Protein AF-A0A414NU29-F1 (afdb_monomer_lite)

Foldseek 3Di:
DADKDKDDDDDPDDPPDDDDDDIDIDGQAAWAWEKEKEEFEDEFLDATDPVPTDIDGPDTDDPPDDPVNVCVQLVDKDKDWPQADDCVLSAGGDFFDKDWIWIDRPDDDPRHDYDYDTYIYGHQAQADDLVCVCVFKAPLAAEEAFQDDDDWDWIKGQDGNNPGIWTWTFDDKPQAPPDPDAQGGDFFDQLQIKIKTFPPRPDCRRCRNHVNNVPGIDIGHSRYGHHAAAKEKDAEEDEEAFLDFDDDPPPRIDIDDDHNNDDPQWDWACDCQQQQADDVRNGGDFAAKRWAATDIDHPVVSCSRYDYNYPDIYIYGYHADADDPVQFADPVLAAQAEDEFQDDDDWDWTWGQDHRPPGIDTWTFDDKQQADDPPPLFGGDAFDALQIKIKTFADPVSQRRHAHPPRHRIDIGHSRYGYAAWAKEKDKEAAEEAFQDQDDIDIDMDGDHGNDDPPQKDKDFDQVQVQADDRRNGGDWADKGKTAIDIDGDPRCSRHDYDYRIYIYGYAAAEFEKEKEWEDADQVGTDIDIPPDRQVRDHPSDDWDKDWHFADDPDPQKTWIFIATNNHTDAQQDDDIRHGYHYGYMYHHDDDDDDDDDDDDDDDDDDDDDDDDDDDDDDDDDDDDDDDPAWDWDWAWEWEAEPNDIDTLATWTWTGGLVWIDTHGPPDDDDDDDDDQDDWDKDWDWFADPQGIFIWIWIRRQAEIEIAGADPRSLVSVVVCVVVVCRRVVGRSVSCCVNPVVDDPVRYRYYYYYNDHDD

Structure (mmCIF, N/CA/C/O backbone):
data_AF-A0A414NU29-F1
#
_entry.id   AF-A0A414NU29-F1
#
loop_
_atom_site.group_PDB
_atom_site.id
_atom_site.type_symbol
_atom_site.label_atom_id
_atom_site.label_alt_id
_atom_site.label_comp_id
_atom_site.label_asym_id
_atom_site.label_entity_id
_atom_site.label_seq_id
_atom_site.pdbx_PDB_ins_code
_atom_site.Cartn_x
_atom_site.Cartn_y
_atom_site.Cartn_z
_atom_site.occupancy
_atom_site.B_iso_or_equiv
_atom_site.auth_seq_id
_atom_site.auth_comp_id
_atom_site.auth_asym_id
_atom_site.auth_atom_id
_atom_site.pdbx_PDB_model_num
ATOM 1 N N . ASP A 1 1 ? -70.791 7.966 108.403 1.00 73.38 1 ASP A N 1
ATOM 2 C CA . ASP A 1 1 ? -69.397 7.728 107.976 1.00 73.38 1 ASP A CA 1
ATOM 3 C C . ASP A 1 1 ? -68.725 6.773 108.940 1.00 73.38 1 ASP A C 1
ATOM 5 O O . ASP A 1 1 ? -69.387 6.248 109.828 1.00 73.38 1 ASP A O 1
ATOM 9 N N . VAL A 1 2 ? -67.436 6.524 108.755 1.00 82.06 2 VAL A N 1
ATOM 10 C CA . VAL A 1 2 ? -66.588 5.831 109.728 1.00 82.06 2 VAL A CA 1
ATOM 11 C C . VAL A 1 2 ? -66.309 6.734 110.923 1.00 82.06 2 VAL A C 1
ATOM 13 O O . VAL A 1 2 ? -66.016 7.919 110.762 1.00 82.06 2 VAL A O 1
ATOM 16 N N . GLY A 1 3 ? -66.392 6.159 112.120 1.00 81.50 3 GLY A N 1
ATOM 17 C CA . GLY A 1 3 ? -66.230 6.876 113.380 1.00 81.50 3 GLY A CA 1
ATOM 18 C C . GLY A 1 3 ? -67.052 6.272 114.513 1.00 81.50 3 GLY A C 1
ATOM 19 O O . GLY A 1 3 ? -67.805 5.314 114.323 1.00 81.50 3 GLY A O 1
ATOM 20 N N . ASP A 1 4 ? -66.894 6.863 115.692 1.00 83.06 4 ASP A N 1
ATOM 21 C CA . ASP A 1 4 ? -67.699 6.578 116.874 1.00 83.06 4 ASP A CA 1
ATOM 22 C C . ASP A 1 4 ? -68.875 7.556 116.956 1.00 83.06 4 ASP A C 1
ATOM 24 O O . ASP A 1 4 ? -68.702 8.768 116.810 1.00 83.06 4 ASP A O 1
ATOM 28 N N . TYR A 1 5 ? -70.073 7.018 117.184 1.00 82.69 5 TYR A N 1
ATOM 29 C CA . TYR A 1 5 ? -71.310 7.786 117.291 1.00 82.69 5 TYR A CA 1
ATOM 30 C C . TYR A 1 5 ? -72.053 7.438 118.582 1.00 82.69 5 TYR A C 1
ATOM 32 O O . TYR A 1 5 ? -72.386 6.273 118.820 1.00 82.69 5 TYR A O 1
ATOM 40 N N . ASP A 1 6 ? -72.389 8.455 119.377 1.00 81.25 6 ASP A N 1
ATOM 41 C CA . ASP A 1 6 ? -73.218 8.286 120.568 1.00 81.25 6 ASP A CA 1
ATOM 42 C C . ASP A 1 6 ? -74.649 7.869 120.188 1.00 81.25 6 ASP A C 1
ATOM 44 O O . ASP A 1 6 ? -75.417 8.627 119.588 1.00 81.25 6 ASP A O 1
ATOM 48 N N . ILE A 1 7 ? -75.047 6.669 120.610 1.00 78.00 7 ILE A N 1
ATOM 49 C CA . ILE A 1 7 ? -76.444 6.243 120.632 1.00 78.00 7 ILE A CA 1
ATOM 50 C C . ILE A 1 7 ? -77.090 6.875 121.866 1.00 78.00 7 ILE A C 1
ATOM 52 O O . ILE A 1 7 ? -76.943 6.399 122.997 1.00 78.00 7 ILE A O 1
ATOM 56 N N . THR A 1 8 ? -77.836 7.952 121.635 1.00 72.88 8 THR A N 1
ATOM 57 C CA . THR A 1 8 ? -78.674 8.582 122.656 1.00 72.88 8 THR A CA 1
ATOM 58 C C . THR A 1 8 ? -80.049 7.918 122.680 1.00 72.88 8 THR A C 1
ATOM 60 O O . THR A 1 8 ? -80.760 7.874 121.678 1.00 72.88 8 THR A O 1
ATOM 63 N N . THR A 1 9 ? -80.434 7.381 123.838 1.00 68.69 9 THR A N 1
ATOM 64 C CA . THR A 1 9 ? -81.801 6.905 124.076 1.00 68.69 9 THR A CA 1
ATOM 65 C C . THR A 1 9 ? -82.565 7.983 124.830 1.00 68.69 9 THR A C 1
ATOM 67 O O . THR A 1 9 ? -82.161 8.391 125.915 1.00 68.69 9 THR A O 1
ATOM 70 N N . SER A 1 10 ? -83.662 8.471 124.254 1.00 71.44 10 SER A N 1
ATOM 71 C CA . SER A 1 10 ? -84.610 9.343 124.945 1.00 71.44 10 SER A CA 1
ATOM 72 C C . SER A 1 10 ? -85.874 8.563 125.293 1.00 71.44 10 SER A C 1
ATOM 74 O O . SER A 1 10 ? -86.319 7.685 124.551 1.00 71.44 10 SER A O 1
ATOM 76 N N . VAL A 1 11 ? -86.458 8.881 126.446 1.00 71.81 11 VAL A N 1
ATOM 77 C CA . VAL A 1 11 ? -87.747 8.346 126.888 1.00 71.81 11 VAL A CA 1
ATOM 78 C C . VAL A 1 11 ? -88.664 9.543 127.111 1.00 71.81 11 VAL A C 1
ATOM 80 O O . VAL A 1 11 ? -88.267 10.504 127.763 1.00 71.81 11 VAL A O 1
ATOM 83 N N . ASN A 1 12 ? -89.869 9.512 126.540 1.00 67.50 12 ASN A N 1
ATOM 84 C CA . ASN A 1 12 ? -90.865 10.566 126.755 1.00 67.50 12 ASN A CA 1
ATOM 85 C C . ASN A 1 12 ? -91.218 10.663 128.250 1.00 67.50 12 ASN A C 1
ATOM 87 O O . ASN A 1 12 ? -91.342 9.625 128.893 1.00 67.50 12 ASN A O 1
ATOM 91 N N . ASP A 1 13 ? -91.431 11.875 128.775 1.00 68.56 13 ASP A N 1
ATOM 92 C CA . ASP A 1 13 ? -91.647 12.156 130.208 1.00 68.56 13 ASP A CA 1
ATOM 93 C C . ASP A 1 13 ? -92.593 11.161 130.920 1.00 68.56 13 ASP A C 1
ATOM 95 O O . ASP A 1 13 ? -93.821 11.209 130.777 1.00 68.56 13 ASP A O 1
ATOM 99 N N . LEU A 1 14 ? -92.021 10.286 131.757 1.00 70.12 14 LEU A N 1
ATOM 100 C CA . LEU A 1 14 ? -92.755 9.321 132.579 1.00 70.12 14 LEU A CA 1
ATOM 101 C C . LEU A 1 14 ? -92.861 9.822 134.024 1.00 70.12 14 LEU A C 1
ATOM 103 O O . LEU A 1 14 ? -92.044 9.486 134.873 1.00 70.12 14 LEU A O 1
ATOM 107 N N . LYS A 1 15 ? -93.927 10.570 134.330 1.00 72.81 15 LYS A N 1
ATOM 108 C CA . LYS A 1 15 ? -94.148 11.258 135.627 1.00 72.81 15 LYS A CA 1
ATOM 109 C C . LYS A 1 15 ? -94.087 10.397 136.904 1.00 72.81 15 LYS A C 1
ATOM 111 O O . LYS A 1 15 ? -94.118 10.957 137.995 1.00 72.81 15 LYS A O 1
ATOM 116 N N . ASN A 1 16 ? -94.045 9.071 136.781 1.00 75.00 16 ASN A N 1
ATOM 117 C CA . ASN A 1 16 ? -94.122 8.119 137.892 1.00 75.00 16 ASN A CA 1
ATOM 118 C C . ASN A 1 16 ? -92.836 7.286 138.085 1.00 75.00 16 ASN A C 1
ATOM 120 O O . ASN A 1 16 ? -92.838 6.393 138.931 1.00 75.00 16 ASN A O 1
ATOM 124 N N . TYR A 1 17 ? -91.771 7.529 137.310 1.00 62.69 17 TYR A N 1
ATOM 125 C CA . TYR A 1 17 ? -90.530 6.748 137.357 1.00 62.69 17 TYR A CA 1
ATOM 126 C C . TYR A 1 17 ? -89.295 7.645 137.225 1.00 62.69 17 TYR A C 1
ATOM 128 O O . TYR A 1 17 ? -89.220 8.443 136.294 1.00 62.69 17 TYR A O 1
ATOM 136 N N . ASP A 1 18 ? -88.295 7.442 138.086 1.00 65.25 18 ASP A N 1
ATOM 137 C CA . ASP A 1 18 ? -86.919 7.843 137.773 1.00 65.25 18 ASP A CA 1
ATOM 138 C C . ASP A 1 18 ? -86.371 6.875 136.719 1.00 65.25 18 ASP A C 1
ATOM 140 O O . ASP A 1 18 ? -86.310 5.662 136.943 1.00 65.25 18 ASP A O 1
ATOM 144 N N . VAL A 1 19 ? -85.999 7.405 135.554 1.00 70.62 19 VAL A N 1
ATOM 145 C CA . VAL A 1 19 ? -85.472 6.623 134.431 1.00 70.62 19 VAL A CA 1
ATOM 146 C C . VAL A 1 19 ? -84.038 7.048 134.154 1.00 70.62 19 VAL A C 1
ATOM 148 O O . VAL A 1 19 ? -83.788 8.165 133.709 1.00 70.62 19 VAL A O 1
ATOM 151 N N . THR A 1 20 ? -83.096 6.129 134.358 1.00 66.88 20 THR A N 1
ATOM 152 C CA . THR A 1 20 ? -81.700 6.314 133.949 1.00 66.88 20 THR A CA 1
ATOM 153 C C . THR A 1 20 ? -81.481 5.660 132.590 1.00 66.88 20 THR A C 1
ATOM 155 O O . THR A 1 20 ? -81.581 4.441 132.453 1.00 66.88 20 THR A O 1
ATOM 158 N N . THR A 1 21 ? -81.167 6.464 131.580 1.00 68.81 21 THR A N 1
ATOM 159 C CA . THR A 1 21 ? -80.787 5.994 130.243 1.00 68.81 21 THR A CA 1
ATOM 160 C C . THR A 1 21 ? -79.282 5.760 130.171 1.00 68.81 21 THR A C 1
ATOM 162 O O . THR A 1 21 ? -78.503 6.654 130.500 1.00 68.81 21 THR A O 1
ATOM 165 N N . ASN A 1 22 ? -78.862 4.589 129.693 1.00 71.12 22 ASN A N 1
ATOM 166 C CA . ASN A 1 22 ? -77.460 4.350 129.351 1.00 71.12 22 ASN A CA 1
ATOM 167 C C . ASN A 1 22 ? -77.164 4.923 127.959 1.00 71.12 22 ASN A C 1
ATOM 169 O O . ASN A 1 22 ? -77.961 4.744 127.034 1.00 71.12 22 ASN A O 1
ATOM 173 N N . THR A 1 23 ? -76.001 5.550 127.791 1.00 70.56 23 THR A N 1
ATOM 174 C CA . THR A 1 23 ? -75.425 5.797 126.466 1.00 70.56 23 THR A CA 1
ATOM 175 C C . THR A 1 23 ? -74.672 4.555 125.995 1.00 70.56 23 THR A C 1
ATOM 177 O O . THR A 1 23 ? -74.021 3.860 126.778 1.00 70.56 23 THR A O 1
ATOM 180 N N . ALA A 1 24 ? -74.765 4.267 124.702 1.00 74.94 24 ALA A N 1
ATOM 181 C CA . ALA A 1 24 ? -73.945 3.269 124.024 1.00 74.94 24 ALA A CA 1
ATOM 182 C C . ALA A 1 24 ? -73.227 3.951 122.858 1.00 74.94 24 ALA A C 1
ATOM 184 O O . ALA A 1 24 ? -73.740 4.924 122.318 1.00 74.94 24 ALA A O 1
ATOM 185 N N . ASN A 1 25 ? -72.060 3.453 122.459 1.00 78.75 25 ASN A N 1
ATOM 186 C CA . ASN A 1 25 ? -71.336 3.980 121.303 1.00 78.75 25 ASN A CA 1
ATOM 187 C C . ASN A 1 25 ? -71.410 2.994 120.134 1.00 78.75 25 ASN A C 1
ATOM 189 O O . ASN A 1 25 ? -71.158 1.799 120.303 1.00 78.75 25 ASN A O 1
ATOM 193 N N . LEU A 1 26 ? -71.770 3.499 118.954 1.00 81.50 26 LEU A N 1
ATOM 194 C CA . LEU A 1 26 ? -71.708 2.773 117.692 1.00 81.50 26 LEU A CA 1
ATOM 195 C C . LEU A 1 26 ? -70.358 3.048 117.032 1.00 81.50 26 LEU A C 1
ATOM 197 O O . LEU A 1 26 ? -70.137 4.138 116.513 1.00 81.50 26 LEU A O 1
ATOM 201 N N . HIS A 1 27 ? -69.488 2.042 117.015 1.00 82.25 27 HIS A N 1
ATOM 202 C CA . HIS A 1 27 ? -68.206 2.108 116.321 1.00 82.25 27 HIS A CA 1
ATOM 203 C C . HIS A 1 27 ? -68.353 1.598 114.880 1.00 82.25 27 HIS A C 1
ATOM 205 O O . HIS A 1 27 ? -68.428 0.386 114.647 1.00 82.25 27 HIS A O 1
ATOM 211 N N . ILE A 1 28 ? -68.400 2.510 113.906 1.00 84.00 28 ILE A N 1
ATOM 212 C CA . ILE A 1 28 ? -68.450 2.173 112.478 1.00 84.00 28 ILE A CA 1
ATOM 213 C C . ILE A 1 28 ? -67.019 2.059 111.950 1.00 84.00 28 ILE A C 1
ATOM 215 O O . ILE A 1 28 ? -66.298 3.053 111.868 1.00 84.00 28 ILE A O 1
ATOM 219 N N . LYS A 1 29 ? -66.616 0.840 111.576 1.00 84.44 29 LYS A N 1
ATOM 220 C CA . LYS A 1 29 ? -65.319 0.549 110.944 1.00 84.44 29 LYS A CA 1
ATOM 221 C C . LYS A 1 29 ? -65.364 0.805 109.439 1.00 84.44 29 LYS A C 1
ATOM 223 O O . LYS A 1 29 ? -66.430 0.739 108.833 1.00 84.44 29 LYS A O 1
ATOM 228 N N . GLN A 1 30 ? -64.193 1.033 108.845 1.00 89.88 30 GLN A N 1
ATOM 229 C CA . GLN A 1 30 ? -64.036 1.059 107.390 1.00 89.88 30 GLN A CA 1
ATOM 230 C C . GLN A 1 30 ? -64.463 -0.275 106.767 1.00 89.88 30 GLN A C 1
ATOM 232 O O . GLN A 1 30 ? -64.175 -1.336 107.323 1.00 89.88 30 GLN A O 1
ATOM 237 N N . ALA A 1 31 ? -65.118 -0.210 105.608 1.00 90.25 31 ALA A N 1
ATOM 238 C CA . ALA A 1 31 ? -65.357 -1.377 104.763 1.00 90.25 31 ALA A CA 1
ATOM 239 C C . ALA A 1 31 ? -64.099 -1.690 103.932 1.00 90.25 31 ALA A C 1
ATOM 241 O O . ALA A 1 31 ? -63.379 -0.774 103.541 1.00 90.25 31 ALA A O 1
ATOM 242 N N . ASP A 1 32 ? -63.810 -2.961 103.651 1.00 92.31 32 ASP A N 1
ATOM 243 C CA . ASP A 1 32 ? -62.716 -3.315 102.739 1.00 92.31 32 ASP A CA 1
ATOM 244 C C . ASP A 1 32 ? -63.161 -3.087 101.277 1.00 92.31 32 ASP A C 1
ATOM 246 O O . ASP A 1 32 ? -64.234 -3.537 100.871 1.00 92.31 32 ASP A O 1
ATOM 250 N N . LEU A 1 33 ? -62.334 -2.394 100.488 1.00 94.00 33 LEU A N 1
ATOM 251 C CA . LEU A 1 33 ? -62.545 -2.135 99.056 1.00 94.00 33 LEU A CA 1
ATOM 252 C C . LEU A 1 33 ? -61.348 -2.663 98.269 1.00 94.00 33 LEU A C 1
ATOM 254 O O . LEU A 1 33 ? -60.210 -2.409 98.657 1.00 94.00 33 LEU A O 1
ATOM 258 N N . THR A 1 34 ? -61.586 -3.350 97.154 1.00 94.75 34 THR A N 1
ATOM 259 C CA . THR A 1 34 ? -60.516 -3.822 96.264 1.00 94.75 34 THR A CA 1
ATOM 260 C C . THR A 1 34 ? -60.647 -3.166 94.899 1.00 94.75 34 THR A C 1
ATOM 262 O O . THR A 1 34 ? -61.680 -3.304 94.241 1.00 94.75 34 THR A O 1
ATOM 265 N N . ILE A 1 35 ? -59.595 -2.475 94.465 1.00 95.75 35 ILE A N 1
ATOM 266 C CA . ILE A 1 35 ? -59.502 -1.835 93.151 1.00 95.75 35 ILE A CA 1
ATOM 267 C C . ILE A 1 35 ? -58.463 -2.592 92.325 1.00 95.75 35 ILE A C 1
ATOM 269 O O . ILE A 1 35 ? -57.327 -2.753 92.762 1.00 95.75 35 ILE A O 1
ATOM 273 N N . GLN A 1 36 ? -58.851 -3.052 91.137 1.00 95.69 36 GLN A N 1
ATOM 274 C CA . GLN A 1 36 ? -57.947 -3.655 90.162 1.00 95.69 36 GLN A CA 1
ATOM 275 C C . GLN A 1 36 ? -57.509 -2.583 89.169 1.00 95.69 36 GLN A C 1
ATOM 277 O O . GLN A 1 36 ? -58.345 -1.987 88.484 1.00 95.69 36 GLN A O 1
ATOM 282 N N . ILE A 1 37 ? -56.201 -2.357 89.076 1.00 96.50 37 ILE A N 1
ATOM 283 C CA . ILE A 1 37 ? -55.617 -1.508 88.040 1.00 96.50 37 ILE A CA 1
ATOM 284 C C . ILE A 1 37 ? -55.684 -2.253 86.702 1.00 96.50 37 ILE A C 1
ATOM 286 O O . ILE A 1 37 ? -55.462 -3.465 86.643 1.00 96.50 37 ILE A O 1
ATOM 290 N N . GLY A 1 38 ? -56.060 -1.545 85.639 1.00 94.31 38 GLY A N 1
ATOM 291 C CA . GLY A 1 38 ? -56.140 -2.097 84.291 1.00 94.31 38 GLY A CA 1
ATOM 292 C C . GLY A 1 38 ? -54.761 -2.417 83.715 1.00 94.31 38 GLY A C 1
ATOM 293 O O . GLY A 1 38 ? -53.737 -1.959 84.218 1.00 94.31 38 GLY A O 1
ATOM 294 N N . ASN A 1 39 ? -54.737 -3.192 82.633 1.00 95.62 39 ASN A N 1
ATOM 295 C CA . ASN A 1 39 ? -53.504 -3.464 81.898 1.00 95.62 39 ASN A CA 1
ATOM 296 C C . ASN A 1 39 ? -53.254 -2.376 80.849 1.00 95.62 39 ASN A C 1
ATOM 298 O O . ASN A 1 39 ? -54.198 -1.807 80.302 1.00 95.62 39 ASN A O 1
ATOM 302 N N . ALA A 1 40 ? -51.986 -2.139 80.527 1.00 95.75 40 ALA A N 1
ATOM 303 C CA . ALA A 1 40 ? -51.563 -1.252 79.451 1.00 95.75 40 ALA A CA 1
ATOM 304 C C . ALA A 1 40 ? -50.474 -1.924 78.610 1.00 95.75 40 ALA A C 1
ATOM 306 O O . ALA A 1 40 ? -49.705 -2.740 79.115 1.00 95.75 40 ALA A O 1
ATOM 307 N N . SER A 1 41 ? -50.368 -1.559 77.335 1.00 96.50 41 SER A N 1
ATOM 308 C CA . SER A 1 41 ? -49.328 -2.089 76.451 1.00 96.50 41 SER A CA 1
ATOM 309 C C . SER A 1 41 ? -48.781 -1.028 75.508 1.00 96.50 41 SER A C 1
ATOM 311 O O . SER A 1 41 ? -49.535 -0.182 75.032 1.00 96.50 41 SER A O 1
ATOM 313 N N . THR A 1 42 ? -47.492 -1.116 75.191 1.00 97.25 42 THR A N 1
ATOM 314 C CA . THR A 1 42 ? -46.836 -0.314 74.148 1.00 97.25 42 THR A CA 1
ATOM 315 C C . THR A 1 42 ? -45.837 -1.171 73.372 1.00 97.25 42 THR A C 1
ATOM 317 O O . THR A 1 42 ? -45.466 -2.252 73.827 1.00 97.25 42 THR A O 1
ATOM 320 N N . VAL A 1 43 ? -45.373 -0.672 72.228 1.00 97.25 43 VAL A N 1
ATOM 321 C CA . VAL A 1 43 ? -44.264 -1.262 71.462 1.00 97.25 43 VAL A CA 1
ATOM 322 C C . VAL A 1 43 ? -42.931 -0.739 72.006 1.00 97.25 43 VAL A C 1
ATOM 324 O O . VAL A 1 43 ? -42.842 0.416 72.430 1.00 97.25 43 VAL A O 1
ATOM 327 N N . TYR A 1 44 ? -41.887 -1.567 71.984 1.00 97.44 44 TYR A N 1
ATOM 328 C CA . TYR A 1 44 ? -40.535 -1.207 72.412 1.00 97.44 44 TYR A CA 1
ATOM 329 C C . TYR A 1 44 ? -40.065 0.130 71.808 1.00 97.44 44 TYR A C 1
ATOM 331 O O . TYR A 1 44 ? -40.232 0.391 70.616 1.00 97.44 44 TYR A O 1
ATOM 339 N N . GLY A 1 45 ? -39.522 1.015 72.649 1.00 94.19 45 GLY A N 1
ATOM 340 C CA . GLY A 1 45 ? -39.107 2.365 72.253 1.00 94.19 45 GLY A CA 1
ATOM 341 C C . GLY A 1 45 ? -40.236 3.385 72.052 1.00 94.19 45 GLY A C 1
ATOM 342 O O . GLY A 1 45 ? -39.944 4.564 71.857 1.00 94.19 45 GLY A O 1
ATOM 343 N N . THR A 1 46 ? -41.509 2.986 72.143 1.00 95.88 46 THR A N 1
ATOM 344 C CA . THR A 1 46 ? -42.665 3.891 72.022 1.00 95.88 46 THR A CA 1
ATOM 345 C C . THR A 1 46 ? -43.193 4.276 73.402 1.00 95.88 46 THR A C 1
ATOM 347 O O . THR A 1 46 ? -43.547 3.407 74.202 1.00 95.88 46 THR A O 1
ATOM 350 N N . LYS A 1 47 ? -43.288 5.582 73.692 1.00 95.25 47 LYS A N 1
ATOM 351 C CA . LYS A 1 47 ? -43.834 6.078 74.967 1.00 95.25 47 LYS A CA 1
ATOM 352 C C . LYS A 1 47 ? -45.255 5.532 75.193 1.00 95.25 47 LYS A C 1
ATOM 354 O O . LYS A 1 47 ? -46.103 5.651 74.314 1.00 95.25 47 LYS A O 1
ATOM 359 N N . PHE A 1 48 ? -45.518 4.999 76.389 1.00 95.50 48 PHE A N 1
ATOM 360 C CA . PHE A 1 48 ? -46.869 4.624 76.816 1.00 95.50 48 PHE A CA 1
ATOM 361 C C . PHE A 1 48 ? -47.847 5.809 76.736 1.00 95.50 48 PHE A C 1
ATOM 363 O O . PHE A 1 48 ? -47.537 6.919 77.179 1.00 95.50 48 PHE A O 1
ATOM 370 N N . ASP A 1 49 ? -49.054 5.540 76.236 1.00 94.00 49 ASP A N 1
ATOM 371 C CA . ASP A 1 49 ? -50.187 6.460 76.313 1.00 94.00 49 ASP A CA 1
ATOM 372 C C . ASP A 1 49 ? -50.868 6.337 77.685 1.00 94.00 49 ASP A C 1
ATOM 374 O O . ASP A 1 49 ? -51.663 5.432 77.942 1.00 94.00 49 ASP A O 1
ATOM 378 N N . GLU A 1 50 ? -50.542 7.275 78.572 1.00 91.12 50 GLU A N 1
ATOM 379 C CA . GLU A 1 50 ? -51.088 7.370 79.930 1.00 91.12 50 GLU A CA 1
ATOM 380 C C . GLU A 1 50 ? -52.619 7.563 79.946 1.00 91.12 50 GLU A C 1
ATOM 382 O O . GLU A 1 50 ? -53.258 7.262 80.953 1.00 91.12 50 GLU A O 1
ATOM 387 N N . SER A 1 51 ? -53.239 8.003 78.838 1.00 89.31 51 SER A N 1
ATOM 388 C CA . SER A 1 51 ? -54.702 8.132 78.745 1.00 89.31 51 SER A CA 1
ATOM 389 C C . SER A 1 51 ? -55.436 6.789 78.636 1.00 89.31 51 SER A C 1
ATOM 391 O O . SER A 1 51 ? -56.639 6.734 78.889 1.00 89.31 51 SER A O 1
ATOM 393 N N . GLN A 1 52 ? -54.716 5.699 78.337 1.00 87.69 52 GLN A N 1
ATOM 394 C CA . GLN A 1 52 ? -55.252 4.332 78.344 1.00 87.69 52 GLN A CA 1
ATOM 395 C C . GLN A 1 52 ? -55.251 3.696 79.747 1.00 87.69 52 GLN A C 1
ATOM 397 O O . GLN A 1 52 ? -55.772 2.593 79.919 1.00 87.69 52 GLN A O 1
ATOM 402 N N . TYR A 1 53 ? -54.654 4.339 80.760 1.00 94.44 53 TYR A N 1
ATOM 403 C CA . TYR A 1 53 ? -54.582 3.773 82.108 1.00 94.44 53 TYR A CA 1
ATOM 404 C C . TYR A 1 53 ? -55.939 3.867 82.821 1.00 94.44 53 TYR A C 1
ATOM 406 O O . TYR A 1 53 ? -56.406 4.947 83.195 1.00 94.44 53 TYR A O 1
ATOM 414 N N . GLY A 1 54 ? -56.555 2.708 83.047 1.00 92.88 54 GLY A N 1
ATOM 415 C CA . GLY A 1 54 ? -57.826 2.569 83.755 1.00 92.88 54 GLY A CA 1
ATOM 416 C C . GLY A 1 54 ? -57.716 1.795 85.068 1.00 92.88 54 GLY A C 1
ATOM 417 O O . GLY A 1 54 ? -56.692 1.194 85.393 1.00 92.88 54 GLY A O 1
ATOM 418 N N . TYR A 1 55 ? -58.824 1.761 85.801 1.00 94.38 55 TYR A N 1
ATOM 419 C CA . TYR A 1 55 ? -59.030 0.917 86.975 1.00 94.38 55 TYR A CA 1
ATOM 420 C C . TYR A 1 55 ? -60.486 0.445 87.018 1.00 94.38 55 TYR A C 1
ATOM 422 O O . TYR A 1 55 ? -61.344 0.966 86.308 1.00 94.38 55 TYR A O 1
ATOM 430 N N . SER A 1 56 ? -60.759 -0.567 87.835 1.00 93.44 56 SER A N 1
ATOM 431 C CA . SER A 1 56 ? -62.107 -1.086 88.075 1.00 93.44 56 SER A CA 1
ATOM 432 C C . SER A 1 56 ? -62.264 -1.527 89.528 1.00 93.44 56 SER A C 1
ATOM 434 O O . SER A 1 56 ? -61.296 -1.931 90.180 1.00 93.44 56 SER A O 1
ATOM 436 N N . TYR A 1 57 ? -63.484 -1.463 90.054 1.00 93.06 57 TYR A N 1
ATOM 437 C CA . TYR A 1 57 ? -63.783 -1.929 91.405 1.00 93.06 57 TYR A CA 1
ATOM 438 C C . TYR A 1 57 ? -63.979 -3.448 91.397 1.00 93.06 57 TYR A C 1
ATOM 440 O O . TYR A 1 57 ? -65.039 -3.956 91.047 1.00 93.06 57 TYR A O 1
ATOM 448 N N . ALA A 1 58 ? -62.944 -4.188 91.796 1.00 90.62 58 ALA A N 1
ATOM 449 C CA . ALA A 1 58 ? -62.964 -5.649 91.797 1.00 90.62 58 ALA A CA 1
ATOM 450 C C . ALA A 1 58 ? -63.947 -6.222 92.833 1.00 90.62 58 ALA A C 1
ATOM 452 O O . ALA A 1 58 ? -64.593 -7.239 92.583 1.00 90.62 58 ALA A O 1
ATOM 453 N N . SER A 1 59 ? -64.055 -5.593 94.010 1.00 90.94 59 SER A N 1
ATOM 454 C CA . SER A 1 59 ? -65.067 -5.913 95.028 1.00 90.94 59 SER A CA 1
ATOM 455 C C . SER A 1 59 ? -65.140 -4.845 96.130 1.00 90.94 59 SER A C 1
ATOM 457 O O . SER A 1 59 ? -64.230 -4.032 96.279 1.00 90.94 59 SER A O 1
ATOM 459 N N . GLY A 1 60 ? -66.204 -4.877 96.942 1.00 88.75 60 GLY A N 1
ATOM 460 C CA . GLY A 1 60 ? -66.277 -4.164 98.229 1.00 88.75 60 GLY A CA 1
ATOM 461 C C . GLY A 1 60 ? -67.200 -2.942 98.293 1.00 88.75 60 GLY A C 1
ATOM 462 O O . GLY A 1 60 ? -67.461 -2.455 99.390 1.00 88.75 60 GLY A O 1
ATOM 463 N N . ILE A 1 61 ? -67.751 -2.476 97.165 1.00 90.75 61 ILE A N 1
ATOM 464 C CA . ILE A 1 61 ? -68.752 -1.392 97.153 1.00 90.75 61 ILE A CA 1
ATOM 465 C C . ILE A 1 61 ? -69.971 -1.810 97.990 1.00 90.75 61 ILE A C 1
ATOM 467 O O . ILE A 1 61 ? -70.546 -2.879 97.773 1.00 90.75 61 ILE A O 1
ATOM 471 N N . THR A 1 62 ? -70.358 -0.984 98.964 1.00 86.69 62 THR A N 1
ATOM 472 C CA . THR A 1 62 ? -71.416 -1.313 99.930 1.00 86.69 62 THR A CA 1
ATOM 473 C C . THR A 1 62 ? -72.186 -0.067 100.383 1.00 86.69 62 THR A C 1
ATOM 475 O O . THR A 1 62 ? -71.953 1.034 99.900 1.00 86.69 62 THR A O 1
ATOM 478 N N . ASN A 1 63 ? -73.148 -0.238 101.295 1.00 82.81 63 ASN A N 1
ATOM 479 C CA . ASN A 1 63 ? -73.882 0.845 101.971 1.00 82.81 63 ASN A CA 1
ATOM 480 C C . ASN A 1 63 ? -74.589 1.871 101.045 1.00 82.81 63 ASN A C 1
ATOM 482 O O . ASN A 1 63 ? -74.906 2.980 101.468 1.00 82.81 63 ASN A O 1
ATOM 486 N N . GLY A 1 64 ? -74.884 1.493 99.798 1.00 84.00 64 GLY A N 1
ATOM 487 C CA . GLY A 1 64 ? -75.532 2.363 98.810 1.00 84.00 64 GLY A CA 1
ATOM 488 C C . GLY A 1 64 ? -74.578 3.244 97.997 1.00 84.00 64 GLY A C 1
ATOM 489 O O . GLY A 1 64 ? -75.058 4.017 97.170 1.00 84.00 64 GLY A O 1
ATOM 490 N N . ASP A 1 65 ? -73.262 3.109 98.188 1.00 91.31 65 ASP A N 1
ATOM 491 C CA . ASP A 1 65 ? -72.275 3.722 97.302 1.00 91.31 65 ASP A CA 1
ATOM 492 C C . ASP A 1 65 ? -72.342 3.108 95.890 1.00 91.31 65 ASP A C 1
ATOM 494 O O . ASP A 1 65 ? -72.779 1.974 95.678 1.00 91.31 65 ASP A O 1
ATOM 498 N N . THR A 1 66 ? -71.878 3.877 94.911 1.00 91.19 66 THR A N 1
ATOM 499 C CA . THR A 1 66 ? -71.746 3.505 93.495 1.00 91.19 66 THR A CA 1
ATOM 500 C C . THR A 1 66 ? -70.342 3.836 92.993 1.00 91.19 66 THR A C 1
ATOM 502 O O . THR A 1 66 ? -69.663 4.676 93.586 1.00 91.19 66 THR A O 1
ATOM 505 N N . GLU A 1 67 ? -69.922 3.242 91.874 1.00 91.50 67 GLU A N 1
ATOM 506 C CA . GLU A 1 67 ? -68.634 3.551 91.228 1.00 91.50 67 GLU A CA 1
ATOM 507 C C . GLU A 1 67 ? -68.479 5.064 91.005 1.00 91.50 67 GLU A C 1
ATOM 509 O O . GLU A 1 67 ? -67.560 5.668 91.543 1.00 91.50 67 GLU A O 1
ATOM 514 N N . ALA A 1 68 ? -69.477 5.718 90.398 1.00 89.81 68 ALA A N 1
ATOM 515 C CA . ALA A 1 68 ? -69.463 7.162 90.144 1.00 89.81 68 ALA A CA 1
ATOM 516 C C . ALA A 1 68 ? -69.311 8.033 91.412 1.00 89.81 68 ALA A C 1
ATOM 518 O O . ALA A 1 68 ? -68.684 9.093 91.371 1.00 89.81 68 ALA A O 1
ATOM 519 N N . THR A 1 69 ? -69.876 7.614 92.552 1.00 90.50 69 THR A N 1
ATOM 520 C CA . THR A 1 69 ? -69.686 8.322 93.835 1.00 90.50 69 THR A CA 1
ATOM 521 C C . THR A 1 69 ? -68.315 8.063 94.459 1.00 90.50 69 THR A C 1
ATOM 523 O O . THR A 1 69 ? -67.796 8.937 95.152 1.00 90.50 69 THR A O 1
ATOM 526 N N . LEU A 1 70 ? -67.715 6.895 94.207 1.00 91.00 70 LEU A N 1
ATOM 527 C CA . LEU A 1 70 ? -66.375 6.552 94.679 1.00 91.00 70 LEU A CA 1
ATOM 528 C C . LEU A 1 70 ? -65.291 7.201 93.807 1.00 91.00 70 LEU A C 1
ATOM 530 O O . LEU A 1 70 ? -64.347 7.751 94.364 1.00 91.00 70 LEU A O 1
ATOM 534 N N . ASP A 1 71 ? -65.456 7.246 92.484 1.00 90.81 71 ASP A N 1
ATOM 535 C CA . ASP A 1 71 ? -64.569 7.947 91.542 1.00 90.81 71 ASP A CA 1
ATOM 536 C C . ASP A 1 71 ? -64.444 9.432 91.902 1.00 90.81 71 ASP A C 1
ATOM 538 O O . ASP A 1 71 ? -63.344 9.978 92.022 1.00 90.81 71 ASP A O 1
ATOM 542 N N . ALA A 1 72 ? -65.587 10.078 92.157 1.00 89.75 72 ALA A N 1
ATOM 543 C CA . ALA A 1 72 ? -65.644 11.472 92.583 1.00 89.75 72 ALA A CA 1
ATOM 544 C C . ALA A 1 72 ? -64.965 11.708 93.946 1.00 89.75 72 ALA A C 1
ATOM 546 O O . ALA A 1 72 ? -64.430 12.792 94.181 1.00 89.75 72 ALA A O 1
ATOM 547 N N . ALA A 1 73 ? -64.970 10.709 94.836 1.00 89.50 73 ALA A N 1
ATOM 548 C CA . ALA A 1 73 ? -64.315 10.775 96.141 1.00 89.50 73 ALA A CA 1
ATOM 549 C C . ALA A 1 73 ? -62.806 10.466 96.076 1.00 89.50 73 ALA A C 1
ATOM 551 O O . ALA A 1 73 ? -62.039 11.076 96.820 1.00 89.50 73 ALA A O 1
ATOM 552 N N . LEU A 1 74 ? -62.372 9.565 95.185 1.00 90.75 74 LEU A N 1
ATOM 553 C CA . LEU A 1 74 ? -60.959 9.314 94.878 1.00 90.75 74 LEU A CA 1
ATOM 554 C C . LEU A 1 74 ? -60.321 10.540 94.214 1.00 90.75 74 LEU A C 1
ATOM 556 O O . LEU A 1 74 ? -59.183 10.882 94.524 1.00 90.75 74 LEU A O 1
ATOM 560 N N . GLY A 1 75 ? -61.061 11.244 93.352 1.00 89.06 75 GLY A N 1
ATOM 561 C CA . GLY A 1 75 ? -60.575 12.427 92.633 1.00 89.06 75 GLY A CA 1
ATOM 562 C C . GLY A 1 75 ? -59.569 12.104 91.523 1.00 89.06 75 GLY A C 1
ATOM 563 O O . GLY A 1 75 ? -58.791 12.974 91.139 1.00 89.06 75 GLY A O 1
ATOM 564 N N . GLY A 1 76 ? -59.579 10.862 91.029 1.00 89.50 76 GLY A N 1
ATOM 565 C CA . GLY A 1 76 ? -58.619 10.321 90.067 1.00 89.50 76 GLY A CA 1
ATOM 566 C C . GLY A 1 76 ? -57.614 9.348 90.693 1.00 89.50 76 GLY A C 1
ATOM 567 O O . GLY A 1 76 ? -57.643 9.073 91.894 1.00 89.50 76 GLY A O 1
ATOM 568 N N . MET A 1 77 ? -56.710 8.840 89.854 1.00 92.56 77 MET A N 1
ATOM 569 C CA . MET A 1 77 ? -55.670 7.871 90.212 1.00 92.56 77 MET A CA 1
ATOM 570 C C . MET A 1 77 ? -54.291 8.397 89.809 1.00 92.56 77 MET A C 1
ATOM 572 O O . MET A 1 77 ? -54.113 8.887 88.695 1.00 92.56 77 MET A O 1
ATOM 576 N N . ASN A 1 78 ? -53.311 8.247 90.696 1.00 93.12 78 ASN A N 1
ATOM 577 C CA . ASN A 1 78 ? -51.897 8.420 90.390 1.00 93.12 78 ASN A CA 1
ATOM 578 C C . ASN A 1 78 ? -51.324 7.061 89.978 1.00 93.12 78 ASN A C 1
ATOM 580 O O . ASN A 1 78 ? -51.284 6.140 90.795 1.00 93.12 78 ASN A O 1
ATOM 584 N N . TYR A 1 79 ? -50.871 6.933 88.732 1.00 94.56 79 TYR A N 1
ATOM 585 C CA . TYR A 1 79 ? -50.279 5.695 88.226 1.00 94.56 79 TYR A CA 1
ATOM 586 C C . TYR A 1 79 ? -48.749 5.723 88.290 1.00 94.56 79 TYR A C 1
ATOM 588 O O . TYR A 1 79 ? -48.120 6.730 87.976 1.00 94.56 79 TYR A O 1
ATOM 596 N N . THR A 1 80 ? -48.152 4.583 88.636 1.00 94.62 80 THR A N 1
ATOM 597 C CA . THR A 1 80 ? -46.716 4.314 88.491 1.00 94.62 80 THR A CA 1
ATOM 598 C C . THR A 1 80 ? -46.553 3.117 87.562 1.00 94.62 80 THR A C 1
ATOM 600 O O . THR A 1 80 ? -46.887 1.991 87.932 1.00 94.62 80 THR A O 1
ATOM 603 N N . ASN A 1 81 ? -46.062 3.357 86.346 1.00 95.94 81 ASN A N 1
ATOM 604 C CA . ASN A 1 81 ? -45.778 2.306 85.373 1.00 95.94 81 ASN A CA 1
ATOM 605 C C . ASN A 1 81 ? -44.299 1.903 85.465 1.00 95.94 81 ASN A C 1
ATOM 607 O O . ASN A 1 81 ? -43.433 2.659 85.028 1.00 95.94 81 ASN A O 1
ATOM 611 N N . ASP A 1 82 ? -44.006 0.703 85.977 1.00 95.50 82 ASP A N 1
ATOM 612 C CA . ASP A 1 82 ? -42.625 0.222 86.091 1.00 95.50 82 ASP A CA 1
ATOM 613 C C . ASP A 1 82 ? -41.957 -0.033 84.721 1.00 95.50 82 ASP A C 1
ATOM 615 O O . ASP A 1 82 ? -40.735 -0.162 84.686 1.00 95.50 82 ASP A O 1
ATOM 619 N N . ALA A 1 83 ? -42.696 -0.115 83.609 1.00 95.94 83 ALA A N 1
ATOM 620 C CA . ALA A 1 83 ? -42.155 -0.271 82.252 1.00 95.94 83 ALA A CA 1
ATOM 621 C C . ALA A 1 83 ? -41.775 1.053 81.567 1.00 95.94 83 ALA A C 1
ATOM 623 O O . ALA A 1 83 ? -41.002 1.041 80.606 1.00 95.94 83 ALA A O 1
ATOM 624 N N . ALA A 1 84 ? -42.340 2.179 82.008 1.00 95.19 84 ALA A N 1
ATOM 625 C CA . ALA A 1 84 ? -42.146 3.477 81.369 1.00 95.19 84 ALA A CA 1
ATOM 626 C C . ALA A 1 84 ? -40.835 4.139 81.822 1.00 95.19 84 ALA A C 1
ATOM 628 O O . ALA A 1 84 ? -40.475 4.090 82.999 1.00 95.19 84 ALA A O 1
ATOM 629 N N . LEU A 1 85 ? -40.140 4.784 80.885 1.00 94.69 85 LEU A N 1
ATOM 630 C CA . LEU A 1 85 ? -38.949 5.596 81.141 1.00 94.69 85 LEU A CA 1
ATOM 631 C C . LEU A 1 85 ? -39.195 7.058 80.734 1.00 94.69 85 LEU A C 1
ATOM 633 O O . LEU A 1 85 ? -40.166 7.382 80.050 1.00 94.69 85 LEU A O 1
ATOM 637 N N . ASP A 1 86 ? -38.322 7.956 81.188 1.00 90.19 86 ASP A N 1
ATOM 638 C CA . ASP A 1 86 ? -38.498 9.412 81.104 1.00 90.19 86 ASP A CA 1
ATOM 639 C C . ASP A 1 86 ? -38.123 10.038 79.743 1.00 90.19 86 ASP A C 1
ATOM 641 O O . ASP A 1 86 ? -38.258 11.250 79.567 1.00 90.19 86 ASP A O 1
ATOM 645 N N . GLY A 1 87 ? -37.667 9.236 78.776 1.00 88.31 87 GLY A N 1
ATOM 646 C CA . GLY A 1 87 ? -37.183 9.697 77.473 1.00 88.31 87 GLY A CA 1
ATOM 647 C C . GLY A 1 87 ? -35.708 10.112 77.459 1.00 88.31 87 GLY A C 1
ATOM 648 O O . GLY A 1 87 ? -35.180 10.440 76.391 1.00 88.31 87 GLY A O 1
ATOM 649 N N . THR A 1 88 ? -35.007 10.089 78.600 1.00 89.88 88 THR A N 1
ATOM 650 C CA . THR A 1 88 ? -33.586 10.452 78.679 1.00 89.88 88 THR A CA 1
ATOM 651 C C . THR A 1 88 ? -32.755 9.545 77.768 1.00 89.88 88 THR A C 1
ATOM 653 O O . THR A 1 88 ? -32.921 8.327 77.747 1.00 89.88 88 THR A O 1
ATOM 656 N N . ASN A 1 89 ? -31.856 10.141 76.977 1.00 84.62 89 ASN A N 1
ATOM 657 C CA . ASN A 1 89 ? -31.061 9.455 75.947 1.00 84.62 89 ASN A CA 1
ATOM 658 C C . ASN A 1 89 ? -31.900 8.664 74.913 1.00 84.62 89 ASN A C 1
ATOM 660 O O . ASN A 1 89 ? -31.399 7.719 74.308 1.00 84.62 89 ASN A O 1
ATOM 664 N N . GLY A 1 90 ? -33.169 9.040 74.707 1.00 86.88 90 GLY A N 1
ATOM 665 C CA . GLY A 1 90 ? -34.086 8.366 73.783 1.00 86.88 90 GLY A CA 1
ATOM 666 C C . GLY A 1 90 ? -34.737 7.095 74.339 1.00 86.88 90 GLY A C 1
ATOM 667 O O . GLY A 1 90 ? -35.364 6.370 73.571 1.00 86.88 90 GLY A O 1
ATOM 668 N N . LYS A 1 91 ? -34.596 6.815 75.642 1.00 93.94 91 LYS A N 1
ATOM 669 C CA . LYS A 1 91 ? -35.147 5.626 76.311 1.00 93.94 91 LYS A CA 1
ATOM 670 C C . LYS A 1 91 ? -36.575 5.898 76.800 1.00 93.94 91 LYS A C 1
ATOM 672 O O . LYS A 1 91 ? -36.759 6.603 77.789 1.00 93.94 91 LYS A O 1
ATOM 677 N N . TRP A 1 92 ? -37.584 5.338 76.135 1.00 95.81 92 TRP A N 1
ATOM 678 C CA . TRP A 1 92 ? -39.007 5.497 76.488 1.00 95.81 92 TRP A CA 1
ATOM 679 C C . TRP A 1 92 ? -39.606 4.287 77.209 1.00 95.81 92 TRP A C 1
ATOM 681 O O . TRP A 1 92 ? -40.557 4.440 77.978 1.00 95.81 92 TRP A O 1
ATOM 691 N N . THR A 1 93 ? -39.048 3.096 76.990 1.00 97.00 93 THR A N 1
ATOM 692 C CA . THR A 1 93 ? -39.512 1.845 77.603 1.00 97.00 93 THR A CA 1
ATOM 693 C C . THR A 1 93 ? -38.347 1.064 78.192 1.00 97.00 93 THR A C 1
ATOM 695 O O . THR A 1 93 ? -37.210 1.166 77.725 1.00 97.00 93 THR A O 1
ATOM 698 N N . LYS A 1 94 ? -38.633 0.216 79.180 1.00 96.06 94 LYS A N 1
ATOM 699 C CA . LYS A 1 94 ? -37.781 -0.941 79.476 1.00 96.06 94 LYS A CA 1
ATOM 700 C C . LYS A 1 94 ? -37.810 -1.951 78.318 1.00 96.06 94 LYS A C 1
ATOM 702 O O . LYS A 1 94 ? -38.517 -1.757 77.327 1.00 96.06 94 LYS A O 1
ATOM 707 N N . ASP A 1 95 ? -36.998 -2.993 78.457 1.00 96.12 95 ASP A N 1
ATOM 708 C CA . ASP A 1 95 ? -36.939 -4.160 77.574 1.00 96.12 95 ASP A CA 1
ATOM 709 C C . ASP A 1 95 ? -38.295 -4.859 77.394 1.00 96.12 95 ASP A C 1
ATOM 711 O O . ASP A 1 95 ? -39.242 -4.635 78.147 1.00 96.12 95 ASP A O 1
ATOM 715 N N . VAL A 1 96 ? -38.401 -5.716 76.379 1.00 97.31 96 VAL A N 1
ATOM 716 C CA . VAL A 1 96 ? -39.628 -6.476 76.108 1.00 97.31 96 VAL A CA 1
ATOM 717 C C . VAL A 1 96 ? -39.946 -7.435 77.253 1.00 97.31 96 VAL A C 1
ATOM 719 O O . VAL A 1 96 ? -39.174 -8.350 77.573 1.00 97.31 96 VAL A O 1
ATOM 722 N N . GLY A 1 97 ? -41.137 -7.274 77.824 1.00 96.12 97 GLY A N 1
ATOM 723 C CA . GLY A 1 97 ? -41.623 -8.055 78.952 1.00 96.12 97 GLY A CA 1
ATOM 724 C C . GLY A 1 97 ? -42.807 -7.406 79.664 1.00 96.12 97 GLY A C 1
ATOM 725 O O . GLY A 1 97 ? -43.307 -6.356 79.259 1.00 96.12 97 GLY A O 1
ATOM 726 N N . ASP A 1 98 ? -43.227 -8.057 80.745 1.00 96.81 98 ASP A N 1
ATOM 727 C CA . ASP A 1 98 ? -44.334 -7.636 81.598 1.00 96.81 98 ASP A CA 1
ATOM 728 C C . ASP A 1 98 ? -43.816 -7.011 82.897 1.00 96.81 98 ASP A C 1
ATOM 730 O O . ASP A 1 98 ? -42.958 -7.572 83.584 1.00 96.81 98 ASP A O 1
ATOM 734 N N . TYR A 1 99 ? -44.373 -5.856 83.252 1.00 96.94 99 TYR A N 1
ATOM 735 C CA . TYR A 1 99 ? -44.020 -5.081 84.440 1.00 96.94 99 TYR A CA 1
ATOM 736 C C . TYR A 1 99 ? -45.278 -4.699 85.229 1.00 96.94 99 TYR A C 1
ATOM 738 O O . TYR A 1 99 ? -46.393 -4.762 84.714 1.00 96.94 99 TYR A O 1
ATOM 746 N N . ALA A 1 100 ? -45.119 -4.281 86.486 1.00 96.31 100 ALA A N 1
ATOM 747 C CA . ALA A 1 100 ? -46.250 -3.843 87.301 1.00 96.31 100 ALA A CA 1
ATOM 748 C C . ALA A 1 100 ? -46.723 -2.433 86.902 1.00 96.31 100 ALA A C 1
ATOM 750 O O . ALA A 1 100 ? -45.938 -1.479 86.900 1.00 96.31 100 ALA A O 1
ATOM 751 N N . LEU A 1 101 ? -48.023 -2.296 86.634 1.00 96.88 101 LEU A N 1
ATOM 752 C CA . LEU A 1 101 ? -48.722 -1.016 86.576 1.00 96.88 101 LEU A CA 1
ATOM 753 C C . LEU A 1 101 ? -49.455 -0.806 87.901 1.00 96.88 101 LEU A C 1
ATOM 755 O O . LEU A 1 101 ? -50.475 -1.439 88.173 1.00 96.88 101 LEU A O 1
ATOM 759 N N . LYS A 1 102 ? -48.916 0.081 88.734 1.00 95.81 102 LYS A N 1
ATOM 760 C CA . LYS A 1 102 ? -49.476 0.405 90.048 1.00 95.81 102 LYS A CA 1
ATOM 761 C C . LYS A 1 102 ? -50.343 1.647 89.943 1.00 95.81 102 LYS A C 1
ATOM 763 O O . LYS A 1 102 ? -50.059 2.535 89.140 1.00 95.81 102 LYS A O 1
ATOM 768 N N . GLY A 1 103 ? -51.362 1.740 90.783 1.00 93.44 103 GLY A N 1
ATOM 769 C CA . GLY A 1 103 ? -52.212 2.918 90.878 1.00 93.44 103 GLY A CA 1
ATOM 770 C C . GLY A 1 103 ? -52.686 3.124 92.306 1.00 93.44 103 GLY A C 1
ATOM 771 O O . GLY A 1 103 ? -53.068 2.168 92.973 1.00 93.44 103 GLY A O 1
ATOM 772 N N . GLU A 1 104 ? -52.674 4.372 92.758 1.00 92.94 104 GLU A N 1
ATOM 773 C CA . GLU A 1 104 ? -53.184 4.781 94.065 1.00 92.94 104 GLU A CA 1
ATOM 774 C C . GLU A 1 104 ? -54.120 5.983 93.889 1.00 92.94 104 GLU A C 1
ATOM 776 O O . GLU A 1 104 ? -53.841 6.890 93.101 1.00 92.94 104 GLU A O 1
ATOM 781 N N . GLY A 1 105 ? -55.249 5.992 94.599 1.00 91.06 105 GLY A N 1
ATOM 782 C CA . GLY A 1 105 ? -56.207 7.095 94.560 1.00 91.06 105 GLY A CA 1
ATOM 783 C C . GLY A 1 105 ? -55.576 8.419 94.980 1.00 91.06 105 GLY A C 1
ATOM 784 O O . GLY A 1 105 ? -54.848 8.477 95.970 1.00 91.06 105 GLY A O 1
ATOM 785 N N . VAL A 1 106 ? -55.889 9.499 94.256 1.00 90.56 106 VAL A N 1
ATOM 786 C CA . VAL A 1 106 ? -55.393 10.853 94.572 1.00 90.56 106 VAL A CA 1
ATOM 787 C C . VAL A 1 106 ? -55.804 11.274 95.990 1.00 90.56 106 VAL A C 1
ATOM 789 O O . VAL A 1 106 ? -55.037 11.934 96.691 1.00 90.56 106 VAL A O 1
ATOM 792 N N . ASN A 1 107 ? -56.993 10.854 96.433 1.00 89.69 107 ASN A N 1
ATOM 793 C CA . ASN A 1 107 ? -57.500 11.041 97.787 1.00 89.69 107 ASN A CA 1
ATOM 794 C C . ASN A 1 107 ? -57.763 9.699 98.487 1.00 89.69 107 ASN A C 1
ATOM 796 O O . ASN A 1 107 ? -58.292 8.755 97.900 1.00 89.69 107 ASN A O 1
ATOM 800 N N . GLY A 1 108 ? -57.487 9.645 99.793 1.00 83.56 108 GLY A N 1
ATOM 801 C CA . GLY A 1 108 ? -57.852 8.508 100.638 1.00 83.56 108 GLY A CA 1
ATOM 802 C C . GLY A 1 108 ? -59.350 8.473 100.969 1.00 83.56 108 GLY A C 1
ATOM 803 O O . GLY A 1 108 ? -59.906 9.438 101.503 1.00 83.56 108 GLY A O 1
ATOM 804 N N . LEU A 1 109 ? -60.003 7.335 100.722 1.00 89.12 109 LEU A N 1
ATOM 805 C CA . LEU A 1 109 ? -61.415 7.125 101.048 1.00 89.12 109 LEU A CA 1
ATOM 806 C C . LEU A 1 109 ? -61.612 6.912 102.556 1.00 89.12 109 LEU A C 1
ATOM 808 O O . LEU A 1 109 ? -61.349 5.839 103.085 1.00 89.12 109 LEU A O 1
ATOM 812 N N . LYS A 1 110 ? -62.147 7.912 103.267 1.00 86.06 110 LYS A N 1
ATOM 813 C CA . LYS A 1 110 ? -62.353 7.837 104.731 1.00 86.06 110 LYS A CA 1
ATOM 814 C C . LYS A 1 110 ? -63.164 6.616 105.178 1.00 86.06 110 LYS A C 1
ATOM 816 O O . LYS A 1 110 ? -62.849 6.025 106.208 1.00 86.06 110 LYS A O 1
ATOM 821 N N . ASN A 1 111 ? -64.171 6.227 104.395 1.00 89.31 111 ASN A N 1
ATOM 822 C CA . ASN A 1 111 ? -65.078 5.128 104.731 1.00 89.31 111 ASN A CA 1
ATOM 823 C C . ASN A 1 111 ? -64.561 3.734 104.323 1.00 89.31 111 ASN A C 1
ATOM 825 O O . ASN A 1 111 ? -65.156 2.736 104.730 1.00 89.31 111 ASN A O 1
ATOM 829 N N . TYR A 1 112 ? -63.448 3.649 103.582 1.00 90.81 112 TYR A N 1
ATOM 830 C CA . TYR A 1 112 ? -62.941 2.393 103.030 1.00 90.81 112 TYR A CA 1
ATOM 831 C C . TYR A 1 112 ? -61.464 2.154 103.341 1.00 90.81 112 TYR A C 1
ATOM 833 O O . TYR A 1 112 ? -60.624 3.045 103.250 1.00 90.81 112 TYR A O 1
ATOM 841 N N . LYS A 1 113 ? -61.134 0.901 103.635 1.00 91.62 113 LYS A N 1
ATOM 842 C CA . LYS A 1 113 ? -59.769 0.395 103.641 1.00 91.62 113 LYS A CA 1
ATOM 843 C C . LYS A 1 113 ? -59.494 -0.179 102.254 1.00 91.62 113 LYS A C 1
ATOM 845 O O . LYS A 1 113 ? -59.946 -1.275 101.926 1.00 91.62 113 LYS A O 1
ATOM 850 N N . VAL A 1 114 ? -58.810 0.602 101.424 1.00 93.38 114 VAL A N 1
ATOM 851 C CA . VAL A 1 114 ? -58.593 0.270 100.011 1.00 93.38 114 VAL A CA 1
ATOM 852 C C . VAL A 1 114 ? -57.374 -0.638 99.851 1.00 93.38 114 VAL A C 1
ATOM 854 O O . VAL A 1 114 ? -56.315 -0.370 100.413 1.00 93.38 114 VAL A O 1
ATOM 857 N N . THR A 1 115 ? -57.532 -1.705 99.073 1.00 94.81 115 THR A N 1
ATOM 858 C CA . THR A 1 115 ? -56.452 -2.563 98.578 1.00 94.81 115 THR A CA 1
ATOM 859 C C . THR A 1 115 ? -56.378 -2.401 97.066 1.00 94.81 115 THR A C 1
ATOM 861 O O . THR A 1 115 ? -57.364 -2.648 96.371 1.00 94.81 115 THR A O 1
ATOM 864 N N . TYR A 1 116 ? -55.221 -1.988 96.559 1.00 94.50 116 TYR A N 1
ATOM 865 C CA . TYR A 1 116 ? -54.962 -1.906 95.124 1.00 94.50 116 TYR A CA 1
ATOM 866 C C . TYR A 1 116 ? -54.293 -3.201 94.662 1.00 94.50 116 TYR A C 1
ATOM 868 O O . TYR A 1 116 ? -53.369 -3.690 95.313 1.00 94.50 116 TYR A O 1
ATOM 876 N N . LEU A 1 117 ? -54.789 -3.766 93.565 1.00 95.75 117 LEU A N 1
ATOM 877 C CA . LEU A 1 117 ? -54.171 -4.881 92.861 1.00 95.75 117 LEU A CA 1
ATOM 878 C C . LEU A 1 117 ? -53.518 -4.341 91.591 1.00 95.75 117 LEU A C 1
ATOM 880 O O . LEU A 1 117 ? -54.192 -3.714 90.770 1.00 95.75 117 LEU A O 1
ATOM 884 N N . ASP A 1 118 ? -52.216 -4.581 91.453 1.00 95.88 118 ASP A N 1
ATOM 885 C CA . ASP A 1 118 ? -51.425 -4.144 90.304 1.00 95.88 118 ASP A CA 1
ATOM 886 C C . ASP A 1 118 ? -51.991 -4.721 88.994 1.00 95.88 118 ASP A C 1
ATOM 888 O O . ASP A 1 118 ? -52.434 -5.873 88.931 1.00 95.88 118 ASP A O 1
ATOM 892 N N . GLY A 1 119 ? -51.967 -3.903 87.945 1.00 94.94 119 GLY A N 1
ATOM 893 C CA . GLY A 1 119 ? -52.175 -4.326 86.565 1.00 94.94 119 GLY A CA 1
ATOM 894 C C . GLY A 1 119 ? -50.842 -4.682 85.907 1.00 94.94 119 GLY A C 1
ATOM 895 O O . GLY A 1 119 ? -49.770 -4.535 86.500 1.00 94.94 119 GLY A O 1
ATOM 896 N N . THR A 1 120 ? -50.890 -5.118 84.653 1.00 96.38 120 THR A N 1
ATOM 897 C CA . THR A 1 120 ? -49.693 -5.408 83.854 1.00 96.38 120 THR A CA 1
ATOM 898 C C . THR A 1 120 ? -49.444 -4.309 82.826 1.00 96.38 120 THR A C 1
ATOM 900 O O . THR A 1 120 ? -50.321 -3.991 82.024 1.00 96.38 120 THR A O 1
ATOM 903 N N . ALA A 1 121 ? -48.235 -3.748 82.835 1.00 97.25 121 ALA A N 1
ATOM 904 C CA . ALA A 1 121 ? -47.689 -2.942 81.753 1.00 97.25 121 ALA A CA 1
ATOM 905 C C . ALA A 1 121 ? -46.788 -3.821 80.874 1.00 97.25 121 ALA A C 1
ATOM 907 O O . ALA A 1 121 ? -45.682 -4.180 81.281 1.00 97.25 121 ALA A O 1
ATOM 908 N N . THR A 1 122 ? -47.257 -4.161 79.676 1.00 97.44 122 THR A N 1
ATOM 909 C CA . THR A 1 122 ? -46.538 -5.011 78.716 1.00 97.44 122 THR A CA 1
ATOM 910 C C . THR A 1 122 ? -45.797 -4.156 77.690 1.00 97.44 122 THR A C 1
ATOM 912 O O . THR A 1 122 ? -46.394 -3.300 77.035 1.00 97.44 122 THR A O 1
ATOM 915 N N . VAL A 1 123 ? -44.504 -4.411 77.497 1.00 98.00 123 VAL A N 1
ATOM 916 C CA . VAL A 1 123 ? -43.740 -3.888 76.355 1.00 98.00 123 VAL A CA 1
ATOM 917 C C . VAL A 1 123 ? -43.619 -5.001 75.319 1.00 98.00 123 VAL A C 1
ATOM 919 O O . VAL A 1 123 ? -42.995 -6.027 75.590 1.00 98.00 123 VAL A O 1
ATOM 922 N N . THR A 1 124 ? -44.230 -4.816 74.150 1.00 97.62 124 THR A N 1
ATOM 923 C CA . THR A 1 124 ? -44.171 -5.763 73.026 1.00 97.62 124 THR A CA 1
ATOM 924 C C . THR A 1 124 ? -42.993 -5.452 72.092 1.00 97.62 124 THR A C 1
ATOM 926 O O . THR A 1 124 ? -42.553 -4.300 72.040 1.00 97.62 124 THR A O 1
ATOM 929 N N . PRO A 1 125 ? -42.454 -6.439 71.346 1.00 97.50 125 PRO A N 1
ATOM 930 C CA . PRO A 1 125 ? -41.340 -6.199 70.430 1.00 97.50 125 PRO A CA 1
ATOM 931 C C . PRO A 1 125 ? -41.655 -5.195 69.321 1.00 97.50 125 PRO A C 1
ATOM 933 O O . PRO A 1 125 ? -42.771 -5.153 68.795 1.00 97.50 125 PRO A O 1
ATOM 936 N N . LEU A 1 126 ? -40.635 -4.440 68.914 1.00 96.81 126 LEU A N 1
ATOM 937 C CA . LEU A 1 126 ? -40.643 -3.699 67.656 1.00 96.81 126 LEU A CA 1
ATOM 938 C C . LEU A 1 126 ? -40.196 -4.644 66.536 1.00 96.81 126 LEU A C 1
ATOM 940 O O . LEU A 1 126 ? -39.012 -4.712 66.227 1.00 96.81 126 LEU A O 1
ATOM 944 N N . ASN A 1 127 ? -41.138 -5.401 65.971 1.00 95.12 127 ASN A N 1
ATOM 945 C CA . ASN A 1 127 ? -40.838 -6.438 64.979 1.00 95.12 127 ASN A CA 1
ATOM 946 C C . ASN A 1 127 ? -40.116 -5.875 63.742 1.00 95.12 127 ASN A C 1
ATOM 948 O O . ASN A 1 127 ? -40.708 -5.141 62.942 1.00 95.12 127 ASN A O 1
ATOM 952 N N . ILE A 1 128 ? -38.859 -6.281 63.567 1.00 96.06 128 ILE A N 1
ATOM 953 C CA . ILE A 1 128 ? -38.102 -6.091 62.331 1.00 96.06 128 ILE A CA 1
ATOM 954 C C . ILE A 1 128 ? -38.394 -7.264 61.386 1.00 96.06 128 ILE A C 1
ATOM 956 O O . ILE A 1 128 ? -38.376 -8.427 61.785 1.00 96.06 128 ILE A O 1
ATOM 960 N N . THR A 1 129 ? -38.676 -6.950 60.127 1.00 93.50 129 THR A N 1
ATOM 961 C CA . THR A 1 129 ? -39.036 -7.883 59.052 1.00 93.50 129 THR A CA 1
ATOM 962 C C . THR A 1 129 ? -38.305 -7.500 57.765 1.00 93.50 129 THR A C 1
ATOM 964 O O . THR A 1 129 ? -37.729 -6.419 57.671 1.00 93.50 129 THR A O 1
ATOM 967 N N . GLU A 1 130 ? -38.349 -8.352 56.737 1.00 89.62 130 GLU A N 1
ATOM 968 C CA . GLU A 1 130 ? -37.731 -8.059 55.430 1.00 89.62 130 GLU A CA 1
ATOM 969 C C . GLU A 1 130 ? -38.227 -6.729 54.816 1.00 89.62 130 GLU A C 1
ATOM 971 O O . GLU A 1 130 ? -37.445 -6.015 54.193 1.00 89.62 130 GLU A O 1
ATOM 976 N N . ASP A 1 131 ? -39.484 -6.341 55.074 1.00 91.50 131 ASP A N 1
ATOM 977 C CA . ASP A 1 131 ? -40.077 -5.087 54.580 1.00 91.50 131 ASP A CA 1
ATOM 978 C C . ASP A 1 131 ? -39.464 -3.815 55.203 1.00 91.50 131 ASP A C 1
ATOM 980 O O . ASP A 1 131 ? -39.467 -2.764 54.562 1.00 91.50 131 ASP A O 1
ATOM 984 N N . ASN A 1 132 ? -38.971 -3.877 56.450 1.00 93.56 132 ASN A N 1
ATOM 985 C CA . ASN A 1 132 ? -38.491 -2.704 57.202 1.00 93.56 132 ASN A CA 1
ATOM 986 C C . ASN A 1 132 ? -37.026 -2.802 57.668 1.00 93.56 132 ASN A C 1
ATOM 988 O O . ASN A 1 132 ? -36.499 -1.839 58.219 1.00 93.56 132 ASN A O 1
ATOM 992 N N . VAL A 1 133 ? -36.333 -3.920 57.422 1.00 94.94 133 VAL A N 1
ATOM 993 C CA . VAL A 1 133 ? -34.956 -4.147 57.897 1.00 94.94 133 VAL A CA 1
ATOM 994 C C . VAL A 1 133 ? -33.973 -3.057 57.450 1.00 94.94 133 VAL A C 1
ATOM 996 O O . VAL A 1 133 ? -33.057 -2.719 58.199 1.00 94.94 133 VAL A O 1
ATOM 999 N N . ASN A 1 134 ? -34.192 -2.448 56.280 1.00 94.06 134 ASN A N 1
ATOM 1000 C CA . ASN A 1 134 ? -33.372 -1.352 55.749 1.00 94.06 134 ASN A CA 1
ATOM 1001 C C . ASN A 1 134 ? -33.423 -0.062 56.594 1.00 94.06 134 ASN A C 1
ATOM 1003 O O . ASN A 1 134 ? -32.500 0.747 56.507 1.00 94.06 134 ASN A O 1
ATOM 1007 N N . ASP A 1 135 ? -34.451 0.127 57.431 1.00 95.12 135 ASP A N 1
ATOM 1008 C CA . ASP A 1 135 ? -34.531 1.260 58.366 1.00 95.12 135 ASP A CA 1
ATOM 1009 C C . ASP A 1 135 ? -33.568 1.091 59.559 1.00 95.12 135 ASP A C 1
ATOM 1011 O O . ASP A 1 135 ? -33.201 2.070 60.213 1.00 95.12 135 ASP A O 1
ATOM 1015 N N . PHE A 1 136 ? -33.142 -0.148 59.838 1.00 96.31 136 PHE A N 1
ATOM 1016 C CA . PHE A 1 136 ? -32.324 -0.512 60.999 1.00 96.31 136 PHE A CA 1
ATOM 1017 C C . PHE A 1 136 ? -30.920 -0.984 60.615 1.00 96.31 136 PHE A C 1
ATOM 1019 O O . PHE A 1 136 ? -29.963 -0.672 61.321 1.00 96.31 136 PHE A O 1
ATOM 1026 N N . ILE A 1 137 ? -30.769 -1.732 59.518 1.00 96.88 137 ILE A N 1
ATOM 1027 C CA . ILE A 1 137 ? -29.489 -2.264 59.041 1.00 96.88 137 ILE A CA 1
ATOM 1028 C C . ILE A 1 137 ? -29.068 -1.523 57.775 1.00 96.88 137 ILE A C 1
ATOM 1030 O O . ILE A 1 137 ? -29.741 -1.558 56.749 1.00 96.88 137 ILE A O 1
ATOM 1034 N N . THR A 1 138 ? -27.899 -0.894 57.843 1.00 95.88 138 THR A N 1
ATOM 1035 C CA . THR A 1 138 ? -27.282 -0.142 56.743 1.00 95.88 138 THR A CA 1
ATOM 1036 C C . THR A 1 138 ? -25.913 -0.728 56.384 1.00 95.88 138 THR A C 1
ATOM 1038 O O . THR A 1 138 ? -25.378 -1.568 57.108 1.00 95.88 138 THR A O 1
ATOM 1041 N N . ASN A 1 139 ? -25.335 -0.310 55.252 1.00 95.19 139 ASN A N 1
ATOM 1042 C CA . ASN A 1 139 ? -24.057 -0.830 54.734 1.00 95.19 139 ASN A CA 1
ATOM 1043 C C . ASN A 1 139 ? -24.039 -2.360 54.494 1.00 95.19 139 ASN A C 1
ATOM 1045 O O . ASN A 1 139 ? -22.990 -2.996 54.540 1.00 95.19 139 ASN A O 1
ATOM 1049 N N . ALA A 1 140 ? -25.203 -2.963 54.234 1.00 96.62 140 ALA A N 1
ATOM 1050 C CA . ALA A 1 140 ? -25.355 -4.382 53.915 1.00 96.62 140 ALA A CA 1
ATOM 1051 C C . ALA A 1 140 ? -24.992 -4.683 52.446 1.00 96.62 140 ALA A C 1
ATOM 1053 O O . ALA A 1 140 ? -25.815 -5.190 51.682 1.00 96.62 140 ALA A O 1
ATOM 1054 N N . THR A 1 141 ? -23.772 -4.322 52.041 1.00 97.00 141 THR A N 1
ATOM 1055 C CA . THR A 1 141 ? -23.285 -4.403 50.657 1.00 97.00 141 THR A CA 1
ATOM 1056 C C . THR A 1 141 ? -22.003 -5.227 50.548 1.00 97.00 141 THR A C 1
ATOM 1058 O O . THR A 1 141 ? -21.180 -5.261 51.463 1.00 97.00 141 THR A O 1
ATOM 1061 N N . TYR A 1 142 ? -21.814 -5.892 49.408 1.00 97.69 142 TYR A N 1
ATOM 1062 C CA . TYR A 1 142 ? -20.609 -6.671 49.118 1.00 97.69 142 TYR A CA 1
ATOM 1063 C C . TYR A 1 142 ? -20.114 -6.401 47.698 1.00 97.69 142 TYR A C 1
ATOM 1065 O O . TYR A 1 142 ? -20.873 -6.537 46.742 1.00 97.69 142 TYR A O 1
ATOM 1073 N N . THR A 1 143 ? -18.832 -6.074 47.553 1.00 97.75 143 THR A N 1
ATOM 1074 C CA . THR A 1 143 ? -18.200 -5.841 46.249 1.00 97.75 143 THR A CA 1
ATOM 1075 C C . THR A 1 143 ? -17.005 -6.766 46.084 1.00 97.75 143 THR A C 1
ATOM 1077 O O . THR A 1 143 ? -16.166 -6.868 46.977 1.00 97.75 143 THR A O 1
ATOM 1080 N N . THR A 1 144 ? -16.910 -7.427 44.932 1.00 97.56 144 THR A N 1
ATOM 1081 C CA . THR A 1 144 ? -15.747 -8.234 44.542 1.00 97.56 144 THR A CA 1
ATOM 1082 C C . THR A 1 144 ? -15.440 -8.046 43.061 1.00 97.56 144 THR A C 1
ATOM 1084 O O . THR A 1 144 ? -16.311 -7.639 42.300 1.00 97.56 144 THR A O 1
ATOM 1087 N N . VAL A 1 145 ? -14.221 -8.369 42.632 1.00 97.56 145 VAL A N 1
ATOM 1088 C CA . VAL A 1 145 ? -13.844 -8.386 41.209 1.00 97.56 145 VAL A CA 1
ATOM 1089 C C . VAL A 1 145 ? -14.152 -9.762 40.614 1.00 97.56 145 VAL A C 1
ATOM 1091 O O . VAL A 1 145 ? -13.976 -10.782 41.282 1.00 97.56 145 VAL A O 1
ATOM 1094 N N . TYR A 1 146 ? -14.590 -9.798 39.357 1.00 97.38 146 TYR A N 1
ATOM 1095 C CA . TYR A 1 146 ? -14.871 -11.013 38.596 1.00 97.38 146 TYR A CA 1
ATOM 1096 C C . TYR A 1 146 ? -13.708 -12.020 38.671 1.00 97.38 146 TYR A C 1
ATOM 1098 O O . TYR A 1 146 ? -12.540 -11.664 38.508 1.00 97.38 146 TYR A O 1
ATOM 1106 N N . GLY A 1 147 ? -14.013 -13.286 38.965 1.00 95.44 147 GLY A N 1
ATOM 1107 C CA . GLY A 1 147 ? -13.002 -14.327 39.169 1.00 95.44 147 GLY A CA 1
ATOM 1108 C C . GLY A 1 147 ? -12.211 -14.243 40.476 1.00 95.44 147 GLY A C 1
ATOM 1109 O O . GLY A 1 147 ? -11.273 -15.014 40.653 1.00 95.44 147 GLY A O 1
ATOM 1110 N N . SER A 1 148 ? -12.570 -13.341 41.393 1.00 94.94 148 SER A N 1
ATOM 1111 C CA . SER A 1 148 ? -11.941 -13.184 42.708 1.00 94.94 148 SER A CA 1
ATOM 1112 C C . SER A 1 148 ? -12.984 -13.158 43.826 1.00 94.94 148 SER A C 1
ATOM 1114 O O . SER A 1 148 ? -14.138 -12.788 43.621 1.00 94.94 148 SER A O 1
ATOM 1116 N N . LYS A 1 149 ? -12.566 -13.519 45.043 1.00 95.00 149 LYS A N 1
ATOM 1117 C CA . LYS A 1 149 ? -13.371 -13.366 46.259 1.00 95.00 149 LYS A CA 1
ATOM 1118 C C . LYS A 1 149 ? -12.725 -12.325 47.170 1.00 95.00 149 LYS A C 1
ATOM 1120 O O . LYS A 1 149 ? -11.690 -12.602 47.769 1.00 95.00 149 LYS A O 1
ATOM 1125 N N . ALA A 1 150 ? -13.352 -11.160 47.292 1.00 95.62 150 ALA A N 1
ATOM 1126 C CA . ALA A 1 150 ? -13.049 -10.191 48.337 1.00 95.62 150 ALA A CA 1
ATOM 1127 C C . ALA A 1 150 ? -13.506 -10.704 49.714 1.00 95.62 150 ALA A C 1
ATOM 1129 O O . ALA A 1 150 ? -14.465 -11.482 49.810 1.00 95.62 150 ALA A O 1
ATOM 1130 N N . ASP A 1 151 ? -12.848 -10.246 50.778 1.00 96.12 151 ASP A N 1
ATOM 1131 C CA . ASP A 1 151 ? -13.274 -10.516 52.151 1.00 96.12 151 ASP A CA 1
ATOM 1132 C C . ASP A 1 151 ? -14.629 -9.853 52.448 1.00 96.12 151 ASP A C 1
ATOM 1134 O O . ASP A 1 151 ? -14.952 -8.787 51.921 1.00 96.12 151 ASP A O 1
ATOM 1138 N N . PHE A 1 152 ? -15.443 -10.490 53.291 1.00 96.00 152 PHE A N 1
ATOM 1139 C CA . PHE A 1 152 ? -16.725 -9.919 53.697 1.00 96.00 152 PHE A CA 1
ATOM 1140 C C . PHE A 1 152 ? -16.528 -8.766 54.690 1.00 96.00 152 PHE A C 1
ATOM 1142 O O . PHE A 1 152 ? -15.728 -8.859 55.621 1.00 96.00 152 PHE A O 1
ATOM 1149 N N . GLY A 1 153 ? -17.276 -7.680 54.482 1.00 94.88 153 GLY A N 1
ATOM 1150 C CA . GLY A 1 153 ? -17.269 -6.501 55.345 1.00 94.88 153 GLY A CA 1
ATOM 1151 C C . GLY A 1 153 ? -18.233 -6.598 56.531 1.00 94.88 153 GLY A C 1
ATOM 1152 O O . GLY A 1 153 ? -18.667 -7.678 56.938 1.00 94.88 153 GLY A O 1
ATOM 1153 N N . GLN A 1 154 ? -18.597 -5.433 57.068 1.00 95.75 154 GLN A N 1
ATOM 1154 C CA . GLN A 1 154 ? -19.567 -5.304 58.154 1.00 95.75 154 GLN A CA 1
ATOM 1155 C C . GLN A 1 154 ? -20.727 -4.390 57.748 1.00 95.75 154 GLN A C 1
ATOM 1157 O O . GLN A 1 154 ? -20.517 -3.317 57.176 1.00 95.75 154 GLN A O 1
ATOM 1162 N N . ALA A 1 155 ? -21.941 -4.812 58.088 1.00 97.31 155 ALA A N 1
ATOM 1163 C CA . ALA A 1 155 ? -23.133 -3.976 58.096 1.00 97.31 155 ALA A CA 1
ATOM 1164 C C . ALA A 1 155 ? -23.284 -3.297 59.471 1.00 97.31 155 ALA A C 1
ATOM 1166 O O . ALA A 1 155 ? -22.661 -3.708 60.452 1.00 97.31 155 ALA A O 1
ATOM 1167 N N . VAL A 1 156 ? -24.121 -2.265 59.561 1.00 97.06 156 VAL A N 1
ATOM 1168 C CA . VAL A 1 156 ? -24.363 -1.517 60.804 1.00 97.06 156 VAL A CA 1
ATOM 1169 C C . VAL A 1 156 ? -25.838 -1.581 61.166 1.00 97.06 156 VAL A C 1
ATOM 1171 O O . VAL A 1 156 ? -26.672 -1.021 60.457 1.00 97.06 156 VAL A O 1
ATOM 1174 N N . PHE A 1 157 ? -26.143 -2.224 62.292 1.00 97.56 157 PHE A N 1
ATOM 1175 C CA . PHE A 1 157 ? -27.452 -2.153 62.937 1.00 97.56 157 PHE A CA 1
ATOM 1176 C C . PHE A 1 157 ? -27.543 -0.887 63.793 1.00 97.56 157 PHE A C 1
ATOM 1178 O O . PHE A 1 157 ? -26.618 -0.582 64.547 1.00 97.56 157 PHE A O 1
ATOM 1185 N N . THR A 1 158 ? -28.666 -0.180 63.711 1.00 95.75 158 THR A N 1
ATOM 1186 C CA . THR A 1 158 ? -28.993 1.011 64.502 1.00 95.75 158 THR A CA 1
ATOM 1187 C C . THR A 1 158 ? -30.287 0.754 65.264 1.00 95.75 158 THR A C 1
ATOM 1189 O O . THR A 1 158 ? -31.362 0.698 64.672 1.00 95.75 158 THR A O 1
ATOM 1192 N N . GLY A 1 159 ? -30.184 0.584 66.581 1.00 92.31 159 GLY A N 1
ATOM 1193 C CA . GLY A 1 159 ? -31.340 0.385 67.448 1.00 92.31 159 GLY A CA 1
ATOM 1194 C C . GLY A 1 159 ? -32.060 1.693 67.785 1.00 92.31 159 GLY A C 1
ATOM 1195 O O . GLY A 1 159 ? -31.468 2.777 67.787 1.00 92.31 159 GLY A O 1
ATOM 1196 N N . VAL A 1 160 ? -33.343 1.581 68.129 1.00 92.62 160 VAL A N 1
ATOM 1197 C CA . VAL A 1 160 ? -34.125 2.662 68.748 1.00 92.62 160 VAL A CA 1
ATOM 1198 C C . VAL A 1 160 ? -33.939 2.635 70.273 1.00 92.62 160 VAL A C 1
ATOM 1200 O O . VAL A 1 160 ? -32.970 2.071 70.770 1.00 92.62 160 VAL A O 1
ATOM 1203 N N . ASN A 1 161 ? -34.811 3.309 71.034 1.00 94.00 161 ASN A N 1
ATOM 1204 C CA . ASN A 1 161 ? -34.837 3.290 72.507 1.00 94.00 161 ASN A CA 1
ATOM 1205 C C . ASN A 1 161 ? -33.484 3.599 73.203 1.00 94.00 161 ASN A C 1
ATOM 1207 O O . ASN A 1 161 ? -33.239 3.194 74.340 1.00 94.00 161 ASN A O 1
ATOM 1211 N N . GLY A 1 162 ? -32.576 4.307 72.520 1.00 88.94 162 GLY A N 1
ATOM 1212 C CA . GLY A 1 162 ? -31.227 4.605 73.006 1.00 88.94 162 GLY A CA 1
ATOM 1213 C C . GLY A 1 162 ? -30.267 3.404 73.047 1.00 88.94 162 GLY A C 1
ATOM 1214 O O . GLY A 1 162 ? -29.376 3.386 73.896 1.00 88.94 162 GLY A O 1
ATOM 1215 N N . ASP A 1 163 ? -30.444 2.392 72.193 1.00 90.88 163 ASP A N 1
ATOM 1216 C CA . ASP A 1 163 ? -29.600 1.178 72.158 1.00 90.88 163 ASP A CA 1
ATOM 1217 C C . ASP A 1 163 ? -28.285 1.345 71.377 1.00 90.88 163 ASP A C 1
ATOM 1219 O O . ASP A 1 163 ? -27.369 0.521 71.500 1.00 90.88 163 ASP A O 1
ATOM 1223 N N . GLY A 1 164 ? -28.173 2.435 70.611 1.00 91.06 164 GLY A N 1
ATOM 1224 C CA . GLY A 1 164 ? -26.995 2.775 69.817 1.00 91.06 164 GLY A CA 1
ATOM 1225 C C . GLY A 1 164 ? -26.836 1.888 68.584 1.00 91.06 164 GLY A C 1
ATOM 1226 O O . GLY A 1 164 ? -27.810 1.366 68.045 1.00 91.06 164 GLY A O 1
ATOM 1227 N N . THR A 1 165 ? -25.596 1.732 68.124 1.00 94.75 165 THR A N 1
ATOM 1228 C CA . THR A 1 165 ? -25.265 0.902 66.961 1.00 94.75 165 THR A CA 1
ATOM 1229 C C . THR A 1 165 ? -24.575 -0.408 67.351 1.00 94.75 165 THR A C 1
ATOM 1231 O O . THR 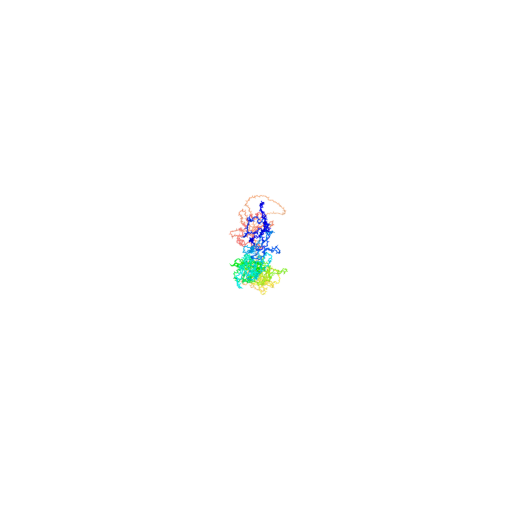A 1 165 ? -24.038 -0.556 68.456 1.00 94.75 165 THR A O 1
ATOM 1234 N N . ARG A 1 166 ? -24.592 -1.376 66.432 1.00 94.75 166 ARG A N 1
ATOM 1235 C CA . ARG A 1 166 ? -23.788 -2.608 66.453 1.00 94.75 166 ARG A CA 1
ATOM 1236 C C . ARG A 1 166 ? -23.208 -2.841 65.062 1.00 94.75 166 ARG A C 1
ATOM 1238 O O . ARG A 1 166 ? -23.883 -2.580 64.068 1.00 94.75 166 ARG A O 1
ATOM 1245 N N . GLU A 1 167 ? -21.994 -3.369 64.996 1.00 96.12 167 GLU A N 1
ATOM 1246 C CA . GLU A 1 167 ? -21.466 -3.936 63.753 1.00 96.12 167 GLU A CA 1
ATOM 1247 C C . GLU A 1 167 ? -21.963 -5.381 63.616 1.00 96.12 167 GLU A C 1
ATOM 1249 O O . GLU A 1 167 ? -21.965 -6.141 64.586 1.00 96.12 167 GLU A O 1
ATOM 1254 N N . LEU A 1 168 ? -22.412 -5.743 62.417 1.00 97.00 168 LEU A N 1
ATOM 1255 C CA . LEU A 1 168 ? -22.897 -7.072 62.063 1.00 97.00 168 LEU A CA 1
ATOM 1256 C C . LEU A 1 168 ? -22.044 -7.637 60.930 1.00 97.00 168 LEU A C 1
ATOM 1258 O O . LEU A 1 168 ? -21.772 -6.950 59.945 1.00 97.00 168 LEU A O 1
ATOM 1262 N N . SER A 1 169 ? -21.633 -8.897 61.040 1.00 97.25 169 SER A N 1
ATOM 1263 C CA . SER A 1 169 ? -20.811 -9.530 60.009 1.00 97.25 169 SER A CA 1
ATOM 1264 C C . SER A 1 169 ? -21.632 -9.844 58.761 1.00 97.25 169 SER A C 1
ATOM 1266 O O . SER A 1 169 ? -22.672 -10.505 58.836 1.00 97.25 169 SER A O 1
ATOM 1268 N N . ILE A 1 170 ? -21.125 -9.443 57.596 1.00 97.88 170 ILE A N 1
ATOM 1269 C CA . ILE A 1 170 ? -21.564 -10.025 56.328 1.00 97.88 170 ILE A CA 1
ATOM 1270 C C . ILE A 1 170 ? -20.973 -11.439 56.257 1.00 97.88 170 ILE A C 1
ATOM 1272 O O . ILE A 1 170 ? -19.790 -11.643 56.527 1.00 97.88 170 ILE A O 1
ATOM 1276 N N . THR A 1 171 ? -21.798 -12.434 55.937 1.00 96.12 171 THR A N 1
ATOM 1277 C CA . THR A 1 171 ? -21.406 -13.857 55.964 1.00 96.12 171 THR A CA 1
ATOM 1278 C C . THR A 1 171 ? -21.570 -14.561 54.621 1.00 96.12 171 THR A C 1
ATOM 1280 O O . THR A 1 171 ? -21.025 -15.650 54.428 1.00 96.12 171 THR A O 1
ATOM 1283 N N . GLY A 1 172 ? -22.276 -13.944 53.671 1.00 96.38 172 GLY A N 1
ATOM 1284 C CA . GLY A 1 172 ? -22.521 -14.513 52.353 1.00 96.38 172 GLY A CA 1
ATOM 1285 C C . GLY A 1 172 ? -22.914 -13.470 51.313 1.00 96.38 172 GLY A C 1
ATOM 1286 O O . GLY A 1 172 ? -23.328 -12.359 51.637 1.00 96.38 172 GLY A O 1
ATOM 1287 N N . SER A 1 173 ? -22.815 -13.854 50.042 1.00 97.62 173 SER A N 1
ATOM 1288 C CA . SER A 1 173 ? -23.403 -13.118 48.923 1.00 97.62 173 SER A CA 1
ATOM 1289 C C . SER A 1 173 ? -23.718 -14.071 47.771 1.00 97.62 173 SER A C 1
ATOM 1291 O O . SER A 1 173 ? -22.945 -14.996 47.515 1.00 97.62 173 SER A O 1
ATOM 1293 N N . SER A 1 174 ? -24.818 -13.834 47.048 1.00 97.44 174 SER A N 1
ATOM 1294 C CA . SER A 1 174 ? -25.169 -14.610 45.845 1.00 97.44 174 SER A CA 1
ATOM 1295 C C . SER A 1 174 ? -24.327 -14.254 44.609 1.00 97.44 174 SER A C 1
ATOM 1297 O O . SER A 1 174 ? -24.439 -14.930 43.585 1.00 97.44 174 SER A O 1
ATOM 1299 N N . ALA A 1 175 ? -23.451 -13.246 44.723 1.00 97.31 175 ALA A N 1
ATOM 1300 C CA . ALA A 1 175 ? -22.407 -12.918 43.752 1.00 97.31 175 ALA A CA 1
ATOM 1301 C C . ALA A 1 175 ? -21.336 -14.020 43.638 1.00 97.31 175 ALA A C 1
ATOM 1303 O O . ALA A 1 175 ? -20.660 -14.128 42.615 1.00 97.31 175 ALA A O 1
ATOM 1304 N N . LEU A 1 176 ? -21.178 -14.837 44.685 1.00 97.00 176 LEU A N 1
ATOM 1305 C CA . LEU A 1 176 ? -20.225 -15.943 44.747 1.00 97.00 176 LEU A CA 1
ATOM 1306 C C . LEU A 1 176 ? -20.916 -17.276 44.435 1.00 97.00 176 LEU A C 1
ATOM 1308 O O . LEU A 1 176 ? -22.062 -17.506 44.817 1.00 97.00 176 LEU A O 1
ATOM 1312 N N . THR A 1 177 ? -20.197 -18.196 43.795 1.00 94.75 177 THR A N 1
ATOM 1313 C CA . THR A 1 177 ? -20.683 -19.564 43.520 1.00 94.75 177 THR A CA 1
ATOM 1314 C C . THR A 1 177 ? -20.512 -20.521 44.704 1.00 94.75 177 THR A C 1
ATOM 1316 O O . THR A 1 177 ? -21.128 -21.583 44.730 1.00 94.75 177 THR A O 1
ATOM 1319 N N . GLY A 1 178 ? -19.649 -20.163 45.661 1.00 88.81 178 GLY A N 1
ATOM 1320 C CA . GLY A 1 178 ? -19.186 -21.036 46.744 1.00 88.81 178 GLY A CA 1
ATOM 1321 C C . GLY A 1 178 ? -17.911 -21.829 46.421 1.00 88.81 178 GLY A C 1
ATOM 1322 O O . GLY A 1 178 ? -17.339 -22.432 47.328 1.00 88.81 178 GLY A O 1
ATOM 1323 N N . ASN A 1 179 ? -17.429 -21.804 45.174 1.00 89.19 179 ASN A N 1
ATOM 1324 C CA . ASN A 1 179 ? -16.183 -22.469 44.782 1.00 89.19 179 ASN A CA 1
ATOM 1325 C C . ASN A 1 179 ? -14.943 -21.650 45.185 1.00 89.19 179 ASN A C 1
ATOM 1327 O O . ASN A 1 179 ? -14.988 -20.422 45.265 1.00 89.19 179 ASN A O 1
ATOM 1331 N N . THR A 1 180 ? -13.811 -22.333 45.376 1.00 85.12 180 THR A N 1
ATOM 1332 C CA . THR A 1 180 ? -12.488 -21.713 45.598 1.00 85.12 180 THR A CA 1
ATOM 1333 C C . THR A 1 180 ? -11.582 -21.739 44.363 1.00 85.12 180 THR A C 1
ATOM 1335 O O . THR A 1 180 ? -10.570 -21.049 44.344 1.00 85.12 180 THR A O 1
ATOM 1338 N N . GLU A 1 181 ? -11.930 -22.530 43.347 1.00 85.81 181 GLU A N 1
ATOM 1339 C CA . GLU A 1 181 ? -11.214 -22.662 42.073 1.00 85.81 181 GLU A CA 1
ATOM 1340 C C . GLU A 1 181 ? -12.225 -22.723 40.914 1.00 85.81 181 GLU A C 1
ATOM 1342 O O . GLU A 1 181 ? -13.382 -23.107 41.109 1.00 85.81 181 GLU A O 1
ATOM 1347 N N . GLY A 1 182 ? -11.796 -22.358 39.702 1.00 90.81 182 GLY A N 1
ATOM 1348 C CA . GLY A 1 182 ? -12.677 -22.261 38.535 1.00 90.81 182 GLY A CA 1
ATOM 1349 C C . GLY A 1 182 ? -13.610 -21.050 38.623 1.00 90.81 182 GLY A C 1
ATOM 1350 O O . GLY A 1 182 ? -13.146 -19.935 38.855 1.00 90.81 182 GLY A O 1
ATOM 1351 N N . VAL A 1 183 ? -14.914 -21.276 38.438 1.00 94.81 183 VAL A N 1
ATOM 1352 C CA . VAL A 1 183 ? -15.949 -20.230 38.514 1.00 94.81 183 VAL A CA 1
ATOM 1353 C C . VAL A 1 183 ? -16.212 -19.875 39.976 1.00 94.81 183 VAL A C 1
ATOM 1355 O O . VAL A 1 183 ? -16.916 -20.609 40.673 1.00 94.81 183 VAL A O 1
ATOM 1358 N N . ILE A 1 184 ? -15.639 -18.762 40.432 1.00 96.38 184 ILE A N 1
ATOM 1359 C CA . ILE A 1 184 ? -15.712 -18.215 41.798 1.00 96.38 184 ILE A CA 1
ATOM 1360 C C . ILE A 1 184 ? -16.859 -17.201 41.919 1.00 96.38 184 ILE A C 1
ATOM 1362 O O . ILE A 1 184 ? -17.590 -17.209 42.912 1.00 96.38 184 ILE A O 1
ATOM 1366 N N . THR A 1 185 ? -17.045 -16.354 40.902 1.00 97.56 185 THR A N 1
ATOM 1367 C CA . THR A 1 185 ? -18.085 -15.315 40.856 1.00 97.56 185 THR A CA 1
ATOM 1368 C C . THR A 1 185 ? -19.117 -15.590 39.768 1.00 97.56 185 THR A C 1
ATOM 1370 O O . THR A 1 185 ? -18.858 -16.297 38.792 1.00 97.56 185 THR A O 1
ATOM 1373 N N . LYS A 1 186 ? -20.287 -14.972 39.917 1.00 96.31 186 LYS A N 1
ATOM 1374 C CA . LYS A 1 186 ? -21.232 -14.703 38.827 1.00 96.31 186 LYS A CA 1
ATOM 1375 C C . LYS A 1 186 ? -20.664 -13.644 37.864 1.00 96.31 186 LYS A C 1
ATOM 1377 O O . LYS A 1 186 ? -19.581 -13.109 38.106 1.00 96.31 186 LYS A O 1
ATOM 1382 N N . ASP A 1 187 ? -21.404 -13.346 36.797 1.00 96.38 187 ASP A N 1
ATOM 1383 C CA . ASP A 1 187 ? -21.085 -12.307 35.808 1.00 96.38 187 ASP A CA 1
ATOM 1384 C C . ASP A 1 187 ? -20.960 -10.908 36.425 1.00 96.38 187 ASP A C 1
ATOM 1386 O O . ASP A 1 187 ? -21.564 -10.603 37.458 1.00 96.38 187 ASP A O 1
ATOM 1390 N N . ALA A 1 188 ? -20.174 -10.045 35.787 1.00 97.06 188 ALA A N 1
ATOM 1391 C CA . ALA A 1 188 ? -19.916 -8.698 36.264 1.00 97.06 188 ALA A CA 1
ATOM 1392 C C . ALA A 1 188 ? -21.164 -7.814 36.122 1.00 97.06 188 ALA A C 1
ATOM 1394 O O . ALA A 1 188 ? -21.575 -7.453 35.017 1.00 97.06 188 ALA A O 1
ATOM 1395 N N . ALA A 1 189 ? -21.756 -7.451 37.257 1.00 97.19 189 ALA A N 1
ATOM 1396 C CA . ALA A 1 189 ? -22.964 -6.646 37.336 1.00 97.19 189 ALA A CA 1
ATOM 1397 C C . ALA A 1 189 ? -22.979 -5.821 38.631 1.00 97.19 189 ALA A C 1
ATOM 1399 O O . ALA A 1 189 ? -22.638 -6.318 39.708 1.00 97.19 189 ALA A O 1
ATOM 1400 N N . GLU A 1 190 ? -23.393 -4.561 38.512 1.00 97.19 190 GLU A N 1
ATOM 1401 C CA . GLU A 1 190 ? -23.579 -3.640 39.633 1.00 97.19 190 GLU A CA 1
ATOM 1402 C C . GLU A 1 190 ? -24.927 -3.902 40.309 1.00 97.19 190 GLU A C 1
ATOM 1404 O O . GLU A 1 190 ? -25.959 -3.918 39.639 1.00 97.19 190 GLU A O 1
ATOM 1409 N N . ASN A 1 191 ? -24.909 -4.098 41.630 1.00 96.25 191 ASN A N 1
ATOM 1410 C CA . ASN A 1 191 ? -26.092 -4.217 42.488 1.00 96.25 191 ASN A CA 1
ATOM 1411 C C . ASN A 1 191 ? -27.138 -5.230 41.972 1.00 96.25 191 ASN A C 1
ATOM 1413 O O . ASN A 1 191 ? -28.338 -5.020 42.095 1.00 96.25 191 ASN A O 1
ATOM 1417 N N . ALA A 1 192 ? -26.679 -6.336 41.379 1.00 97.12 192 ALA A N 1
ATOM 1418 C CA . ALA A 1 192 ? -27.526 -7.389 40.801 1.00 97.12 192 ALA A CA 1
ATOM 1419 C C . ALA A 1 192 ? -27.583 -8.665 41.658 1.00 97.12 192 ALA A C 1
ATOM 1421 O O . ALA A 1 192 ? -28.257 -9.635 41.308 1.00 97.12 192 ALA A O 1
ATOM 1422 N N . TYR A 1 193 ? -26.831 -8.685 42.759 1.00 98.12 193 TYR A N 1
ATOM 1423 C CA . TYR A 1 193 ? -26.696 -9.827 43.653 1.00 98.12 193 TYR A CA 1
ATOM 1424 C C . TYR A 1 193 ? -27.061 -9.442 45.081 1.00 98.12 193 TYR A C 1
ATOM 1426 O O . TYR A 1 193 ? -27.161 -8.266 45.423 1.00 98.12 193 TYR A O 1
ATOM 1434 N N . ASN A 1 194 ? -27.226 -10.443 45.935 1.00 97.75 194 ASN A N 1
ATOM 1435 C CA . ASN A 1 194 ? -27.717 -10.262 47.292 1.00 97.75 194 ASN A CA 1
ATOM 1436 C C . ASN A 1 194 ? -26.574 -10.353 48.302 1.00 97.75 194 ASN A C 1
ATOM 1438 O O . ASN A 1 194 ? -25.608 -11.088 48.072 1.00 97.75 194 ASN A O 1
ATOM 1442 N N . THR A 1 195 ? -26.714 -9.681 49.442 1.00 98.00 195 THR A N 1
ATOM 1443 C CA . THR A 1 195 ? -25.790 -9.778 50.587 1.00 98.00 195 THR A CA 1
ATOM 1444 C C . THR A 1 195 ? -26.498 -10.420 51.777 1.00 98.00 195 THR A C 1
ATOM 1446 O O . THR A 1 195 ? -27.649 -10.098 52.050 1.00 98.00 195 THR A O 1
ATOM 1449 N N . VAL A 1 196 ? -25.824 -11.314 52.502 1.00 97.69 196 VAL A N 1
ATOM 1450 C CA . VAL A 1 196 ? -26.356 -11.958 53.715 1.00 97.69 196 VAL A CA 1
ATOM 1451 C C . VAL A 1 196 ? -25.634 -11.403 54.939 1.00 97.69 196 VAL A C 1
ATOM 1453 O O . VAL A 1 196 ? -24.412 -11.524 55.050 1.00 97.69 196 VAL A O 1
ATOM 1456 N N . VAL A 1 197 ? -26.394 -10.804 55.856 1.00 98.06 197 VAL A N 1
ATOM 1457 C CA . VAL A 1 197 ? -25.903 -10.233 57.120 1.00 98.06 197 VAL A CA 1
ATOM 1458 C C . VAL A 1 197 ? -26.327 -11.141 58.269 1.00 98.06 197 VAL A C 1
ATOM 1460 O O . VAL A 1 197 ? -27.518 -11.406 58.425 1.00 98.06 197 VAL A O 1
ATOM 1463 N N . SER A 1 198 ? -25.374 -11.604 59.082 1.00 97.25 198 SER A N 1
ATOM 1464 C CA . SER A 1 198 ? -25.682 -12.361 60.302 1.00 97.25 198 SER A CA 1
ATOM 1465 C C . SER A 1 198 ? -26.114 -11.438 61.447 1.00 97.25 198 SER A C 1
ATOM 1467 O O . SER A 1 198 ? -25.544 -10.367 61.652 1.00 97.25 198 SER A O 1
ATOM 1469 N N . LEU A 1 199 ? -27.090 -11.897 62.231 1.00 96.62 199 LEU A N 1
ATOM 1470 C CA . LEU A 1 199 ? -27.561 -11.264 63.462 1.00 96.62 199 LEU A CA 1
ATOM 1471 C C . LEU A 1 199 ? -26.836 -11.778 64.721 1.00 96.62 199 LEU A C 1
ATOM 1473 O O . LEU A 1 199 ? -27.195 -11.388 65.830 1.00 96.62 199 LEU A O 1
ATOM 1477 N N . ASP A 1 200 ? -25.794 -12.607 64.581 1.00 92.94 200 ASP A N 1
ATOM 1478 C CA . ASP A 1 200 ? -25.002 -13.141 65.707 1.00 92.94 200 ASP A CA 1
ATOM 1479 C C . ASP A 1 200 ? -24.297 -12.047 66.539 1.00 92.94 200 ASP A C 1
ATOM 1481 O O . ASP A 1 200 ? -23.903 -12.289 67.679 1.00 92.94 200 ASP A O 1
ATOM 1485 N N . GLY A 1 201 ? -24.147 -10.833 65.990 1.00 91.12 201 GLY A N 1
ATOM 1486 C CA . GLY A 1 201 ? -23.642 -9.654 66.707 1.00 91.12 201 GLY A CA 1
ATOM 1487 C C . GLY A 1 201 ? -24.662 -8.978 67.639 1.00 91.12 201 GLY A C 1
ATOM 1488 O O . GLY A 1 201 ? -24.296 -8.066 68.383 1.00 91.12 201 GLY A O 1
ATOM 1489 N N . LEU A 1 202 ? -25.932 -9.401 67.614 1.00 95.19 202 LEU A N 1
ATOM 1490 C CA . LEU A 1 202 ? -26.984 -8.928 68.517 1.00 95.19 202 LEU A CA 1
ATOM 1491 C C . LEU A 1 202 ? -27.075 -9.819 69.760 1.00 95.19 202 LEU A C 1
ATOM 1493 O O . LEU A 1 202 ? -26.990 -11.045 69.670 1.00 95.19 202 LEU A O 1
ATOM 1497 N N . SER A 1 203 ? -27.298 -9.214 70.929 1.00 94.12 203 SER A N 1
ATOM 1498 C CA . SER A 1 203 ? -27.567 -9.988 72.144 1.00 94.12 203 SER A CA 1
ATOM 1499 C C . SER A 1 203 ? -28.958 -10.628 72.101 1.00 94.12 203 SER A C 1
ATOM 1501 O O . SER A 1 203 ? -29.851 -10.158 71.401 1.00 94.12 203 SER A O 1
ATOM 1503 N N . GLU A 1 204 ? -29.185 -11.663 72.910 1.00 94.38 204 GLU A N 1
ATOM 1504 C CA . GLU A 1 204 ? -30.506 -12.303 73.022 1.00 94.38 204 GLU A CA 1
ATOM 1505 C C . GLU A 1 204 ? -31.601 -11.309 73.460 1.00 94.38 204 GLU A C 1
ATOM 1507 O O . GLU A 1 204 ? -32.743 -11.405 73.018 1.00 94.38 204 GLU A O 1
ATOM 1512 N N . GLN A 1 205 ? -31.249 -10.298 74.267 1.00 93.88 205 GLN A N 1
ATOM 1513 C CA . GLN A 1 205 ? -32.182 -9.236 74.650 1.00 93.88 205 GLN A CA 1
ATOM 1514 C C . GLN A 1 205 ? -32.439 -8.244 73.506 1.00 93.88 205 GLN A C 1
ATOM 1516 O O . GLN A 1 205 ? -33.578 -7.811 73.347 1.00 93.88 205 GLN A O 1
ATOM 1521 N N . ASP A 1 206 ? -31.429 -7.931 72.682 1.00 94.62 206 ASP A N 1
ATOM 1522 C CA . ASP A 1 206 ? -31.634 -7.164 71.446 1.00 94.62 206 ASP A CA 1
ATOM 1523 C C . ASP A 1 206 ? -32.598 -7.942 70.525 1.00 94.62 206 ASP A C 1
ATOM 1525 O O . ASP A 1 206 ? -33.635 -7.413 70.130 1.00 94.62 206 ASP A O 1
ATOM 1529 N N . LYS A 1 207 ? -32.340 -9.233 70.262 1.00 95.50 207 LYS A N 1
ATOM 1530 C CA . LYS A 1 207 ? -33.224 -10.072 69.430 1.00 95.50 207 LYS A CA 1
ATOM 1531 C C . LYS A 1 207 ? -34.665 -10.074 69.942 1.00 95.50 207 LYS A C 1
ATOM 1533 O O . LYS A 1 207 ? -35.582 -9.857 69.157 1.00 95.50 207 LYS A O 1
ATOM 1538 N N . LYS A 1 208 ? -34.872 -10.221 71.252 1.00 96.12 208 LYS A N 1
ATOM 1539 C CA . LYS A 1 208 ? -36.203 -10.143 71.871 1.00 96.12 208 LYS A CA 1
ATOM 1540 C C . LYS A 1 208 ? -36.853 -8.759 71.743 1.00 96.12 208 LYS A C 1
ATOM 1542 O O . LYS A 1 208 ? -38.050 -8.670 71.478 1.00 96.12 208 LYS A O 1
ATOM 1547 N N . ASN A 1 209 ? -36.087 -7.678 71.900 1.00 96.62 209 ASN A N 1
ATOM 1548 C CA . ASN A 1 209 ? -36.596 -6.307 71.779 1.00 96.62 209 ASN A CA 1
ATOM 1549 C C . ASN A 1 209 ? -37.083 -5.981 70.354 1.00 96.62 209 ASN A C 1
ATOM 1551 O O . ASN A 1 209 ? -38.071 -5.259 70.194 1.00 96.62 209 ASN A O 1
ATOM 1555 N N . TYR A 1 210 ? -36.435 -6.559 69.338 1.00 96.81 210 TYR A N 1
ATOM 1556 C CA . TYR A 1 210 ? -36.712 -6.323 67.916 1.00 96.81 210 TYR A CA 1
ATOM 1557 C C . TYR A 1 210 ? -37.491 -7.457 67.209 1.00 96.81 210 TYR A C 1
ATOM 1559 O O . TYR A 1 210 ? -37.687 -7.411 65.997 1.00 96.81 210 TYR A O 1
ATOM 1567 N N . GLY A 1 211 ? -37.959 -8.477 67.940 1.00 95.94 211 GLY A N 1
ATOM 1568 C CA . GLY A 1 211 ? -38.764 -9.579 67.383 1.00 95.94 211 GLY A CA 1
ATOM 1569 C C . GLY A 1 211 ? -37.982 -10.573 66.507 1.00 95.94 211 GLY A C 1
ATOM 1570 O O . GLY A 1 211 ? -38.560 -11.214 65.636 1.00 95.94 211 GLY A O 1
ATOM 1571 N N . LEU A 1 212 ? -36.672 -10.696 66.732 1.00 96.62 212 LEU A N 1
ATOM 1572 C CA . LEU A 1 212 ? -35.710 -11.455 65.922 1.00 96.62 212 LEU A CA 1
ATOM 1573 C C . LEU A 1 212 ? -35.251 -12.773 66.579 1.00 96.62 212 LEU A C 1
ATOM 1575 O O . LEU A 1 212 ? -34.244 -13.337 66.162 1.00 96.62 212 LEU A O 1
ATOM 1579 N N . GLU A 1 213 ? -35.947 -13.271 67.607 1.00 94.31 213 GLU A N 1
ATOM 1580 C CA . GLU A 1 213 ? -35.538 -14.472 68.370 1.00 94.31 213 GLU A CA 1
ATOM 1581 C C . GLU A 1 213 ? -35.370 -15.721 67.478 1.00 94.31 213 GLU A C 1
ATOM 1583 O O . GLU A 1 213 ? -34.405 -16.465 67.643 1.00 94.31 213 GLU A O 1
ATOM 1588 N N . ASP A 1 214 ? -36.237 -15.894 66.474 1.00 94.06 214 ASP A N 1
ATOM 1589 C CA . ASP A 1 214 ? -36.176 -16.991 65.492 1.00 94.06 214 ASP A CA 1
ATOM 1590 C C . ASP A 1 214 ? -35.396 -16.633 64.201 1.00 94.06 214 ASP A C 1
ATOM 1592 O O . ASP A 1 214 ? -35.378 -17.412 63.246 1.00 94.06 214 ASP A O 1
ATOM 1596 N N . THR A 1 215 ? -34.752 -15.458 64.132 1.00 94.75 215 THR A N 1
ATOM 1597 C CA . THR A 1 215 ? -34.061 -14.962 62.923 1.00 94.75 215 THR A CA 1
ATOM 1598 C C . THR A 1 215 ? -32.546 -14.925 63.125 1.00 94.75 215 THR A C 1
ATOM 1600 O O . THR A 1 215 ? -32.033 -14.218 63.987 1.00 94.75 215 THR A O 1
ATOM 1603 N N . SER A 1 216 ? -31.799 -15.662 62.299 1.00 94.62 216 SER A N 1
ATOM 1604 C CA . SER A 1 216 ? -30.326 -15.705 62.356 1.00 94.62 216 SER A CA 1
ATOM 1605 C C . SER A 1 216 ? -29.635 -14.714 61.416 1.00 94.62 216 SER A C 1
ATOM 1607 O O . SER A 1 216 ? -28.488 -14.339 61.648 1.00 94.62 216 SER A O 1
ATOM 1609 N N . SER A 1 217 ? -30.295 -14.308 60.331 1.00 96.50 217 SER A N 1
ATOM 1610 C CA . SER A 1 217 ? -29.714 -13.462 59.285 1.00 96.50 217 SER A CA 1
ATOM 1611 C C . SER A 1 217 ? -30.796 -12.821 58.423 1.00 96.50 217 SER A C 1
ATOM 1613 O O . SER A 1 217 ? -31.891 -13.370 58.310 1.00 96.50 217 SER A O 1
ATOM 1615 N N . PHE A 1 218 ? -30.463 -11.704 57.776 1.00 97.69 218 PHE A N 1
ATOM 1616 C CA . PHE A 1 218 ? -31.270 -11.118 56.704 1.00 97.69 218 PHE A CA 1
ATOM 1617 C C . PHE A 1 218 ? -30.523 -11.165 55.372 1.00 97.69 218 PHE A C 1
ATOM 1619 O O . PHE A 1 218 ? -29.296 -11.024 55.324 1.00 97.69 218 PHE A O 1
ATOM 1626 N N . THR A 1 219 ? -31.282 -11.339 54.291 1.00 96.69 219 THR A N 1
ATOM 1627 C CA . THR A 1 219 ? -30.791 -11.204 52.917 1.00 96.69 219 THR A CA 1
ATOM 1628 C C . THR A 1 219 ? -31.225 -9.851 52.371 1.00 96.69 219 THR A C 1
ATOM 1630 O O . THR A 1 219 ? -32.403 -9.516 52.409 1.00 96.69 219 THR A O 1
ATOM 1633 N N . PHE A 1 220 ? -30.271 -9.084 51.859 1.00 96.94 220 PHE A N 1
ATOM 1634 C CA . PHE A 1 220 ? -30.498 -7.795 51.218 1.00 96.94 220 PHE A CA 1
ATOM 1635 C C . PHE A 1 220 ? -30.432 -8.006 49.712 1.00 96.94 220 PHE A C 1
ATOM 1637 O O . PHE A 1 220 ? -29.380 -8.374 49.183 1.00 96.94 220 PHE A O 1
ATOM 1644 N N . ASP A 1 221 ? -31.567 -7.834 49.039 1.00 95.50 221 ASP A N 1
ATOM 1645 C CA . ASP A 1 221 ? -31.672 -7.969 47.589 1.00 95.50 221 ASP A CA 1
ATOM 1646 C C . ASP A 1 221 ? -30.921 -6.845 46.870 1.00 95.50 221 ASP A C 1
ATOM 1648 O O . ASP A 1 221 ? -30.970 -5.690 47.293 1.00 95.50 221 ASP A O 1
ATOM 1652 N N . ASN A 1 222 ? -30.279 -7.172 45.743 1.00 96.50 222 ASN A N 1
ATOM 1653 C CA . ASN A 1 222 ? -29.670 -6.186 44.840 1.00 96.50 222 ASN A CA 1
ATOM 1654 C C . ASN A 1 222 ? -28.668 -5.233 45.537 1.00 96.50 222 ASN A C 1
ATOM 1656 O O . ASN A 1 222 ? -28.580 -4.052 45.207 1.00 96.50 222 ASN A O 1
ATOM 1660 N N . SER A 1 223 ? -27.919 -5.732 46.526 1.00 96.50 223 SER A N 1
ATOM 1661 C CA . SER A 1 223 ? -26.956 -4.956 47.324 1.00 96.50 223 SER A CA 1
ATOM 1662 C C . SER A 1 223 ? -25.491 -5.369 47.128 1.00 96.50 223 SER A C 1
ATOM 1664 O O . SER A 1 223 ? -24.590 -4.769 47.718 1.00 96.50 223 SER A O 1
ATOM 1666 N N . ALA A 1 224 ? -25.234 -6.397 46.315 1.00 98.12 224 ALA A N 1
ATOM 1667 C CA . ALA A 1 224 ? -23.899 -6.879 45.991 1.00 98.12 224 ALA A CA 1
ATOM 1668 C C . ALA A 1 224 ? -23.544 -6.680 44.510 1.00 98.12 224 ALA A C 1
ATOM 1670 O O . ALA A 1 224 ? -24.373 -6.855 43.612 1.00 98.12 224 ALA A O 1
ATOM 1671 N N . THR A 1 225 ? -22.275 -6.348 44.278 1.00 98.12 225 THR A N 1
ATOM 1672 C CA . THR A 1 225 ? -21.691 -5.998 42.981 1.00 98.12 225 THR A CA 1
ATOM 1673 C C . THR A 1 225 ? -20.525 -6.923 42.643 1.00 98.12 225 THR A C 1
ATOM 1675 O O . THR A 1 225 ? -19.649 -7.173 43.474 1.00 98.12 225 THR A O 1
ATOM 1678 N N . VAL A 1 226 ? -20.482 -7.387 41.393 1.00 98.44 226 VAL A N 1
ATOM 1679 C CA . VAL A 1 226 ? -19.274 -7.969 40.797 1.00 98.44 226 VAL A CA 1
ATOM 1680 C C . VAL A 1 226 ? -18.702 -6.953 39.813 1.00 98.44 226 VAL A C 1
ATOM 1682 O O . VAL A 1 226 ? -19.280 -6.707 38.755 1.00 98.44 226 VAL A O 1
ATOM 1685 N N . GLU A 1 227 ? -17.576 -6.345 40.168 1.00 98.06 227 GLU A N 1
ATOM 1686 C CA . GLU A 1 227 ? -16.807 -5.476 39.280 1.00 98.06 227 GLU A CA 1
ATOM 1687 C C . GLU A 1 227 ? -16.113 -6.300 38.192 1.00 98.06 227 GLU A C 1
ATOM 1689 O O . GLU A 1 227 ? -15.753 -7.461 38.391 1.00 98.06 227 GLU A O 1
ATOM 1694 N N . LYS A 1 228 ? -15.895 -5.698 37.023 1.00 97.94 228 LYS A N 1
ATOM 1695 C CA . LYS A 1 228 ? -15.222 -6.361 35.902 1.00 97.94 228 LYS A CA 1
ATOM 1696 C C . LYS A 1 228 ? -13.742 -6.604 36.191 1.00 97.94 228 LYS A C 1
ATOM 1698 O O . LYS A 1 228 ? -13.076 -5.745 36.762 1.00 97.94 228 LYS A O 1
ATOM 1703 N N . ALA A 1 229 ? -13.217 -7.735 35.726 1.00 97.12 229 ALA A N 1
ATOM 1704 C CA . ALA A 1 229 ? -11.780 -8.007 35.749 1.00 97.12 229 ALA A CA 1
ATOM 1705 C C . ALA A 1 229 ? -11.055 -7.255 34.619 1.00 97.12 229 ALA A C 1
ATOM 1707 O O . ALA A 1 229 ? -11.629 -7.005 33.562 1.00 97.12 229 ALA A O 1
ATOM 1708 N N . ASP A 1 230 ? -9.778 -6.921 34.785 1.00 96.94 230 ASP A N 1
ATOM 1709 C CA . ASP A 1 230 ? -9.013 -6.262 33.721 1.00 96.94 230 ASP A CA 1
ATOM 1710 C C . ASP A 1 230 ? -8.488 -7.276 32.687 1.00 96.94 230 ASP A C 1
ATOM 1712 O O . ASP A 1 230 ? -7.782 -8.225 33.032 1.00 96.94 230 ASP A O 1
ATOM 1716 N N . LEU A 1 231 ? -8.765 -7.037 31.399 1.00 96.88 231 LEU A N 1
ATOM 1717 C CA . LEU A 1 231 ? -8.161 -7.763 30.277 1.00 96.88 231 LEU A CA 1
ATOM 1718 C C . LEU A 1 231 ? -7.248 -6.818 29.495 1.00 96.88 231 LEU A C 1
ATOM 1720 O O . LEU A 1 231 ? -7.718 -5.934 28.776 1.00 96.88 231 LEU A O 1
ATOM 1724 N N . THR A 1 232 ? -5.931 -6.993 29.611 1.00 96.88 232 THR A N 1
ATOM 1725 C CA . THR A 1 232 ? -4.970 -6.147 28.887 1.00 96.88 232 THR A CA 1
ATOM 1726 C C . THR A 1 232 ? -4.661 -6.739 27.520 1.00 96.88 232 THR A C 1
ATOM 1728 O O . THR A 1 232 ? -4.147 -7.852 27.434 1.00 96.88 232 THR A O 1
ATOM 1731 N N . VAL A 1 233 ? -4.930 -5.976 26.457 1.00 96.94 233 VAL A N 1
ATOM 1732 C CA . VAL A 1 233 ? -4.661 -6.362 25.065 1.00 96.94 233 VAL A CA 1
ATOM 1733 C C . VAL A 1 233 ? -3.331 -5.762 24.610 1.00 96.94 233 VAL A C 1
ATOM 1735 O O . VAL A 1 233 ? -3.114 -4.551 24.678 1.00 96.94 233 VAL A O 1
ATOM 1738 N N . SER A 1 234 ? -2.443 -6.616 24.107 1.00 95.38 234 SER A N 1
ATOM 1739 C CA . SER A 1 234 ? -1.183 -6.241 23.467 1.00 95.38 234 SER A CA 1
ATOM 1740 C C . SER A 1 234 ? -1.312 -6.368 21.952 1.00 95.38 234 SER A C 1
ATOM 1742 O O . SER A 1 234 ? -1.808 -7.373 21.443 1.00 95.38 234 SER A O 1
ATOM 1744 N N . ARG A 1 235 ? -0.853 -5.347 21.222 1.00 96.12 235 ARG A N 1
ATOM 1745 C CA . ARG A 1 235 ? -0.892 -5.304 19.755 1.00 96.12 235 ARG A CA 1
ATOM 1746 C C . ARG A 1 235 ? 0.481 -4.978 19.184 1.00 96.12 235 ARG A C 1
ATOM 1748 O O . ARG A 1 235 ? 1.174 -4.101 19.698 1.00 96.12 235 ARG A O 1
ATOM 1755 N N . LYS A 1 236 ? 0.847 -5.661 18.103 1.00 95.06 236 LYS A N 1
ATOM 1756 C CA . LYS A 1 236 ? 2.029 -5.385 17.278 1.00 95.06 236 LYS A CA 1
ATOM 1757 C C . LYS A 1 236 ? 1.683 -5.473 15.790 1.00 95.06 236 LYS A C 1
ATOM 1759 O O . LYS A 1 236 ? 0.559 -5.824 15.419 1.00 95.06 236 LYS A O 1
ATOM 1764 N N . GLY A 1 237 ? 2.656 -5.134 14.950 1.00 94.56 237 GLY A N 1
ATOM 1765 C CA . GLY A 1 237 ? 2.525 -5.157 13.498 1.00 94.56 237 GLY A CA 1
ATOM 1766 C C . GLY A 1 237 ? 3.451 -6.138 12.786 1.00 94.56 237 GLY A C 1
ATOM 1767 O O . GLY A 1 237 ? 4.230 -6.852 13.421 1.00 94.56 237 GLY A O 1
ATOM 1768 N N . ILE A 1 238 ? 3.352 -6.149 11.456 1.00 95.19 238 ILE A N 1
ATOM 1769 C CA . ILE A 1 238 ? 4.192 -6.930 10.541 1.00 95.19 238 ILE A CA 1
ATOM 1770 C C . ILE A 1 238 ? 4.830 -6.006 9.498 1.00 95.19 238 ILE A C 1
ATOM 1772 O O . ILE A 1 238 ? 4.165 -5.162 8.900 1.00 95.19 238 ILE A O 1
ATOM 1776 N N . GLU A 1 239 ? 6.114 -6.240 9.234 1.00 96.38 239 GLU A N 1
ATOM 1777 C CA . GLU A 1 239 ? 6.868 -5.645 8.129 1.00 96.38 239 GLU A CA 1
ATOM 1778 C C . GLU A 1 239 ? 6.763 -6.523 6.872 1.00 96.38 239 GLU A C 1
ATOM 1780 O O . GLU A 1 239 ? 7.074 -7.723 6.906 1.00 96.38 239 GLU A O 1
ATOM 1785 N N . THR A 1 240 ? 6.367 -5.942 5.740 1.00 96.62 240 THR A N 1
ATOM 1786 C CA . THR A 1 240 ? 6.348 -6.611 4.433 1.00 96.62 240 THR A CA 1
ATOM 1787 C C . THR A 1 240 ? 6.841 -5.694 3.312 1.00 96.62 240 THR A C 1
ATOM 1789 O O . THR A 1 240 ? 7.098 -4.510 3.524 1.00 96.62 240 THR A O 1
ATOM 1792 N N . VAL A 1 241 ? 7.013 -6.259 2.119 1.00 96.50 241 VAL A N 1
ATOM 1793 C CA . VAL A 1 241 ? 7.352 -5.525 0.892 1.00 96.50 241 VAL A CA 1
ATOM 1794 C C . VAL A 1 241 ? 6.136 -5.467 -0.028 1.00 96.50 241 VAL A C 1
ATOM 1796 O O . VAL A 1 241 ? 5.268 -6.344 0.027 1.00 96.50 241 VAL A O 1
ATOM 1799 N N . TYR A 1 242 ? 6.077 -4.451 -0.883 1.00 96.38 242 TYR A N 1
ATOM 1800 C CA . TYR A 1 242 ? 5.055 -4.318 -1.916 1.00 96.38 242 TYR A CA 1
ATOM 1801 C C . TYR A 1 242 ? 4.986 -5.587 -2.787 1.00 96.38 242 TYR A C 1
ATOM 1803 O O . TYR A 1 242 ? 6.007 -6.199 -3.107 1.00 96.38 242 TYR A O 1
ATOM 1811 N N . GLY A 1 243 ? 3.770 -6.041 -3.098 1.00 94.50 243 GLY A N 1
ATOM 1812 C CA . GLY A 1 243 ? 3.505 -7.313 -3.772 1.00 94.50 243 GLY A CA 1
ATOM 1813 C C . GLY A 1 243 ? 3.595 -8.571 -2.895 1.00 94.50 243 GLY A C 1
ATOM 1814 O O . GLY A 1 243 ? 3.332 -9.658 -3.400 1.00 94.50 243 GLY A O 1
ATOM 1815 N N . THR A 1 244 ? 3.933 -8.470 -1.600 1.00 95.94 244 THR A N 1
ATOM 1816 C CA . THR A 1 244 ? 3.990 -9.622 -0.676 1.00 95.94 244 THR A CA 1
ATOM 1817 C C . THR A 1 244 ? 2.991 -9.488 0.474 1.00 95.94 244 THR A C 1
ATOM 1819 O O . THR A 1 244 ? 3.188 -8.701 1.403 1.00 95.94 244 THR A O 1
ATOM 1822 N N . VAL A 1 245 ? 1.947 -10.320 0.475 1.00 95.38 245 VAL A N 1
ATOM 1823 C CA . VAL A 1 245 ? 0.996 -10.416 1.596 1.00 95.38 245 VAL A CA 1
ATOM 1824 C C . VAL A 1 245 ? 1.553 -11.307 2.710 1.00 95.38 245 VAL A C 1
ATOM 1826 O O . VAL A 1 245 ? 1.871 -12.474 2.484 1.00 95.38 245 VAL A O 1
ATOM 1829 N N . LYS A 1 246 ? 1.605 -10.784 3.941 1.00 94.69 246 LYS A N 1
ATOM 1830 C CA . LYS A 1 246 ? 1.905 -11.546 5.166 1.00 94.69 246 LYS A CA 1
ATOM 1831 C C . LYS A 1 246 ? 0.725 -11.480 6.135 1.00 94.69 246 LYS A C 1
ATOM 1833 O O . LYS A 1 246 ? 0.355 -10.400 6.589 1.00 94.69 246 LYS A O 1
ATOM 1838 N N . LYS A 1 247 ? 0.142 -12.635 6.450 1.00 92.81 247 LYS A N 1
ATOM 1839 C CA . LYS A 1 247 ? -0.961 -12.763 7.416 1.00 92.81 247 LYS A CA 1
ATOM 1840 C C . LYS A 1 247 ? -0.417 -12.871 8.847 1.00 92.81 247 LYS A C 1
ATOM 1842 O O . LYS A 1 247 ? 0.756 -13.192 9.032 1.00 92.81 247 LYS A O 1
ATOM 1847 N N . ASP A 1 248 ? -1.269 -12.597 9.831 1.00 92.50 248 ASP A N 1
ATOM 1848 C CA . ASP A 1 248 ? -0.966 -12.735 11.261 1.00 92.50 248 ASP A CA 1
ATOM 1849 C C . ASP A 1 248 ? -0.478 -14.168 11.574 1.00 92.50 248 ASP A C 1
ATOM 1851 O O . ASP A 1 248 ? -1.204 -15.122 11.280 1.00 92.50 248 ASP A O 1
ATOM 1855 N N . PRO A 1 249 ? 0.726 -14.357 12.151 1.00 89.75 249 PRO A N 1
ATOM 1856 C CA . PRO A 1 249 ? 1.216 -15.669 12.577 1.00 89.75 249 PRO A CA 1
ATOM 1857 C C . PRO A 1 249 ? 0.538 -16.187 13.862 1.00 89.75 249 PRO A C 1
ATOM 1859 O O . PRO A 1 249 ? 0.911 -17.254 14.347 1.00 89.75 249 PRO A O 1
ATOM 1862 N N . GLY A 1 250 ? -0.441 -15.458 14.412 1.00 90.12 250 GLY A N 1
ATOM 1863 C CA . GLY A 1 250 ? -1.195 -15.811 15.618 1.00 90.12 250 GLY A CA 1
ATOM 1864 C C . GLY A 1 250 ? -0.728 -15.082 16.879 1.00 90.12 250 GLY A C 1
ATOM 1865 O O . GLY A 1 250 ? -1.088 -15.484 17.981 1.00 90.12 250 GLY A O 1
ATOM 1866 N N . ASP A 1 251 ? 0.091 -14.037 16.733 1.00 92.50 251 ASP A N 1
ATOM 1867 C CA . ASP A 1 251 ? 0.658 -13.284 17.854 1.00 92.50 251 ASP A CA 1
ATOM 1868 C C . ASP A 1 251 ? 0.663 -11.754 17.652 1.00 92.50 2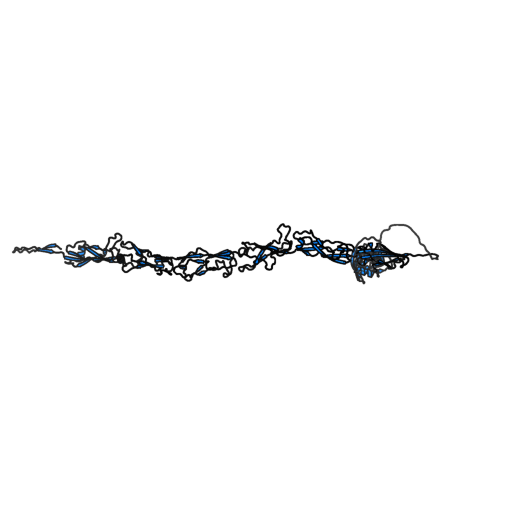51 ASP A C 1
ATOM 1870 O O . ASP A 1 251 ? 1.178 -11.029 18.510 1.00 92.50 251 ASP A O 1
ATOM 1874 N N . MET A 1 252 ? 0.073 -11.230 16.562 1.00 94.94 252 MET A N 1
ATOM 1875 C CA . MET A 1 252 ? -0.078 -9.776 16.379 1.00 94.94 252 MET A CA 1
ATOM 1876 C C . MET A 1 252 ? -0.990 -9.148 17.430 1.00 94.94 252 MET A C 1
ATOM 1878 O O . MET A 1 252 ? -0.768 -8.000 17.812 1.00 94.94 252 MET A O 1
ATOM 1882 N N . THR A 1 253 ? -2.011 -9.880 17.875 1.00 96.31 253 THR A N 1
ATOM 1883 C CA . THR A 1 253 ? -2.925 -9.477 18.947 1.00 96.31 253 THR A CA 1
ATOM 1884 C C . THR A 1 253 ? -2.926 -10.563 20.009 1.00 96.31 253 THR A C 1
ATOM 1886 O O . THR A 1 253 ? -3.253 -11.710 19.724 1.00 96.31 253 THR A O 1
ATOM 1889 N N . THR A 1 254 ? -2.562 -10.210 21.235 1.00 95.25 254 THR A N 1
ATOM 1890 C CA . THR A 1 254 ? -2.576 -11.115 22.391 1.00 95.25 254 THR A CA 1
ATOM 1891 C C . THR A 1 254 ? -3.222 -10.416 23.580 1.00 95.25 254 THR A C 1
ATOM 1893 O O . THR A 1 254 ? -3.382 -9.195 23.586 1.00 95.25 254 THR A O 1
ATOM 1896 N N . TYR A 1 255 ? -3.633 -11.176 24.589 1.00 96.50 255 TYR A N 1
ATOM 1897 C CA . TYR A 1 255 ? -4.261 -10.645 25.796 1.00 96.50 255 TYR A CA 1
ATOM 1898 C C . TYR A 1 255 ? -3.814 -11.432 27.031 1.00 96.50 255 TYR A C 1
ATOM 1900 O O . TYR A 1 255 ? -3.282 -12.539 26.918 1.00 96.50 255 TYR A O 1
ATOM 1908 N N . THR A 1 256 ? -3.989 -10.841 28.212 1.00 96.00 256 THR A N 1
ATOM 1909 C CA . THR A 1 256 ? -3.758 -11.522 29.495 1.00 96.00 256 THR A CA 1
ATOM 1910 C C . THR A 1 256 ? -4.690 -12.723 29.664 1.00 96.00 256 THR A C 1
ATOM 1912 O O . THR A 1 256 ? -5.783 -12.747 29.105 1.00 96.00 256 THR A O 1
ATOM 1915 N N . THR A 1 257 ? -4.266 -13.729 30.431 1.00 94.75 257 THR A N 1
ATOM 1916 C CA . THR A 1 257 ? -5.068 -14.934 30.694 1.00 94.75 257 THR A CA 1
ATOM 1917 C C . THR A 1 257 ? -6.439 -14.573 31.270 1.00 94.75 257 THR A C 1
ATOM 1919 O O . THR A 1 257 ? -6.526 -13.712 32.145 1.00 94.75 257 THR A O 1
ATOM 1922 N N . LEU A 1 258 ? -7.489 -15.254 30.802 1.00 95.81 258 LEU A N 1
ATOM 1923 C CA . LEU A 1 258 ? -8.830 -15.140 31.377 1.00 95.81 258 LEU A CA 1
ATOM 1924 C C . LEU A 1 258 ? -8.857 -15.693 32.814 1.00 95.81 258 LEU A C 1
ATOM 1926 O O . LEU A 1 258 ? -8.051 -16.555 33.179 1.00 95.81 258 LEU A O 1
ATOM 1930 N N . VAL A 1 259 ? -9.778 -15.181 33.626 1.00 94.81 259 VAL A N 1
ATOM 1931 C CA . VAL A 1 259 ? -9.997 -15.561 35.029 1.00 94.81 259 VAL A CA 1
ATOM 1932 C C . VAL A 1 259 ? -11.321 -16.324 35.180 1.00 94.81 259 VAL A C 1
ATOM 1934 O O . VAL A 1 259 ? -11.880 -16.791 34.195 1.00 94.81 259 VAL A O 1
ATOM 1937 N N . ASN A 1 260 ? -11.790 -16.536 36.415 1.00 95.31 260 ASN A N 1
ATOM 1938 C CA . ASN A 1 260 ? -13.080 -17.172 36.737 1.00 95.31 260 ASN A CA 1
ATOM 1939 C C . ASN A 1 260 ? -13.350 -18.553 36.092 1.00 95.31 260 ASN A C 1
ATOM 1941 O O . ASN A 1 260 ? -14.494 -18.983 36.003 1.00 95.31 260 ASN A O 1
ATOM 1945 N N . GLY A 1 261 ? -12.316 -19.274 35.645 1.00 92.00 261 GLY A N 1
ATOM 1946 C CA . GLY A 1 261 ? -12.485 -20.551 34.943 1.00 92.00 261 GLY A CA 1
ATOM 1947 C C . GLY A 1 261 ? -13.040 -20.429 33.518 1.00 92.00 261 GLY A C 1
ATOM 1948 O O . GLY A 1 261 ? -13.472 -21.439 32.959 1.00 92.00 261 GLY A O 1
ATOM 1949 N N . ASP A 1 262 ? -13.017 -19.229 32.936 1.00 95.00 262 ASP A N 1
ATOM 1950 C CA . ASP A 1 262 ? -13.492 -18.957 31.582 1.00 95.00 262 ASP A CA 1
ATOM 1951 C C . ASP A 1 262 ? -12.780 -19.825 30.534 1.00 95.00 262 ASP A C 1
ATOM 1953 O O . ASP A 1 262 ? -11.554 -19.982 30.526 1.00 95.00 262 ASP A O 1
ATOM 1957 N N . THR A 1 263 ? -13.553 -20.357 29.587 1.00 92.94 263 THR A N 1
ATOM 1958 C CA . THR A 1 263 ? -12.988 -21.011 28.402 1.00 92.94 263 TH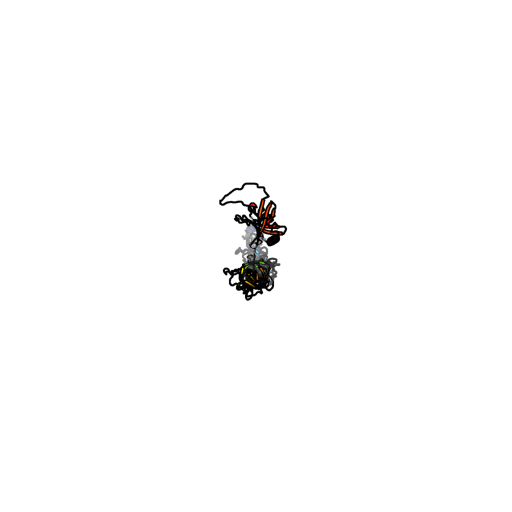R A CA 1
ATOM 1959 C C . THR A 1 263 ? -12.568 -19.944 27.402 1.00 92.94 263 THR A C 1
ATOM 1961 O O . THR A 1 263 ? -13.376 -19.100 27.030 1.00 92.94 263 THR A O 1
ATOM 1964 N N . ASN A 1 264 ? -11.322 -19.993 26.924 1.00 94.06 264 ASN A N 1
ATOM 1965 C CA . ASN A 1 264 ? -10.881 -19.065 25.889 1.00 94.06 264 ASN A CA 1
ATOM 1966 C C . ASN A 1 264 ? -11.478 -19.435 24.521 1.00 94.06 264 ASN A C 1
ATOM 1968 O O . ASN A 1 264 ? -10.943 -20.284 23.806 1.00 94.06 264 ASN A O 1
ATOM 1972 N N . ASP A 1 265 ? -12.578 -18.772 24.174 1.00 94.50 265 ASP A N 1
ATOM 1973 C CA . ASP A 1 265 ? -13.255 -18.835 22.879 1.00 94.50 265 ASP A CA 1
ATOM 1974 C C . ASP A 1 265 ? -13.058 -17.557 22.037 1.00 94.50 265 ASP A C 1
ATOM 1976 O O . ASP A 1 265 ? -13.744 -17.370 21.029 1.00 94.50 265 ASP A O 1
ATOM 1980 N N . ILE A 1 266 ? -12.136 -16.670 22.440 1.00 95.31 266 ILE A N 1
ATOM 1981 C CA . ILE A 1 266 ? -11.947 -15.363 21.807 1.00 95.31 266 ILE A CA 1
ATOM 1982 C C . ILE A 1 266 ? -11.302 -15.536 20.427 1.00 95.31 266 ILE A C 1
ATOM 1984 O O . ILE A 1 266 ? -10.108 -15.822 20.294 1.00 95.31 266 ILE A O 1
ATOM 1988 N N . VAL A 1 267 ? -12.093 -15.279 19.389 1.00 94.81 267 VAL A N 1
ATOM 1989 C CA . VAL A 1 267 ? -11.668 -15.216 17.992 1.00 94.81 267 VAL A CA 1
ATOM 1990 C C . VAL A 1 267 ? -11.185 -13.802 17.672 1.00 94.81 267 VAL A C 1
ATOM 1992 O O . VAL A 1 267 ? -11.921 -12.822 17.811 1.00 94.81 267 VAL A O 1
ATOM 1995 N N . ILE A 1 268 ? -9.941 -13.708 17.203 1.00 95.44 268 ILE A N 1
ATOM 1996 C CA . ILE A 1 268 ? -9.334 -12.468 16.715 1.00 95.44 268 ILE A CA 1
ATOM 1997 C C . ILE A 1 268 ? -9.618 -12.343 15.216 1.00 95.44 268 ILE A C 1
ATOM 1999 O O . ILE A 1 268 ? -9.170 -13.177 14.429 1.00 95.44 268 ILE A O 1
ATOM 2003 N N . ASP A 1 269 ? -10.316 -11.282 14.816 1.00 94.00 269 ASP A N 1
ATOM 2004 C CA . ASP A 1 269 ? -10.520 -10.936 13.408 1.00 94.00 269 ASP A CA 1
ATOM 2005 C C . ASP A 1 269 ? -9.634 -9.747 13.006 1.00 94.00 269 ASP A C 1
ATOM 2007 O O . ASP A 1 269 ? -9.804 -8.626 13.486 1.00 94.00 269 ASP A O 1
ATOM 2011 N N . ASN A 1 270 ? -8.676 -9.998 12.111 1.00 93.25 270 ASN A N 1
ATOM 2012 C CA . ASN A 1 270 ? -7.785 -8.980 11.547 1.00 93.25 270 ASN A CA 1
ATOM 2013 C C . ASN A 1 270 ? -8.396 -8.241 10.333 1.00 93.25 270 ASN A C 1
ATOM 2015 O O . ASN A 1 270 ? -7.816 -7.257 9.864 1.00 93.25 270 ASN A O 1
ATOM 2019 N N . GLY A 1 271 ? -9.535 -8.701 9.801 1.00 91.50 271 GLY A N 1
ATOM 2020 C CA . GLY A 1 271 ? -10.180 -8.147 8.613 1.00 91.50 271 GLY A CA 1
ATOM 2021 C C . GLY A 1 271 ? -9.229 -8.044 7.414 1.00 91.50 271 GLY A C 1
ATOM 2022 O O . GLY A 1 271 ? -8.503 -8.981 7.079 1.00 91.50 271 GLY A O 1
ATOM 2023 N N . ASN A 1 272 ? -9.196 -6.867 6.782 1.00 90.19 272 ASN A N 1
ATOM 2024 C CA . ASN A 1 272 ? -8.272 -6.540 5.689 1.00 90.19 272 ASN A CA 1
ATOM 2025 C C . ASN A 1 272 ? -6.971 -5.849 6.149 1.00 90.19 272 ASN A C 1
ATOM 2027 O O . ASN A 1 272 ? -6.328 -5.160 5.353 1.00 90.19 272 ASN A O 1
ATOM 2031 N N . TYR A 1 273 ? -6.587 -6.023 7.421 1.00 95.25 273 TYR A N 1
ATOM 2032 C CA . TYR A 1 273 ? -5.350 -5.485 7.999 1.00 95.25 273 TYR A CA 1
ATOM 2033 C C . TYR A 1 273 ? -5.242 -3.956 7.837 1.00 95.25 273 TYR A C 1
ATOM 2035 O O . TYR A 1 273 ? -4.205 -3.422 7.455 1.00 95.25 273 TYR A O 1
ATOM 2043 N N . GLY A 1 274 ? -6.346 -3.234 8.062 1.00 93.12 274 GLY A N 1
ATOM 2044 C CA . GLY A 1 274 ? -6.376 -1.773 7.930 1.00 93.12 274 GLY A CA 1
ATOM 2045 C C . GLY A 1 274 ? -6.301 -1.273 6.493 1.00 93.12 274 GLY A C 1
ATOM 2046 O O . GLY A 1 274 ? -5.730 -0.216 6.251 1.00 93.12 274 GLY A O 1
ATOM 2047 N N . THR A 1 275 ? -6.851 -2.020 5.532 1.00 95.19 275 THR A N 1
ATOM 2048 C CA . THR A 1 275 ? -6.701 -1.802 4.078 1.00 95.19 275 THR A CA 1
ATOM 2049 C C . THR A 1 275 ? -5.282 -1.999 3.529 1.00 95.19 275 THR A C 1
ATOM 2051 O O . THR A 1 275 ? -5.039 -1.675 2.367 1.00 95.19 275 THR A O 1
ATOM 2054 N N . ALA A 1 276 ? -4.358 -2.579 4.305 1.00 96.44 276 ALA A N 1
ATOM 2055 C CA . ALA A 1 276 ? -3.028 -2.963 3.820 1.00 96.44 276 ALA A CA 1
ATOM 2056 C C . ALA A 1 276 ? -3.087 -3.998 2.688 1.00 96.44 276 ALA A C 1
ATOM 2058 O O . ALA A 1 276 ? -2.206 -4.036 1.829 1.00 96.44 276 ALA A O 1
ATOM 2059 N N . TYR A 1 277 ? -4.125 -4.837 2.684 1.00 95.75 277 TYR A N 1
ATOM 2060 C CA . TYR A 1 277 ? -4.328 -5.885 1.693 1.00 95.75 277 TYR A CA 1
ATOM 2061 C C . TYR A 1 277 ? -5.679 -5.732 0.988 1.00 95.75 277 TYR A C 1
ATOM 2063 O O . TYR A 1 277 ? -6.673 -5.318 1.589 1.00 95.75 277 TYR A O 1
ATOM 2071 N N . ASN A 1 278 ? -5.703 -6.080 -0.296 1.00 91.56 278 ASN A N 1
ATOM 2072 C CA . ASN A 1 278 ? -6.883 -6.067 -1.163 1.00 91.56 278 ASN A CA 1
ATOM 2073 C C . ASN A 1 278 ? -7.015 -7.410 -1.911 1.00 91.56 278 ASN A C 1
ATOM 2075 O O . ASN A 1 278 ? -6.257 -8.344 -1.629 1.00 91.56 278 ASN A O 1
ATOM 2079 N N . ASP A 1 279 ? -8.025 -7.524 -2.780 1.00 90.31 279 ASP A N 1
ATOM 2080 C CA . ASP A 1 279 ? -8.354 -8.720 -3.570 1.00 90.31 279 ASP A CA 1
ATOM 2081 C C . ASP A 1 279 ? -8.293 -10.016 -2.734 1.00 90.31 279 ASP A C 1
ATOM 2083 O O . ASP A 1 279 ? -7.419 -10.858 -2.924 1.00 90.31 279 ASP A O 1
ATOM 2087 N N . ASP A 1 280 ? -9.172 -10.136 -1.732 1.00 90.62 280 ASP A N 1
ATOM 2088 C CA . ASP A 1 280 ? -9.271 -11.284 -0.809 1.00 90.62 280 ASP A CA 1
ATOM 2089 C C . ASP A 1 280 ? -7.948 -11.683 -0.116 1.00 90.62 280 ASP A C 1
ATOM 2091 O O . ASP A 1 280 ? -7.671 -12.853 0.166 1.00 90.62 280 ASP A O 1
ATOM 2095 N N . LEU A 1 281 ? -7.131 -10.675 0.215 1.00 93.00 281 LEU A N 1
ATOM 2096 C CA . LEU A 1 281 ? -5.799 -10.821 0.813 1.00 93.00 281 LEU A CA 1
ATOM 2097 C C . LEU A 1 281 ? -4.800 -11.537 -0.114 1.00 93.00 281 LEU A C 1
ATOM 2099 O O . LEU A 1 281 ? -3.952 -12.296 0.364 1.00 93.00 281 LEU A O 1
ATOM 2103 N N . THR A 1 282 ? -4.899 -11.315 -1.428 1.00 92.62 282 THR A N 1
ATOM 2104 C CA . THR A 1 282 ? -3.920 -11.807 -2.418 1.00 92.62 282 THR A CA 1
ATOM 2105 C C . THR A 1 282 ? -2.915 -10.742 -2.854 1.00 92.62 282 THR A C 1
ATOM 2107 O O . THR A 1 282 ? -1.834 -11.092 -3.325 1.00 92.62 282 THR A O 1
ATOM 2110 N N . LYS A 1 283 ? -3.229 -9.459 -2.638 1.00 94.19 283 LYS A N 1
ATOM 2111 C CA . LYS A 1 283 ? -2.412 -8.308 -3.043 1.00 94.19 283 LYS A CA 1
ATOM 2112 C C . LYS A 1 283 ? -2.183 -7.318 -1.910 1.00 94.19 283 LYS A C 1
ATOM 2114 O O . LYS A 1 283 ? -2.984 -7.210 -0.978 1.00 94.19 283 LYS A O 1
ATOM 2119 N N . THR A 1 284 ? -1.108 -6.547 -2.029 1.00 96.56 284 THR A N 1
ATOM 2120 C CA . THR A 1 284 ? -0.832 -5.393 -1.173 1.00 96.56 284 THR A CA 1
ATOM 2121 C C . THR A 1 284 ? -1.488 -4.128 -1.715 1.00 96.56 284 THR A C 1
ATOM 2123 O O . THR A 1 284 ? -1.676 -3.959 -2.921 1.00 96.56 284 THR A O 1
ATOM 2126 N N . ASN A 1 285 ? -1.817 -3.206 -0.819 1.00 95.06 285 ASN A N 1
ATOM 2127 C CA . ASN A 1 285 ? -2.022 -1.802 -1.153 1.00 95.06 285 ASN A CA 1
ATOM 2128 C C . ASN A 1 285 ? -0.654 -1.136 -1.421 1.00 95.06 285 ASN A C 1
ATOM 2130 O O . ASN A 1 285 ? 0.386 -1.800 -1.365 1.00 95.06 285 ASN A O 1
ATOM 2134 N N . ASN A 1 286 ? -0.660 0.155 -1.743 1.00 94.62 286 ASN A N 1
ATOM 2135 C CA . ASN A 1 286 ? 0.544 0.959 -1.943 1.00 94.62 286 ASN A CA 1
ATOM 2136 C C . ASN A 1 286 ? 1.476 0.940 -0.720 1.00 94.62 286 ASN A C 1
ATOM 2138 O O . ASN A 1 286 ? 1.095 0.568 0.387 1.00 94.62 286 ASN A O 1
ATOM 2142 N N . VAL A 1 287 ? 2.720 1.357 -0.924 1.00 95.44 287 VAL A N 1
ATOM 2143 C CA . VAL A 1 287 ? 3.689 1.531 0.163 1.00 95.44 287 VAL A CA 1
ATOM 2144 C C . VAL A 1 287 ? 3.187 2.529 1.199 1.00 95.44 287 VAL A C 1
ATOM 2146 O O . VAL A 1 287 ? 2.674 3.600 0.870 1.00 95.44 287 VAL A O 1
ATOM 2149 N N . GLY A 1 288 ? 3.362 2.172 2.469 1.00 95.50 288 GLY A N 1
ATOM 2150 C CA . GLY A 1 288 ? 2.867 2.943 3.598 1.00 95.50 288 GLY A CA 1
ATOM 2151 C C . GLY A 1 288 ? 2.639 2.091 4.842 1.00 95.50 288 GLY A C 1
ATOM 2152 O O . GLY A 1 288 ? 2.752 0.863 4.821 1.00 95.50 288 GLY A O 1
ATOM 2153 N N . LYS A 1 289 ? 2.294 2.769 5.938 1.00 96.69 289 LYS A N 1
ATOM 2154 C CA . LYS A 1 289 ? 1.928 2.144 7.209 1.00 96.69 289 LYS A CA 1
ATOM 2155 C C . LYS A 1 289 ? 0.415 2.173 7.387 1.00 96.69 289 LYS A C 1
ATOM 2157 O O . LYS A 1 289 ? -0.196 3.239 7.377 1.00 96.69 289 LYS A O 1
ATOM 2162 N N . TYR A 1 290 ? -0.160 0.997 7.591 1.00 96.75 290 TYR A N 1
ATOM 2163 C CA . TYR A 1 290 ? -1.592 0.765 7.721 1.00 96.75 290 TYR A CA 1
ATOM 2164 C C . TYR A 1 290 ? -1.890 0.317 9.150 1.00 96.75 290 TYR A C 1
ATOM 2166 O O . TYR A 1 290 ? -1.728 -0.855 9.488 1.00 96.75 290 TYR A O 1
ATOM 2174 N N . ASP A 1 291 ? -2.264 1.265 10.009 1.00 96.38 291 ASP A N 1
ATOM 2175 C CA . ASP A 1 291 ? -2.675 0.994 11.388 1.00 96.38 291 ASP A CA 1
ATOM 2176 C C . ASP A 1 291 ? -4.132 0.501 11.445 1.00 96.38 291 ASP A C 1
ATOM 2178 O O . ASP A 1 291 ? -5.013 1.032 10.768 1.00 96.38 291 ASP A O 1
ATOM 2182 N N . TYR A 1 292 ? -4.406 -0.498 12.285 1.00 95.44 292 TYR A N 1
ATOM 2183 C CA . TYR A 1 292 ? -5.751 -1.022 12.530 1.00 95.44 292 TYR A CA 1
ATOM 2184 C C . TYR A 1 292 ? -5.900 -1.580 13.950 1.00 95.44 292 TYR A C 1
ATOM 2186 O O . TYR A 1 292 ? -4.948 -1.647 14.729 1.00 95.44 292 TYR A O 1
ATOM 2194 N N . LYS A 1 293 ? -7.117 -1.995 14.304 1.00 94.31 293 LYS A N 1
ATOM 2195 C CA . LYS A 1 293 ? -7.380 -2.803 15.496 1.00 94.31 293 LYS A CA 1
ATOM 2196 C C . LYS A 1 293 ? -8.114 -4.063 15.069 1.00 94.31 293 LYS A C 1
ATOM 2198 O O . LYS A 1 293 ? -9.230 -3.968 14.573 1.00 94.31 293 LYS A O 1
ATOM 2203 N N . ALA A 1 294 ? -7.487 -5.220 15.262 1.00 94.69 294 ALA A N 1
ATOM 2204 C CA . ALA A 1 294 ? -8.179 -6.497 15.157 1.00 94.69 294 ALA A CA 1
ATOM 2205 C C . ALA A 1 294 ? -9.317 -6.568 16.192 1.00 94.69 294 ALA A C 1
ATOM 2207 O O . ALA A 1 294 ? -9.121 -6.182 17.355 1.00 94.69 294 ALA A O 1
ATOM 2208 N N . THR A 1 295 ? -10.482 -7.054 15.775 1.00 93.50 295 THR A N 1
ATOM 2209 C CA . THR A 1 295 ? -11.667 -7.206 16.626 1.00 93.50 295 THR A CA 1
ATOM 2210 C C . THR A 1 295 ? -11.530 -8.468 17.472 1.00 93.50 295 THR A C 1
ATOM 2212 O O . THR A 1 295 ? -11.094 -9.503 16.972 1.00 93.50 295 THR A O 1
ATOM 2215 N N . LEU A 1 296 ? -11.901 -8.388 18.751 1.00 95.06 296 LEU A N 1
ATOM 2216 C CA . LEU A 1 296 ? -12.010 -9.545 19.637 1.00 95.06 296 LEU A CA 1
ATOM 2217 C C . LEU A 1 296 ? -13.493 -9.914 19.719 1.00 95.06 296 LEU A C 1
ATOM 2219 O O . LEU A 1 296 ? -14.296 -9.090 20.150 1.00 95.06 296 LEU A O 1
ATOM 2223 N N . ASN A 1 297 ? -13.845 -11.129 19.306 1.00 93.19 297 ASN A N 1
ATOM 2224 C CA . ASN A 1 297 ? -15.206 -11.660 19.382 1.00 93.19 297 ASN A CA 1
ATOM 2225 C C . ASN A 1 297 ? -15.197 -12.923 20.248 1.00 93.19 297 ASN A C 1
ATOM 2227 O O . ASN A 1 297 ? -14.297 -13.742 20.102 1.00 93.19 297 ASN A O 1
ATOM 2231 N N . SER A 1 298 ? -16.191 -13.107 21.111 1.00 94.25 298 SER A N 1
ATOM 2232 C CA . SER A 1 298 ? -16.386 -14.321 21.919 1.00 94.25 298 SER A CA 1
ATOM 2233 C C . SER A 1 298 ? -17.769 -14.885 21.603 1.00 94.25 298 SER A C 1
ATOM 2235 O O . SER A 1 298 ? -18.705 -14.116 21.401 1.00 94.25 298 SER A O 1
ATOM 2237 N N . ALA A 1 299 ? -17.904 -16.209 21.518 1.00 92.88 299 ALA A N 1
ATOM 2238 C CA . ALA A 1 299 ? -19.192 -16.857 21.256 1.00 92.88 299 ALA A CA 1
ATOM 2239 C C . ALA A 1 299 ? -20.045 -17.001 22.530 1.00 92.88 299 ALA A C 1
ATOM 2241 O O . ALA A 1 299 ? -21.252 -17.217 22.445 1.00 92.88 299 ALA A O 1
ATOM 2242 N N . SER A 1 300 ? -19.407 -16.892 23.695 1.00 91.69 300 SER A N 1
ATOM 2243 C CA . SER A 1 300 ? -20.003 -16.915 25.033 1.00 91.69 300 SER A CA 1
ATOM 2244 C C . SER A 1 300 ? -20.182 -15.520 25.649 1.00 91.69 300 SER A C 1
ATOM 2246 O O . SER A 1 300 ? -20.540 -15.420 26.818 1.00 91.69 300 SER A O 1
ATOM 2248 N N . ASP A 1 301 ? -19.923 -14.452 24.883 1.00 93.00 301 ASP A N 1
ATOM 2249 C CA . ASP A 1 301 ? -19.921 -13.052 25.336 1.00 93.00 301 ASP A CA 1
ATOM 2250 C C . ASP A 1 301 ? -19.004 -12.781 26.551 1.00 93.00 301 ASP A C 1
ATOM 2252 O O . ASP A 1 301 ? -19.160 -11.778 27.252 1.00 93.00 301 ASP A O 1
ATOM 2256 N N . VAL A 1 302 ? -17.980 -13.623 26.767 1.00 93.88 302 VAL A N 1
ATOM 2257 C CA . VAL A 1 302 ? -17.114 -13.610 27.965 1.00 93.88 302 VAL A CA 1
ATOM 2258 C C . VAL A 1 302 ? -16.464 -12.247 28.226 1.00 93.88 302 VAL A C 1
ATOM 2260 O O . VAL A 1 302 ? -16.284 -11.831 29.368 1.00 93.88 302 VAL A O 1
ATOM 2263 N N . LEU A 1 303 ? -16.188 -11.496 27.153 1.00 95.12 303 LEU A N 1
ATOM 2264 C CA . LEU A 1 303 ? -15.626 -10.143 27.179 1.00 95.12 303 LEU A CA 1
ATOM 2265 C C . LEU A 1 303 ? -16.503 -9.133 27.940 1.00 95.12 303 LEU A C 1
ATOM 2267 O O . LEU A 1 303 ? -15.989 -8.107 28.385 1.00 95.12 303 LEU A O 1
ATOM 2271 N N . TRP A 1 304 ? -17.803 -9.396 28.124 1.00 95.69 304 TRP A N 1
ATOM 2272 C CA . TRP A 1 304 ? -18.682 -8.516 28.897 1.00 95.69 304 TRP A CA 1
ATOM 2273 C C . TRP A 1 304 ? -18.256 -8.433 30.370 1.00 95.69 304 TRP A C 1
ATOM 2275 O O . TRP A 1 304 ? -18.372 -7.361 30.967 1.00 95.69 304 TRP A O 1
ATOM 2285 N N . ASN A 1 305 ? -17.649 -9.494 30.910 1.00 96.69 305 ASN A N 1
ATOM 2286 C CA . ASN A 1 305 ? -17.142 -9.557 32.282 1.00 96.69 305 ASN A CA 1
ATOM 2287 C C . ASN A 1 305 ? -15.808 -8.814 32.502 1.00 96.69 305 ASN A C 1
ATOM 2289 O O . ASN A 1 305 ? -15.320 -8.756 33.634 1.00 96.69 305 ASN A O 1
ATOM 2293 N N . TYR A 1 306 ? -15.237 -8.202 31.453 1.00 97.44 306 TYR A N 1
ATOM 2294 C CA . TYR A 1 306 ? -13.914 -7.577 31.499 1.00 97.44 306 TYR A CA 1
ATOM 2295 C C . TYR A 1 306 ? -13.897 -6.084 31.137 1.00 97.44 306 TYR A C 1
ATOM 2297 O O . TYR A 1 306 ? -14.622 -5.604 30.261 1.00 97.44 306 TYR A O 1
ATOM 2305 N N . ASN A 1 307 ? -12.994 -5.347 31.783 1.00 96.50 307 ASN A N 1
ATOM 2306 C CA . ASN A 1 307 ? -12.524 -4.039 31.348 1.00 96.50 307 ASN A CA 1
ATOM 2307 C C . ASN A 1 307 ? -11.420 -4.247 30.305 1.00 96.50 307 ASN A C 1
ATOM 2309 O O . ASN A 1 307 ? -10.321 -4.701 30.627 1.00 96.50 307 ASN A O 1
ATOM 2313 N N . ILE A 1 308 ? -11.696 -3.918 29.043 1.00 95.69 308 ILE A N 1
ATOM 2314 C CA . ILE A 1 308 ? -10.736 -4.122 27.951 1.00 95.69 308 ILE A CA 1
ATOM 2315 C C . ILE A 1 308 ? -9.714 -2.976 27.920 1.00 95.69 308 ILE A C 1
ATOM 2317 O O . ILE A 1 308 ? -9.992 -1.879 27.428 1.00 95.69 308 ILE A O 1
ATOM 2321 N N . ILE A 1 309 ? -8.503 -3.231 28.415 1.00 95.50 309 ILE A N 1
ATOM 2322 C CA . ILE A 1 309 ? -7.389 -2.276 28.403 1.00 95.50 309 ILE A CA 1
ATOM 2323 C C . ILE A 1 309 ? -6.606 -2.443 27.093 1.00 95.50 309 ILE A C 1
ATOM 2325 O O . ILE A 1 309 ? -5.613 -3.166 27.023 1.00 95.50 309 ILE A O 1
ATOM 2329 N N . ASP A 1 310 ? -7.054 -1.754 26.040 1.00 94.94 310 ASP A N 1
ATOM 2330 C CA . ASP A 1 310 ? -6.466 -1.819 24.693 1.00 94.94 310 ASP A CA 1
ATOM 2331 C C . ASP A 1 310 ? -5.925 -0.456 24.214 1.00 94.94 310 ASP A C 1
ATOM 2333 O O . ASP A 1 310 ? -6.606 0.325 23.538 1.00 94.94 310 ASP A O 1
ATOM 2337 N N . LYS A 1 311 ? -4.661 -0.175 24.555 1.00 89.44 311 LYS A N 1
ATOM 2338 C CA . LYS A 1 311 ? -3.963 1.081 24.210 1.00 89.44 311 LYS A CA 1
ATOM 2339 C C . LYS A 1 311 ? -3.140 1.015 22.916 1.00 89.44 311 LYS A C 1
ATOM 2341 O O . LYS A 1 311 ? -2.638 2.047 22.481 1.00 89.44 311 LYS A O 1
ATOM 2346 N N . GLY A 1 312 ? -2.966 -0.169 22.325 1.00 90.88 312 GLY A N 1
ATOM 2347 C CA . GLY A 1 312 ? -2.139 -0.364 21.130 1.00 90.88 312 GLY A CA 1
ATOM 2348 C C . GLY A 1 312 ? -2.912 -0.239 19.814 1.00 90.88 312 GLY A C 1
ATOM 2349 O O . GLY A 1 312 ? -4.139 -0.129 19.798 1.00 90.88 312 GLY A O 1
ATOM 2350 N N . THR A 1 313 ? -2.185 -0.338 18.702 1.00 94.69 313 THR A N 1
ATOM 2351 C CA . THR A 1 313 ? -2.718 -0.619 17.360 1.00 94.69 313 THR A CA 1
ATOM 2352 C C . THR A 1 313 ? -1.927 -1.762 16.734 1.00 94.69 313 THR A C 1
ATOM 2354 O O . THR A 1 313 ? -0.728 -1.917 16.973 1.00 94.69 313 THR A O 1
ATOM 2357 N N . ASN A 1 314 ? -2.603 -2.591 15.945 1.00 96.75 314 ASN A N 1
ATOM 2358 C CA . ASN A 1 314 ? -1.933 -3.457 14.986 1.00 96.75 314 ASN A CA 1
ATOM 2359 C C . ASN A 1 314 ? -1.480 -2.601 13.800 1.00 96.75 314 ASN A C 1
ATOM 2361 O O . ASN A 1 314 ? -2.068 -1.552 13.536 1.00 96.75 314 ASN A O 1
ATOM 2365 N N . TYR A 1 315 ? -0.471 -3.049 13.059 1.00 96.31 315 TYR A N 1
ATOM 2366 C CA . TYR A 1 315 ? -0.119 -2.406 11.796 1.00 96.31 315 TYR A CA 1
ATOM 2367 C C . TYR A 1 315 ? 0.421 -3.396 10.770 1.00 96.31 315 TYR A C 1
ATOM 2369 O O . TYR A 1 315 ? 0.999 -4.424 11.119 1.00 96.31 315 TYR A O 1
ATOM 2377 N N . VAL A 1 316 ? 0.291 -3.050 9.497 1.00 97.75 316 VAL A N 1
ATOM 2378 C CA . VAL A 1 316 ? 1.146 -3.592 8.440 1.00 97.75 316 VAL A CA 1
ATOM 2379 C C . VAL A 1 316 ? 1.934 -2.431 7.859 1.00 97.75 316 VAL A C 1
ATOM 2381 O O . VAL A 1 316 ? 1.355 -1.416 7.475 1.00 97.75 316 VAL A O 1
ATOM 2384 N N . ASN A 1 317 ? 3.255 -2.560 7.828 1.00 97.12 317 ASN A N 1
ATOM 2385 C CA . ASN A 1 317 ? 4.127 -1.608 7.158 1.00 97.12 317 ASN A CA 1
ATOM 2386 C C . ASN A 1 317 ? 4.594 -2.232 5.841 1.00 97.12 317 ASN A C 1
ATOM 2388 O O . ASN A 1 317 ? 5.217 -3.296 5.833 1.00 97.12 317 ASN A O 1
ATOM 2392 N N . ILE A 1 318 ? 4.230 -1.598 4.729 1.00 97.69 318 ILE A N 1
ATOM 2393 C CA . ILE A 1 318 ? 4.541 -2.045 3.373 1.00 97.69 318 ILE A CA 1
ATOM 2394 C C . ILE A 1 318 ? 5.682 -1.171 2.870 1.00 97.69 318 ILE A C 1
ATOM 2396 O O . ILE A 1 318 ? 5.506 0.029 2.670 1.00 97.69 318 ILE A O 1
ATOM 2400 N N . THR A 1 319 ? 6.849 -1.777 2.679 1.00 95.75 319 THR A N 1
ATOM 2401 C CA . THR A 1 319 ? 8.055 -1.134 2.136 1.00 95.75 319 THR A CA 1
ATOM 2402 C C . THR A 1 319 ? 8.155 -1.337 0.616 1.00 95.75 319 THR A C 1
ATOM 2404 O O . THR A 1 319 ? 7.549 -2.280 0.101 1.00 95.75 319 THR A O 1
ATOM 2407 N N . PRO A 1 320 ? 8.867 -0.475 -0.137 1.00 96.00 320 PRO A N 1
ATOM 2408 C CA . PRO A 1 320 ? 8.914 -0.588 -1.595 1.00 96.00 320 PRO A CA 1
ATOM 2409 C C . PRO A 1 320 ? 9.562 -1.884 -2.081 1.00 96.00 320 PRO A C 1
ATOM 2411 O O . PRO A 1 320 ? 10.489 -2.408 -1.461 1.00 96.00 320 PRO A O 1
ATOM 2414 N N . TYR A 1 321 ? 9.091 -2.382 -3.224 1.00 95.44 321 TYR A N 1
ATOM 2415 C CA . TYR A 1 321 ? 9.720 -3.505 -3.907 1.00 95.44 321 TYR A CA 1
ATOM 2416 C C . TYR A 1 321 ? 11.047 -3.057 -4.530 1.00 95.44 321 TYR A C 1
ATOM 2418 O O . TYR A 1 321 ? 11.081 -2.123 -5.335 1.00 95.44 321 TYR A O 1
ATOM 2426 N N . THR A 1 322 ? 12.139 -3.726 -4.159 1.00 94.69 322 THR A N 1
ATOM 2427 C CA . THR A 1 322 ? 13.473 -3.456 -4.706 1.00 94.69 322 THR A CA 1
ATOM 2428 C C . THR A 1 322 ? 13.671 -4.221 -6.010 1.00 94.69 322 THR A C 1
ATOM 2430 O O . THR A 1 322 ? 13.886 -5.430 -5.987 1.00 94.69 322 THR A O 1
ATOM 2433 N N . ILE A 1 323 ? 13.652 -3.499 -7.128 1.00 92.50 323 ILE A N 1
ATOM 2434 C CA . ILE A 1 323 ? 13.910 -4.025 -8.469 1.00 92.50 323 ILE A CA 1
ATOM 2435 C C . ILE A 1 323 ? 15.366 -4.498 -8.574 1.00 92.50 323 ILE A C 1
ATOM 2437 O O . ILE A 1 323 ? 16.312 -3.753 -8.287 1.00 92.50 323 ILE A O 1
ATOM 2441 N N . THR A 1 324 ? 15.537 -5.741 -9.011 1.00 88.00 324 THR A N 1
ATOM 2442 C CA . THR A 1 324 ? 16.827 -6.392 -9.262 1.00 88.00 324 THR A CA 1
ATOM 2443 C C . THR A 1 324 ? 17.315 -6.151 -10.692 1.00 88.00 324 THR A C 1
ATOM 2445 O O . THR A 1 324 ? 16.589 -5.666 -11.559 1.00 88.00 324 THR A O 1
ATOM 2448 N N . GLU A 1 325 ? 18.582 -6.464 -10.968 1.00 82.19 325 GLU A N 1
ATOM 2449 C CA . GLU A 1 325 ? 19.156 -6.210 -12.296 1.00 82.19 325 GLU A CA 1
ATOM 2450 C C . GLU A 1 325 ? 18.531 -7.097 -13.377 1.00 82.19 325 GLU A C 1
ATOM 2452 O O . GLU A 1 325 ? 18.259 -6.636 -14.484 1.00 82.19 325 GLU A O 1
ATOM 2457 N N . GLN A 1 326 ? 18.248 -8.351 -13.022 1.00 81.25 326 GLN A N 1
ATOM 2458 C CA . GLN A 1 326 ? 17.698 -9.380 -13.902 1.00 81.25 326 GLN A CA 1
ATOM 2459 C C . GLN A 1 326 ? 16.274 -9.068 -14.389 1.00 81.25 326 GLN A C 1
ATOM 2461 O O . GLN A 1 326 ? 15.834 -9.654 -15.373 1.00 81.25 326 GLN A O 1
ATOM 2466 N N . GLU A 1 327 ? 15.560 -8.160 -13.718 1.00 85.38 327 GLU A N 1
ATOM 2467 C CA . GLU A 1 327 ? 14.182 -7.778 -14.052 1.00 85.38 327 GLU A CA 1
ATOM 2468 C C . GLU A 1 327 ? 14.089 -6.593 -15.030 1.00 85.38 327 GLU A C 1
ATOM 2470 O O . GLU A 1 327 ? 12.990 -6.269 -15.477 1.00 85.38 327 GLU A O 1
ATOM 2475 N N . VAL A 1 328 ? 15.219 -5.943 -15.349 1.00 82.75 328 VAL A N 1
ATOM 2476 C CA . VAL A 1 328 ? 15.287 -4.755 -16.229 1.00 82.75 328 VAL A CA 1
ATOM 2477 C C . VAL A 1 328 ? 16.188 -4.969 -17.447 1.00 82.75 328 VAL A C 1
ATOM 2479 O O . VAL A 1 328 ? 15.956 -4.367 -18.494 1.00 82.75 328 VAL A O 1
ATOM 2482 N N . VAL A 1 329 ? 17.233 -5.798 -17.339 1.00 71.12 329 VAL A N 1
ATOM 2483 C CA . VAL A 1 329 ? 18.105 -6.089 -18.488 1.00 71.12 329 VAL A CA 1
ATOM 2484 C C . VAL A 1 329 ? 17.432 -7.041 -19.472 1.00 71.12 329 VAL A C 1
ATOM 2486 O O . VAL A 1 329 ? 16.815 -8.033 -19.082 1.00 71.12 329 VAL A O 1
ATOM 2489 N N . ASN A 1 330 ? 17.619 -6.791 -20.768 1.00 69.19 330 ASN A N 1
ATOM 2490 C CA . ASN A 1 330 ? 17.156 -7.709 -21.799 1.00 69.19 330 ASN A CA 1
ATOM 2491 C C . ASN A 1 330 ? 17.944 -9.030 -21.710 1.00 69.19 330 ASN A C 1
ATOM 2493 O O . ASN A 1 330 ? 19.132 -9.098 -22.033 1.00 69.19 330 ASN A O 1
ATOM 2497 N N . LEU A 1 331 ? 17.267 -10.096 -21.274 1.00 63.66 331 LEU A N 1
ATOM 2498 C CA . LEU A 1 331 ? 17.837 -11.441 -21.095 1.00 63.66 331 LEU A CA 1
ATOM 2499 C C . LEU A 1 331 ? 18.370 -12.071 -22.397 1.00 63.66 331 LEU A C 1
ATOM 2501 O O . LEU A 1 331 ? 19.154 -13.016 -22.339 1.00 63.66 331 LEU A O 1
ATOM 2505 N N . ASP A 1 332 ? 17.974 -11.553 -23.562 1.00 72.81 332 ASP A N 1
ATOM 2506 C CA . ASP A 1 332 ? 18.490 -11.960 -24.876 1.00 72.81 332 ASP A CA 1
ATOM 2507 C C . ASP A 1 332 ? 19.876 -11.362 -25.209 1.00 72.81 332 ASP A C 1
ATOM 2509 O O . ASP A 1 332 ? 20.477 -11.705 -26.230 1.00 72.81 332 ASP A O 1
ATOM 2513 N N . GLY A 1 333 ? 20.405 -10.482 -24.350 1.00 74.12 333 GLY A N 1
ATOM 2514 C CA . GLY A 1 333 ? 21.682 -9.803 -24.551 1.00 74.12 333 GLY A CA 1
ATOM 2515 C C . GLY A 1 333 ? 21.632 -8.666 -25.576 1.00 74.12 333 GLY A C 1
ATOM 2516 O O . GLY A 1 333 ? 22.685 -8.248 -26.072 1.00 74.12 333 GLY A O 1
ATOM 2517 N N . SER A 1 334 ? 20.449 -8.161 -25.928 1.00 84.19 334 SER A N 1
ATOM 2518 C CA . SER A 1 334 ? 20.314 -6.918 -26.689 1.00 84.19 334 SER A CA 1
ATOM 2519 C C . SER A 1 334 ? 20.620 -5.686 -25.815 1.00 84.19 334 SER A C 1
ATOM 2521 O O . SER A 1 334 ? 20.337 -5.685 -24.615 1.00 84.19 334 SER A O 1
ATOM 2523 N N . PRO A 1 335 ? 21.225 -4.626 -26.379 1.00 89.62 335 PRO A N 1
ATOM 2524 C CA . PRO A 1 335 ? 21.423 -3.371 -25.661 1.00 89.62 335 PRO A CA 1
ATOM 2525 C C . PRO A 1 335 ? 20.093 -2.649 -25.393 1.00 89.62 335 PRO A C 1
ATOM 2527 O O . PRO A 1 335 ? 19.236 -2.572 -26.271 1.00 89.62 335 PRO A O 1
ATOM 2530 N N . LEU A 1 336 ? 19.977 -2.033 -24.215 1.00 91.62 336 LEU A N 1
ATOM 2531 C CA . LEU A 1 336 ? 18.906 -1.098 -23.853 1.00 91.62 336 LEU A CA 1
ATOM 2532 C C . LEU A 1 336 ? 19.002 0.216 -24.647 1.00 91.62 336 LEU A C 1
ATOM 2534 O O . LEU A 1 336 ? 17.983 0.818 -24.974 1.00 91.62 336 LEU A O 1
ATOM 2538 N N . TYR A 1 337 ? 20.219 0.661 -24.982 1.00 94.62 337 TYR A N 1
ATOM 2539 C CA . TYR A 1 337 ? 20.450 1.841 -25.819 1.00 94.62 337 TYR A CA 1
ATOM 2540 C C . TYR A 1 337 ? 21.464 1.558 -26.929 1.00 94.62 337 TYR A C 1
ATOM 2542 O O . TYR A 1 337 ? 22.547 1.025 -26.690 1.00 94.62 337 TYR A O 1
ATOM 2550 N N . THR A 1 338 ? 21.128 1.941 -28.159 1.00 94.56 338 THR A N 1
ATOM 2551 C CA . THR A 1 338 ? 22.044 1.895 -29.305 1.00 94.56 338 THR A CA 1
ATOM 2552 C C . THR A 1 338 ? 22.048 3.244 -29.999 1.00 94.56 338 THR A C 1
ATOM 2554 O O . THR A 1 338 ? 20.988 3.835 -30.182 1.00 94.56 338 THR A O 1
ATOM 2557 N N . THR A 1 339 ? 23.227 3.699 -30.420 1.00 96.19 339 THR A N 1
ATOM 2558 C CA . THR A 1 339 ? 23.372 4.874 -31.287 1.00 96.19 339 THR A CA 1
ATOM 2559 C C . THR A 1 339 ? 24.359 4.603 -32.425 1.00 96.19 339 THR A C 1
ATOM 2561 O O . THR A 1 339 ? 25.198 3.697 -32.326 1.00 96.19 339 THR A O 1
ATOM 2564 N N . LYS A 1 340 ? 24.285 5.363 -33.522 1.00 95.38 340 LYS A N 1
ATOM 2565 C CA . LYS A 1 340 ? 25.349 5.385 -34.549 1.00 95.38 340 LYS A CA 1
ATOM 2566 C C . LYS A 1 340 ? 26.533 6.257 -34.110 1.00 95.38 340 LYS A C 1
ATOM 2568 O O . LYS A 1 340 ? 26.357 7.265 -33.427 1.00 95.38 340 LYS A O 1
ATOM 2573 N N . TYR A 1 341 ? 27.743 5.892 -34.529 1.00 96.19 341 TYR A N 1
ATOM 2574 C CA . TYR A 1 341 ? 28.962 6.653 -34.255 1.00 96.19 341 TYR A CA 1
ATOM 2575 C C . TYR A 1 341 ? 28.842 8.107 -34.746 1.00 96.19 341 TYR A C 1
ATOM 2577 O O . TYR A 1 341 ? 28.423 8.373 -35.875 1.00 96.19 341 TYR A O 1
ATOM 2585 N N . GLY A 1 342 ? 29.172 9.069 -33.881 1.00 93.19 342 GLY A N 1
ATOM 2586 C CA . GLY A 1 342 ? 29.021 10.496 -34.178 1.00 93.19 342 GLY A CA 1
ATOM 2587 C C . GLY A 1 342 ? 27.584 11.030 -34.179 1.00 93.19 342 GLY A C 1
ATOM 2588 O O . GLY A 1 342 ? 27.379 12.177 -34.573 1.00 93.19 342 GLY A O 1
ATOM 2589 N N . GLN A 1 343 ? 26.602 10.240 -33.739 1.00 93.00 343 GLN A N 1
ATOM 2590 C CA . GLN A 1 343 ? 25.188 10.608 -33.646 1.00 93.00 343 GLN A CA 1
ATOM 2591 C C . GLN A 1 343 ? 24.670 10.358 -32.222 1.00 93.00 343 GLN A C 1
ATOM 2593 O O . GLN A 1 343 ? 25.127 9.448 -31.535 1.00 93.00 343 GLN A O 1
ATOM 2598 N N . LYS A 1 344 ? 23.712 11.174 -31.767 1.00 92.75 344 LYS A N 1
ATOM 2599 C CA . LYS A 1 344 ? 22.951 10.923 -30.537 1.00 92.75 344 LYS A CA 1
ATOM 2600 C C . LYS A 1 344 ? 21.526 10.545 -30.916 1.00 92.75 344 LYS A C 1
ATOM 2602 O O . LYS A 1 344 ? 20.700 11.426 -31.152 1.00 92.75 344 LYS A O 1
ATOM 2607 N N . ASP A 1 345 ? 21.254 9.249 -30.964 1.00 93.88 345 ASP A N 1
ATOM 2608 C CA . ASP A 1 345 ? 19.894 8.744 -31.116 1.00 93.88 345 ASP A CA 1
ATOM 2609 C C . ASP A 1 345 ? 19.069 9.006 -29.847 1.00 93.88 345 ASP A C 1
ATOM 2611 O O . ASP A 1 345 ? 19.609 9.130 -28.741 1.00 93.88 345 ASP A O 1
ATOM 2615 N N . ALA A 1 346 ? 17.754 9.159 -30.008 1.00 94.19 346 ALA A N 1
ATOM 2616 C CA . ALA A 1 346 ? 16.857 9.459 -28.897 1.00 94.19 346 ALA A CA 1
ATOM 2617 C C . ALA A 1 346 ? 16.856 8.319 -27.868 1.00 94.19 346 ALA A C 1
ATOM 2619 O O . ALA A 1 346 ? 16.875 7.142 -28.227 1.00 94.19 346 ALA A O 1
ATOM 2620 N N . PHE A 1 347 ? 16.814 8.665 -26.581 1.00 94.38 347 PHE A N 1
ATOM 2621 C CA . PHE A 1 347 ? 16.648 7.667 -25.531 1.00 94.38 347 PHE A CA 1
ATOM 2622 C C . PHE A 1 347 ? 15.242 7.058 -25.596 1.00 94.38 347 PHE A C 1
ATOM 2624 O O . PHE A 1 347 ? 14.252 7.783 -25.695 1.00 94.38 347 PHE A O 1
ATOM 2631 N N . GLY A 1 348 ? 15.179 5.727 -25.548 1.00 90.69 348 GLY A N 1
ATOM 2632 C CA . GLY A 1 348 ? 13.937 4.968 -25.437 1.00 90.69 348 GLY A CA 1
ATOM 2633 C C . GLY A 1 348 ? 13.600 4.618 -23.987 1.00 90.69 348 GLY A C 1
ATOM 2634 O O . GLY A 1 348 ? 13.962 5.326 -23.042 1.00 90.69 348 GLY A O 1
ATOM 2635 N N . THR A 1 349 ? 12.932 3.484 -23.819 1.00 90.69 349 THR A N 1
ATOM 2636 C CA . THR A 1 349 ? 12.552 2.916 -22.527 1.00 90.69 349 THR A CA 1
ATOM 2637 C C . THR A 1 349 ? 13.164 1.525 -22.356 1.00 90.69 349 THR A C 1
ATOM 2639 O O . THR A 1 349 ? 13.292 0.765 -23.314 1.00 90.69 349 THR A O 1
ATOM 2642 N N . ALA A 1 350 ? 13.554 1.190 -21.128 1.00 90.75 350 ALA A N 1
ATOM 2643 C CA . ALA A 1 350 ? 13.705 -0.200 -20.702 1.00 90.75 350 ALA A CA 1
ATOM 2644 C C . ALA A 1 350 ? 12.357 -0.698 -20.155 1.00 90.75 350 ALA A C 1
ATOM 2646 O O . ALA A 1 350 ? 11.490 0.113 -19.828 1.00 90.75 350 ALA A O 1
ATOM 2647 N N . THR A 1 351 ? 12.170 -2.008 -20.011 1.00 88.75 351 THR A N 1
ATOM 2648 C CA . THR A 1 351 ? 10.930 -2.573 -19.451 1.00 88.75 351 THR A CA 1
ATOM 2649 C C . THR A 1 351 ? 11.186 -3.338 -18.164 1.00 88.75 351 THR A C 1
ATOM 2651 O O . THR A 1 351 ? 12.232 -3.958 -18.009 1.00 88.75 351 THR A O 1
ATOM 2654 N N . PHE A 1 352 ? 10.204 -3.331 -17.268 1.00 89.00 352 PHE A N 1
ATOM 2655 C CA . PHE A 1 352 ? 10.207 -4.067 -16.005 1.00 89.00 352 PHE A CA 1
ATOM 2656 C C . PHE A 1 352 ? 8.832 -4.706 -15.791 1.00 89.00 352 PHE A C 1
ATOM 2658 O O . PHE A 1 352 ? 7.815 -4.058 -16.030 1.00 89.00 352 PHE A O 1
ATOM 2665 N N . THR A 1 353 ? 8.768 -5.961 -15.339 1.00 88.38 353 THR A N 1
ATOM 2666 C CA . THR A 1 353 ? 7.482 -6.594 -14.993 1.00 88.38 353 THR A CA 1
ATOM 2667 C C . THR A 1 353 ? 7.198 -6.397 -13.510 1.00 88.38 353 THR A C 1
ATOM 2669 O O . THR A 1 353 ? 7.897 -6.948 -12.667 1.00 88.38 353 THR A O 1
ATOM 2672 N N . GLY A 1 354 ? 6.169 -5.609 -13.208 1.00 89.19 354 GLY A N 1
ATOM 2673 C CA . GLY A 1 354 ? 5.726 -5.312 -11.855 1.00 89.19 354 GLY A CA 1
ATOM 2674 C C . GLY A 1 354 ? 5.230 -6.539 -11.097 1.00 89.19 354 GLY A C 1
ATOM 2675 O O . GLY A 1 354 ? 4.697 -7.497 -11.664 1.00 89.19 354 GLY A O 1
ATOM 2676 N N . VAL A 1 355 ? 5.379 -6.474 -9.776 1.00 90.25 355 VAL A N 1
ATOM 2677 C CA . VAL A 1 355 ? 4.766 -7.426 -8.846 1.00 90.25 355 VAL A CA 1
ATOM 2678 C C . VAL A 1 355 ? 3.300 -7.043 -8.611 1.00 90.25 355 VAL A C 1
ATOM 2680 O O . VAL A 1 355 ? 2.752 -6.194 -9.307 1.00 90.25 355 VAL A O 1
ATOM 2683 N N . ASN A 1 356 ? 2.624 -7.695 -7.660 1.00 91.81 356 ASN A N 1
ATOM 2684 C CA . ASN A 1 356 ? 1.263 -7.341 -7.220 1.00 91.81 356 ASN A CA 1
ATOM 2685 C C . ASN A 1 356 ? 0.149 -7.413 -8.301 1.00 91.81 356 ASN A C 1
ATOM 2687 O O . ASN A 1 356 ? -1.018 -7.157 -8.008 1.00 91.81 356 ASN A O 1
ATOM 2691 N N . GLY A 1 357 ? 0.478 -7.822 -9.531 1.00 86.75 357 GLY A N 1
ATOM 2692 C CA . GLY A 1 357 ? -0.429 -7.829 -10.683 1.00 86.75 357 GLY A CA 1
ATOM 2693 C C . GLY A 1 357 ? -0.380 -6.562 -11.546 1.00 86.75 357 GLY A C 1
ATOM 2694 O O . GLY A 1 357 ? -1.256 -6.398 -12.391 1.00 86.75 357 GLY A O 1
ATOM 2695 N N . ASP A 1 358 ? 0.622 -5.697 -11.365 1.00 87.38 358 ASP A N 1
ATOM 2696 C CA . ASP A 1 358 ? 0.712 -4.380 -12.016 1.00 87.38 358 ASP A CA 1
ATOM 2697 C C . ASP A 1 358 ? 1.021 -4.420 -13.531 1.00 87.38 358 ASP A C 1
ATOM 2699 O O . ASP A 1 358 ? 0.891 -3.410 -14.222 1.00 87.38 358 ASP A O 1
ATOM 2703 N N . GLY A 1 359 ? 1.414 -5.577 -14.074 1.00 87.38 359 GLY A N 1
ATOM 2704 C CA . GLY A 1 359 ? 1.766 -5.735 -15.490 1.00 87.38 359 GLY A CA 1
ATOM 2705 C C . GLY A 1 359 ? 3.182 -5.246 -15.817 1.00 87.38 359 GLY A C 1
ATOM 2706 O O . GLY A 1 359 ? 4.066 -5.269 -14.967 1.00 87.38 359 GLY A O 1
ATOM 2707 N N . THR A 1 360 ? 3.432 -4.851 -17.067 1.00 89.69 360 THR A N 1
ATOM 2708 C CA . THR A 1 360 ? 4.751 -4.363 -17.508 1.00 89.69 360 THR A CA 1
ATOM 2709 C C . THR A 1 360 ? 4.796 -2.837 -17.499 1.00 89.69 360 THR A C 1
ATOM 2711 O O . THR A 1 360 ? 3.942 -2.181 -18.091 1.00 89.69 360 THR A O 1
ATOM 2714 N N . TYR A 1 361 ? 5.829 -2.286 -16.868 1.00 89.50 361 TYR A N 1
ATOM 2715 C CA . TYR A 1 361 ? 6.141 -0.864 -16.833 1.00 89.50 361 TYR A CA 1
ATOM 2716 C C . TYR A 1 361 ? 7.286 -0.506 -17.780 1.00 89.50 361 TYR A C 1
ATOM 2718 O O . TYR A 1 361 ? 8.218 -1.287 -17.978 1.00 89.50 361 TYR A O 1
ATOM 2726 N N . GLU A 1 362 ? 7.249 0.724 -18.285 1.00 89.81 362 GLU A N 1
ATOM 2727 C CA . GLU A 1 362 ? 8.352 1.350 -19.009 1.00 89.81 362 GLU A CA 1
ATOM 2728 C C . GLU A 1 362 ? 9.182 2.245 -18.075 1.00 89.81 362 GLU A C 1
ATOM 2730 O O . GLU A 1 362 ? 8.651 3.068 -17.325 1.00 89.81 362 GLU A O 1
ATOM 2735 N N . LEU A 1 363 ? 10.503 2.094 -18.142 1.00 91.25 363 LEU A N 1
ATOM 2736 C CA . LEU A 1 363 ? 11.494 2.858 -17.393 1.00 91.25 363 LEU A CA 1
ATOM 2737 C C . LEU A 1 363 ? 12.236 3.780 -18.359 1.00 91.25 363 LEU A C 1
ATOM 2739 O O . LEU A 1 363 ? 12.823 3.315 -19.335 1.00 91.25 363 LEU A O 1
ATOM 2743 N N . ALA A 1 364 ? 12.234 5.086 -18.099 1.00 92.00 364 ALA A N 1
ATOM 2744 C CA . ALA A 1 364 ? 12.863 6.048 -18.998 1.00 92.00 364 ALA A CA 1
ATOM 2745 C C . ALA A 1 364 ? 14.390 5.893 -18.973 1.00 92.00 364 ALA A C 1
ATOM 2747 O O . ALA A 1 364 ? 14.997 5.965 -17.901 1.00 92.00 364 ALA A O 1
ATOM 2748 N N . ILE A 1 365 ? 15.020 5.736 -20.139 1.00 94.38 365 ILE A N 1
ATOM 2749 C CA . ILE A 1 365 ? 16.474 5.873 -20.262 1.00 94.38 365 ILE A CA 1
ATOM 2750 C C . ILE A 1 365 ? 16.798 7.370 -20.205 1.00 94.38 365 ILE A C 1
ATOM 2752 O O . ILE A 1 365 ? 16.257 8.164 -20.973 1.00 94.38 365 ILE A O 1
ATOM 2756 N N . THR A 1 366 ? 17.658 7.773 -19.272 1.00 94.50 366 THR A N 1
ATOM 2757 C CA . THR A 1 366 ? 17.997 9.190 -19.049 1.00 94.50 366 THR A CA 1
ATOM 2758 C C . THR A 1 366 ? 19.432 9.540 -19.417 1.00 94.50 366 THR A C 1
ATOM 2760 O O . THR A 1 366 ? 19.714 10.713 -19.651 1.00 94.50 366 THR A O 1
ATOM 2763 N N . ASP A 1 367 ? 20.334 8.556 -19.446 1.00 95.19 367 ASP A N 1
ATOM 2764 C CA . ASP A 1 367 ? 21.746 8.760 -19.779 1.00 95.19 367 ASP A CA 1
ATOM 2765 C C . ASP A 1 367 ? 22.415 7.468 -20.285 1.00 95.19 367 ASP A C 1
ATOM 2767 O O . ASP A 1 367 ? 21.911 6.368 -20.043 1.00 95.19 367 ASP A O 1
ATOM 2771 N N . SER A 1 368 ? 23.561 7.587 -20.963 1.00 95.88 368 SER A N 1
ATOM 2772 C CA . SER A 1 368 ? 24.398 6.446 -21.354 1.00 95.88 368 SER A CA 1
ATOM 2773 C C . SER A 1 368 ? 25.864 6.837 -21.552 1.00 95.88 368 SER A C 1
ATOM 2775 O O . SER A 1 368 ? 26.161 7.811 -22.245 1.00 95.88 368 SER A O 1
ATOM 2777 N N . SER A 1 369 ? 26.792 6.011 -21.048 1.00 95.81 369 SER A N 1
ATOM 2778 C CA . SER A 1 369 ? 28.242 6.211 -21.231 1.00 95.81 369 SER A CA 1
ATOM 2779 C C . SER A 1 369 ? 28.736 5.940 -22.665 1.00 95.81 369 SER A C 1
ATOM 2781 O O . SER A 1 369 ? 29.899 6.198 -22.972 1.00 95.81 369 SER A O 1
ATOM 2783 N N . ALA A 1 370 ? 27.850 5.499 -23.571 1.00 95.81 370 ALA A N 1
ATOM 2784 C CA . ALA A 1 370 ? 28.094 5.442 -25.016 1.00 95.81 370 ALA A CA 1
ATOM 2785 C C . ALA A 1 370 ? 28.208 6.842 -25.652 1.00 95.81 370 ALA A C 1
ATOM 2787 O O . ALA A 1 370 ? 28.820 7.010 -26.712 1.00 95.81 370 ALA A O 1
ATOM 2788 N N . LEU A 1 371 ? 27.622 7.856 -25.009 1.00 94.75 371 LEU A N 1
ATOM 2789 C CA . LEU A 1 371 ? 27.729 9.251 -25.418 1.00 94.75 371 LEU A CA 1
ATOM 2790 C C . LEU A 1 371 ? 29.000 9.883 -24.837 1.00 94.75 371 LEU A C 1
ATOM 2792 O O . LEU A 1 371 ? 29.461 9.540 -23.748 1.00 94.75 371 LEU A O 1
ATOM 2796 N N . ALA A 1 372 ? 29.585 10.819 -25.577 1.00 89.75 372 ALA A N 1
ATOM 2797 C CA . ALA A 1 372 ? 30.732 11.578 -25.102 1.00 89.75 372 ALA A CA 1
ATOM 2798 C C . ALA A 1 372 ? 30.289 12.685 -24.130 1.00 89.75 372 ALA A C 1
ATOM 2800 O O . ALA A 1 372 ? 29.242 13.314 -24.306 1.00 89.75 372 ALA A O 1
ATOM 2801 N N . THR A 1 373 ? 31.113 12.963 -23.117 1.00 84.31 373 THR A N 1
ATOM 2802 C CA . THR A 1 373 ? 30.863 14.045 -22.156 1.00 84.31 373 THR A CA 1
ATOM 2803 C C . THR A 1 373 ? 30.776 15.397 -22.868 1.00 84.31 373 THR A C 1
ATOM 2805 O O . THR A 1 373 ? 31.577 15.699 -23.757 1.00 84.31 373 THR A O 1
ATOM 2808 N N . ALA A 1 374 ? 29.827 16.241 -22.456 1.00 76.88 374 ALA A N 1
ATOM 2809 C CA . ALA A 1 374 ? 29.633 17.565 -23.042 1.00 76.88 374 ALA A CA 1
ATOM 2810 C C . ALA A 1 374 ? 30.942 18.383 -23.053 1.00 76.88 374 ALA A C 1
ATOM 2812 O O . ALA A 1 374 ? 31.594 18.548 -22.023 1.00 76.88 374 ALA A O 1
ATOM 2813 N N . GLY A 1 375 ? 31.318 18.895 -24.229 1.00 72.50 375 GLY A N 1
ATOM 2814 C CA . GLY A 1 375 ? 32.555 19.657 -24.438 1.00 72.50 375 GLY A CA 1
ATOM 2815 C C . GLY A 1 375 ? 33.764 18.844 -24.923 1.00 72.50 375 GLY A C 1
ATOM 2816 O O . GLY A 1 375 ? 34.771 19.447 -25.276 1.00 72.50 375 GLY A O 1
ATOM 2817 N N . ALA A 1 376 ? 33.676 17.513 -25.029 1.00 76.12 376 ALA A N 1
ATOM 2818 C CA . ALA A 1 376 ? 34.783 16.658 -25.485 1.00 76.12 376 ALA A CA 1
ATOM 2819 C C . ALA A 1 376 ? 35.114 16.746 -26.996 1.00 76.12 376 ALA A C 1
ATOM 2821 O O . ALA A 1 376 ? 35.968 16.005 -27.477 1.00 76.12 376 ALA A O 1
ATOM 2822 N N . GLY A 1 377 ? 34.412 17.580 -27.773 1.00 79.75 377 GLY A N 1
ATOM 2823 C CA . GLY A 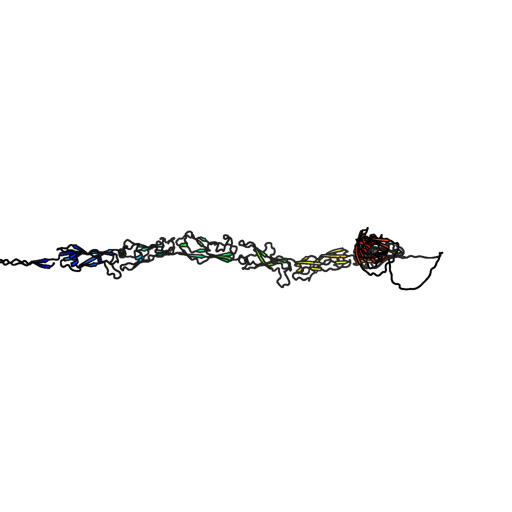1 377 ? 34.544 17.665 -29.239 1.00 79.75 377 GLY A CA 1
ATOM 2824 C C . GLY A 1 377 ? 33.954 16.477 -30.016 1.00 79.75 377 GLY A C 1
ATOM 2825 O O . GLY A 1 377 ? 33.827 16.557 -31.234 1.00 79.75 377 GLY A O 1
ATOM 2826 N N . LYS A 1 378 ? 33.547 15.416 -29.311 1.00 88.69 378 LYS A N 1
ATOM 2827 C CA . LYS A 1 378 ? 32.881 14.215 -29.832 1.00 88.69 378 LYS A CA 1
ATOM 2828 C C . LYS A 1 378 ? 31.416 14.159 -29.385 1.00 88.69 378 LYS A C 1
ATOM 2830 O O . LYS A 1 378 ? 31.027 14.826 -28.428 1.00 88.69 378 LYS A O 1
ATOM 2835 N N . VAL A 1 379 ? 30.621 13.339 -30.068 1.00 92.06 379 VAL A N 1
ATOM 2836 C CA . VAL A 1 379 ? 29.215 13.014 -29.758 1.00 92.06 379 VAL A CA 1
ATOM 2837 C C . VAL A 1 379 ? 29.105 11.637 -29.093 1.00 92.06 379 VAL A C 1
ATOM 2839 O O . VAL A 1 379 ? 28.355 11.480 -28.132 1.00 92.06 379 VAL A O 1
ATOM 2842 N N . THR A 1 380 ? 29.878 10.654 -29.563 1.00 96.00 380 THR A N 1
ATOM 2843 C CA . THR A 1 380 ? 29.895 9.272 -29.053 1.00 96.00 380 THR A CA 1
ATOM 2844 C C . THR A 1 380 ? 31.305 8.803 -28.719 1.00 96.00 380 THR A C 1
ATOM 2846 O O . THR A 1 380 ? 32.299 9.342 -29.222 1.00 96.00 380 THR A O 1
ATOM 2849 N N . GLN A 1 381 ? 31.377 7.740 -27.921 1.00 95.06 381 GLN A N 1
ATOM 2850 C CA . GLN A 1 381 ? 32.562 6.890 -27.820 1.00 95.06 381 GLN A CA 1
ATOM 2851 C C . GLN A 1 381 ? 32.798 6.103 -29.128 1.00 95.06 381 GLN A C 1
ATOM 2853 O O . GLN A 1 381 ? 32.041 6.244 -30.095 1.00 95.06 381 GLN A O 1
ATOM 2858 N N . ASP A 1 382 ? 33.868 5.306 -29.161 1.00 94.75 382 ASP A N 1
ATOM 2859 C CA . ASP A 1 382 ? 34.183 4.370 -30.250 1.00 94.75 382 ASP A CA 1
ATOM 2860 C C . ASP A 1 382 ? 33.094 3.296 -30.449 1.00 94.75 382 ASP A C 1
ATOM 2862 O O . ASP A 1 382 ? 32.231 3.081 -29.599 1.00 94.75 382 ASP A O 1
ATOM 2866 N N . VAL A 1 383 ? 33.132 2.604 -31.589 1.00 95.81 383 VAL A N 1
ATOM 2867 C CA . VAL A 1 383 ? 32.231 1.482 -31.881 1.00 95.81 383 VAL A CA 1
ATOM 2868 C C . VAL A 1 383 ? 32.468 0.327 -30.911 1.00 95.81 383 VAL A C 1
ATOM 2870 O O . VAL A 1 383 ? 33.596 -0.113 -30.691 1.00 95.81 383 VAL A O 1
ATOM 2873 N N . GLY A 1 384 ? 31.375 -0.221 -30.384 1.00 94.31 384 GLY A N 1
ATOM 2874 C CA . GLY A 1 384 ? 31.409 -1.357 -29.476 1.00 94.31 384 GLY A CA 1
ATOM 2875 C C . GLY A 1 384 ? 30.013 -1.841 -29.108 1.00 94.31 384 GLY A C 1
ATOM 2876 O O . GLY A 1 384 ? 29.092 -1.042 -28.944 1.00 94.31 384 GLY A O 1
ATOM 2877 N N . LYS A 1 385 ? 29.857 -3.162 -28.978 1.00 93.31 385 LYS A N 1
ATOM 2878 C CA . LYS A 1 385 ? 28.592 -3.810 -28.611 1.00 93.31 385 LYS A CA 1
ATOM 2879 C C . LYS A 1 385 ? 28.606 -4.204 -27.137 1.00 93.31 385 LYS A C 1
ATOM 2881 O O . LYS A 1 385 ? 29.460 -4.995 -26.748 1.00 93.31 385 LYS A O 1
ATOM 2886 N N . ASN A 1 386 ? 27.633 -3.725 -26.364 1.00 91.94 386 ASN A N 1
ATOM 2887 C CA . ASN A 1 386 ? 27.438 -4.062 -24.948 1.00 91.94 386 ASN A CA 1
ATOM 2888 C C . ASN A 1 386 ? 28.711 -3.845 -24.104 1.00 91.94 386 ASN A C 1
ATOM 2890 O O . ASN A 1 386 ? 29.128 -4.709 -23.333 1.00 91.94 386 ASN A O 1
ATOM 2894 N N . ILE A 1 387 ? 29.364 -2.696 -24.298 1.00 94.25 387 ILE A N 1
ATOM 2895 C CA . ILE A 1 387 ? 30.542 -2.269 -23.516 1.00 94.25 387 ILE A CA 1
ATOM 2896 C C . ILE A 1 387 ? 30.338 -0.928 -22.804 1.00 94.25 387 ILE A C 1
ATOM 2898 O O . ILE A 1 387 ? 31.205 -0.511 -22.043 1.00 94.25 387 ILE A O 1
ATOM 2902 N N . TYR A 1 388 ? 29.204 -0.274 -23.057 1.00 95.56 388 TYR A N 1
ATOM 2903 C CA . TYR A 1 388 ? 28.802 0.987 -22.449 1.00 95.56 388 TYR A CA 1
ATOM 2904 C C . TYR A 1 388 ? 27.577 0.775 -21.569 1.00 95.56 388 TYR A C 1
ATOM 2906 O O . TYR A 1 388 ? 26.892 -0.238 -21.675 1.00 95.56 388 TYR A O 1
ATOM 2914 N N . ASP A 1 389 ? 27.268 1.747 -20.729 1.00 95.38 389 ASP A N 1
ATOM 2915 C CA . ASP A 1 389 ? 26.288 1.621 -19.656 1.00 95.38 389 ASP A CA 1
ATOM 2916 C C . ASP A 1 389 ? 25.043 2.449 -19.972 1.00 95.38 389 ASP A C 1
ATOM 2918 O O . ASP A 1 389 ? 25.103 3.417 -20.736 1.00 95.38 389 ASP A O 1
ATOM 2922 N N . THR A 1 390 ? 23.914 2.091 -19.364 1.00 94.56 390 THR A N 1
ATOM 2923 C CA . THR A 1 390 ? 22.639 2.806 -19.524 1.00 94.56 390 THR A CA 1
ATOM 2924 C C . THR A 1 390 ? 22.092 3.173 -18.156 1.00 94.56 390 THR A C 1
ATOM 2926 O O . THR A 1 390 ? 21.960 2.309 -17.291 1.00 94.56 390 THR A O 1
ATOM 2929 N N . THR A 1 391 ? 21.741 4.438 -17.948 1.00 94.69 391 THR A N 1
ATOM 2930 C CA . THR A 1 391 ? 21.054 4.883 -16.732 1.00 94.69 391 THR A CA 1
ATOM 2931 C C . THR A 1 391 ? 19.564 4.977 -17.004 1.00 94.69 391 THR A C 1
ATOM 2933 O O . THR A 1 391 ? 19.134 5.749 -17.864 1.00 94.69 391 THR A O 1
ATOM 2936 N N . VAL A 1 392 ? 18.782 4.209 -16.248 1.00 93.50 392 VAL A N 1
ATOM 2937 C CA . VAL A 1 392 ? 17.315 4.234 -16.285 1.00 93.50 392 VAL A CA 1
ATOM 2938 C C . VAL A 1 392 ? 16.759 4.887 -15.026 1.00 93.50 392 VAL A C 1
ATOM 2940 O O . VAL A 1 392 ? 17.375 4.842 -13.956 1.00 93.50 392 VAL A O 1
ATOM 2943 N N . LYS A 1 393 ? 15.568 5.472 -15.144 1.00 92.75 393 LYS A N 1
ATOM 2944 C CA . LYS A 1 393 ? 14.850 6.131 -14.054 1.00 92.75 393 LYS A CA 1
ATOM 2945 C C . LYS A 1 393 ? 13.411 5.620 -13.961 1.00 92.75 393 LYS A C 1
ATOM 2947 O O . LYS A 1 393 ? 12.738 5.446 -14.977 1.00 92.75 393 LYS A O 1
ATOM 2952 N N . LEU A 1 394 ? 12.939 5.418 -12.731 1.00 91.19 394 LEU A N 1
ATOM 2953 C CA . LEU A 1 394 ? 11.537 5.121 -12.444 1.00 91.19 394 LEU A CA 1
ATOM 2954 C C . LEU A 1 394 ? 10.651 6.319 -12.814 1.00 91.19 394 LEU A C 1
ATOM 2956 O O . LEU A 1 394 ? 11.025 7.477 -12.601 1.00 91.19 394 LEU A O 1
ATOM 2960 N N . SER A 1 395 ? 9.460 6.041 -13.341 1.00 85.75 395 SER A N 1
ATOM 2961 C CA . SER A 1 395 ? 8.446 7.076 -13.549 1.00 85.75 395 SER A CA 1
ATOM 2962 C C . SER A 1 395 ? 7.880 7.563 -12.208 1.00 85.75 395 SER A C 1
ATOM 2964 O O . SER A 1 395 ? 7.879 6.835 -11.214 1.00 85.75 395 SER A O 1
ATOM 2966 N N . GLU A 1 396 ? 7.354 8.791 -12.168 1.00 81.50 396 GLU A N 1
ATOM 2967 C CA . GLU A 1 396 ? 6.741 9.340 -10.947 1.00 81.50 396 GLU A CA 1
ATOM 2968 C C . GLU A 1 396 ? 5.534 8.516 -10.469 1.00 81.50 396 GLU A C 1
ATOM 2970 O O . GLU A 1 396 ? 5.290 8.444 -9.271 1.00 81.50 396 GLU A O 1
ATOM 2975 N N . ALA A 1 397 ? 4.832 7.833 -11.381 1.00 75.88 397 ALA A N 1
ATOM 2976 C CA . ALA A 1 397 ? 3.712 6.949 -11.054 1.00 75.88 397 ALA A CA 1
ATOM 2977 C C . ALA A 1 397 ? 4.136 5.652 -10.334 1.00 75.88 397 ALA A C 1
ATOM 2979 O O . ALA A 1 397 ? 3.334 5.066 -9.613 1.00 75.88 397 ALA A O 1
ATOM 2980 N N . MET A 1 398 ? 5.382 5.201 -10.521 1.00 81.25 398 MET A N 1
ATOM 2981 C CA . MET A 1 398 ? 5.953 4.035 -9.826 1.00 81.25 398 MET A CA 1
ATOM 2982 C C . MET A 1 398 ? 6.678 4.422 -8.531 1.00 81.25 398 MET A C 1
ATOM 2984 O O . MET A 1 398 ? 6.879 3.578 -7.652 1.00 81.25 398 MET A O 1
ATOM 2988 N N . ASN A 1 399 ? 7.098 5.686 -8.431 1.00 69.88 399 ASN A N 1
ATOM 2989 C CA . ASN A 1 399 ? 7.899 6.214 -7.337 1.00 69.88 399 ASN A CA 1
ATOM 2990 C C . ASN A 1 399 ? 7.105 6.196 -6.021 1.00 69.88 399 ASN A C 1
ATOM 2992 O O . ASN A 1 399 ? 6.189 6.989 -5.816 1.00 69.88 399 ASN A O 1
ATOM 2996 N N . GLY A 1 400 ? 7.462 5.267 -5.138 1.00 85.75 400 GLY A N 1
ATOM 2997 C CA . GLY A 1 400 ? 6.732 4.978 -3.907 1.00 85.75 400 GLY A CA 1
ATOM 2998 C C . GLY A 1 400 ? 6.562 3.479 -3.713 1.00 85.75 400 GLY A C 1
ATOM 2999 O O . GLY A 1 400 ? 7.024 2.958 -2.708 1.00 85.75 400 GLY A O 1
ATOM 3000 N N . ASN A 1 401 ? 5.985 2.773 -4.692 1.00 93.44 401 ASN A N 1
ATOM 3001 C CA . ASN A 1 401 ? 5.796 1.315 -4.629 1.00 93.44 401 ASN A CA 1
ATOM 3002 C C . ASN A 1 401 ? 7.051 0.531 -5.034 1.00 93.44 401 ASN A C 1
ATOM 3004 O O . ASN A 1 401 ? 7.284 -0.567 -4.527 1.00 93.44 401 ASN A O 1
ATOM 3008 N N . TYR A 1 402 ? 7.864 1.109 -5.919 1.00 94.00 402 TYR A N 1
ATOM 3009 C CA . TYR A 1 402 ? 9.075 0.504 -6.464 1.00 94.00 402 TYR A CA 1
ATOM 3010 C C . TYR A 1 402 ? 10.304 1.372 -6.189 1.00 94.00 402 TYR A C 1
ATOM 3012 O O . TYR A 1 402 ? 10.220 2.601 -6.168 1.00 94.00 402 TYR A O 1
ATOM 3020 N N . GLN A 1 403 ? 11.452 0.720 -6.019 1.00 93.94 403 GLN A N 1
ATOM 3021 C CA . GLN A 1 403 ? 12.766 1.342 -5.849 1.00 93.94 403 GLN A CA 1
ATOM 3022 C C . GLN A 1 403 ? 13.853 0.466 -6.485 1.00 93.94 403 GLN A C 1
ATOM 3024 O O . GLN A 1 403 ? 13.659 -0.731 -6.677 1.00 93.94 403 GLN A O 1
ATOM 3029 N N . PHE A 1 404 ? 15.024 1.030 -6.757 1.00 93.12 404 PHE A N 1
ATOM 3030 C CA . PHE A 1 404 ? 16.256 0.254 -6.901 1.00 93.12 404 PHE A CA 1
ATOM 3031 C C . PHE A 1 404 ? 16.926 0.063 -5.529 1.00 93.12 404 PHE A C 1
ATOM 3033 O O . PHE A 1 404 ? 16.404 0.492 -4.496 1.00 93.12 404 PHE A O 1
ATOM 3040 N N . ALA A 1 405 ? 18.090 -0.594 -5.507 1.00 91.19 405 ALA A N 1
ATOM 3041 C CA . ALA A 1 405 ? 18.905 -0.737 -4.301 1.00 91.19 405 ALA A CA 1
ATOM 3042 C C . ALA A 1 405 ? 19.098 0.605 -3.562 1.00 91.19 405 ALA A C 1
ATOM 3044 O O . ALA A 1 405 ? 19.134 1.673 -4.178 1.00 91.19 405 ALA A O 1
ATOM 3045 N N . ASP A 1 406 ? 19.180 0.530 -2.233 1.00 89.69 406 ASP A N 1
ATOM 3046 C CA . ASP A 1 406 ? 19.357 1.667 -1.317 1.00 89.69 406 ASP A CA 1
ATOM 3047 C C . ASP A 1 406 ? 18.290 2.781 -1.426 1.00 89.69 406 ASP A C 1
ATOM 3049 O O . ASP A 1 406 ? 18.507 3.910 -0.988 1.00 89.69 406 ASP A O 1
ATOM 3053 N N . GLY A 1 407 ? 17.112 2.469 -1.985 1.00 89.62 407 GLY A N 1
ATOM 3054 C CA . GLY A 1 407 ? 16.007 3.421 -2.150 1.00 89.62 407 GLY A CA 1
ATOM 3055 C C . GLY A 1 407 ? 16.160 4.365 -3.346 1.00 89.62 407 GLY A C 1
ATOM 3056 O O . GLY A 1 407 ? 15.462 5.377 -3.432 1.00 89.62 407 GLY A O 1
ATOM 3057 N N . ALA A 1 408 ? 17.074 4.069 -4.273 1.00 92.12 408 ALA A N 1
ATOM 3058 C CA . ALA A 1 408 ? 17.310 4.910 -5.439 1.00 92.12 408 ALA A CA 1
ATOM 3059 C C . ALA A 1 408 ? 16.150 4.850 -6.454 1.00 92.12 408 ALA A C 1
ATOM 3061 O O . ALA A 1 408 ? 15.589 3.792 -6.732 1.00 92.12 408 ALA A O 1
ATOM 3062 N N . THR A 1 409 ? 15.828 5.986 -7.079 1.00 92.19 409 THR A N 1
ATOM 3063 C CA . THR A 1 409 ? 14.816 6.090 -8.155 1.00 92.19 409 THR A CA 1
ATOM 3064 C C . THR A 1 409 ? 15.418 6.027 -9.562 1.00 92.19 409 THR A C 1
ATOM 3066 O O . THR A 1 409 ? 14.698 6.069 -10.559 1.00 92.19 409 THR A O 1
ATOM 3069 N N . SER A 1 410 ? 16.741 5.898 -9.658 1.00 93.06 410 SER A N 1
ATOM 3070 C CA . SER A 1 410 ? 17.490 5.679 -10.895 1.00 93.06 410 SER A CA 1
ATOM 3071 C C . SER A 1 410 ? 18.656 4.737 -10.642 1.00 93.06 410 SER A C 1
ATOM 3073 O O . SER A 1 410 ? 19.268 4.806 -9.576 1.00 93.06 410 SER A O 1
ATOM 3075 N N . LYS A 1 411 ? 19.007 3.917 -11.632 1.00 93.06 411 LYS A N 1
ATOM 3076 C CA . LYS A 1 411 ? 20.165 3.024 -11.569 1.00 93.06 411 LYS A CA 1
ATOM 3077 C C . LYS A 1 411 ? 20.880 2.970 -12.916 1.00 93.06 411 LYS A C 1
ATOM 3079 O O . LYS A 1 411 ? 20.239 2.952 -13.966 1.00 93.06 411 LYS A O 1
ATOM 3084 N N . THR A 1 412 ? 22.208 2.936 -12.867 1.00 93.75 412 THR A N 1
ATOM 3085 C CA . THR A 1 412 ? 23.064 2.655 -14.022 1.00 93.75 412 THR A CA 1
ATOM 3086 C C . THR A 1 412 ? 23.283 1.151 -14.135 1.00 93.75 412 THR A C 1
ATOM 3088 O O . THR A 1 412 ? 23.603 0.485 -13.151 1.00 93.75 412 THR A O 1
ATOM 3091 N N . PHE A 1 413 ? 23.087 0.628 -15.339 1.00 91.81 413 PHE A N 1
ATOM 3092 C CA . PHE A 1 413 ? 23.247 -0.773 -15.695 1.00 91.81 413 PHE A CA 1
ATOM 3093 C C . PHE A 1 413 ? 24.479 -0.919 -16.582 1.00 91.81 413 PHE A C 1
ATOM 3095 O O . PHE A 1 413 ? 24.506 -0.385 -17.696 1.00 91.81 413 PHE A O 1
ATOM 3102 N N . GLU A 1 414 ? 25.488 -1.638 -16.093 1.00 92.25 414 GLU A N 1
ATOM 3103 C CA . GLU A 1 414 ? 26.741 -1.829 -16.822 1.00 92.25 414 GLU A CA 1
ATOM 3104 C C . GLU A 1 414 ? 26.529 -2.579 -18.143 1.00 92.25 414 GLU A C 1
ATOM 3106 O O . GLU A 1 414 ? 25.737 -3.521 -18.205 1.00 92.25 414 GLU A O 1
ATOM 3111 N N . LYS A 1 415 ? 27.282 -2.214 -19.189 1.00 92.00 415 LYS A N 1
ATOM 3112 C CA . LYS A 1 415 ? 27.377 -2.984 -20.454 1.00 92.00 415 LYS A CA 1
ATOM 3113 C C . LYS A 1 415 ? 26.052 -3.181 -21.211 1.00 92.00 415 LYS A C 1
ATOM 3115 O O . LYS A 1 415 ? 25.936 -4.070 -22.052 1.00 92.00 415 LYS A O 1
ATOM 3120 N N . THR A 1 416 ? 25.056 -2.336 -20.961 1.00 93.25 416 THR A N 1
ATOM 3121 C CA . THR A 1 416 ? 23.737 -2.373 -21.616 1.00 93.25 416 THR A CA 1
ATOM 3122 C C . THR A 1 416 ? 23.597 -1.444 -22.827 1.00 93.25 416 THR A C 1
ATOM 3124 O O . THR A 1 416 ? 22.522 -1.394 -23.417 1.00 93.25 416 THR A O 1
ATOM 3127 N N . ALA A 1 417 ? 24.641 -0.721 -23.234 1.00 94.94 417 ALA A N 1
ATOM 3128 C CA . ALA A 1 417 ? 24.619 0.184 -24.381 1.00 94.94 417 ALA A CA 1
ATOM 3129 C C . ALA A 1 417 ? 25.671 -0.157 -25.451 1.00 94.94 417 ALA A C 1
ATOM 3131 O O . ALA A 1 417 ? 26.717 -0.758 -25.176 1.00 94.94 417 ALA A O 1
ATOM 3132 N N . SER A 1 418 ? 25.371 0.237 -26.692 1.00 95.62 418 SER A N 1
ATOM 3133 C CA . SER A 1 418 ? 26.186 -0.027 -27.882 1.00 95.62 418 SER A CA 1
ATOM 3134 C C . SER A 1 418 ? 26.339 1.201 -28.786 1.00 95.62 418 SER A C 1
ATOM 3136 O O . SER A 1 418 ? 25.395 1.965 -28.984 1.00 95.62 418 SER A O 1
ATOM 3138 N N . VAL A 1 419 ? 27.508 1.335 -29.415 1.00 97.31 419 VAL A N 1
ATOM 3139 C CA . VAL A 1 419 ? 27.751 2.267 -30.527 1.00 97.31 419 VAL A CA 1
ATOM 3140 C C . VAL A 1 419 ? 27.990 1.449 -31.793 1.00 97.31 419 VAL A C 1
ATOM 3142 O O . VAL A 1 419 ? 28.838 0.556 -31.811 1.00 97.31 419 VAL A O 1
ATOM 3145 N N . THR A 1 420 ? 27.237 1.745 -32.849 1.00 96.31 420 THR A N 1
ATOM 3146 C CA . THR A 1 420 ? 27.325 1.077 -34.159 1.00 96.31 420 THR A CA 1
ATOM 3147 C C . THR A 1 420 ? 28.106 1.924 -35.169 1.00 96.31 420 THR A C 1
ATOM 3149 O O . THR A 1 420 ? 28.118 3.149 -35.029 1.00 96.31 420 THR A O 1
ATOM 3152 N N . PRO A 1 421 ? 28.767 1.321 -36.180 1.00 96.38 421 PRO A N 1
ATOM 3153 C CA . PRO A 1 421 ? 29.544 2.080 -37.155 1.00 96.38 421 PRO A CA 1
ATOM 3154 C C . PRO A 1 421 ? 28.745 3.152 -37.899 1.00 96.38 421 PRO A C 1
ATOM 3156 O O . PRO A 1 421 ? 27.576 2.958 -38.240 1.00 96.38 421 PRO A O 1
ATOM 3159 N N . ALA A 1 422 ? 29.406 4.271 -38.189 1.00 96.00 422 ALA A N 1
ATOM 3160 C CA . ALA A 1 422 ? 28.932 5.236 -39.176 1.00 96.00 422 ALA A CA 1
ATOM 3161 C C . ALA A 1 422 ? 29.284 4.766 -40.598 1.00 96.00 422 ALA A C 1
ATOM 3163 O O . ALA A 1 422 ? 30.149 3.917 -40.785 1.00 96.00 422 ALA A O 1
ATOM 3164 N N . GLU A 1 423 ? 28.628 5.312 -41.615 1.00 95.00 423 GLU A N 1
ATOM 3165 C CA . GLU A 1 423 ? 28.966 5.044 -43.019 1.00 95.00 423 GLU A CA 1
ATOM 3166 C C . GLU A 1 423 ? 30.003 6.068 -43.502 1.00 95.00 423 GLU A C 1
ATOM 3168 O O . GLU A 1 423 ? 29.836 7.265 -43.260 1.00 95.00 423 GLU A O 1
ATOM 3173 N N . LEU A 1 424 ? 31.059 5.600 -44.174 1.00 95.50 424 LEU A N 1
ATOM 3174 C CA . LEU A 1 424 ? 32.069 6.433 -44.835 1.00 95.50 424 LEU A CA 1
ATOM 3175 C C . LEU A 1 424 ? 32.204 5.981 -46.289 1.00 95.50 424 LEU A C 1
ATOM 3177 O O . LEU A 1 424 ? 32.434 4.802 -46.547 1.00 95.50 424 LEU A O 1
ATOM 3181 N N . THR A 1 425 ? 32.071 6.899 -47.242 1.00 94.94 425 THR A N 1
ATOM 3182 C CA . THR A 1 425 ? 32.171 6.587 -48.675 1.00 94.94 425 THR A CA 1
ATOM 3183 C C . THR A 1 425 ? 33.453 7.165 -49.257 1.00 94.94 425 THR A C 1
ATOM 3185 O O . THR A 1 425 ? 33.690 8.365 -49.140 1.00 94.94 425 THR A O 1
ATOM 3188 N N . ILE A 1 426 ? 34.264 6.333 -49.908 1.00 96.19 426 ILE A N 1
ATOM 3189 C CA . ILE A 1 426 ? 35.409 6.765 -50.715 1.00 96.19 426 ILE A CA 1
ATOM 3190 C C . ILE A 1 426 ? 34.900 7.142 -52.111 1.00 96.19 426 ILE A C 1
ATOM 3192 O O . ILE A 1 426 ? 34.115 6.408 -52.717 1.00 96.19 426 ILE A O 1
ATOM 3196 N N . LYS A 1 427 ? 35.365 8.276 -52.635 1.00 94.31 427 LYS A N 1
ATOM 3197 C CA . LYS A 1 427 ? 35.175 8.688 -54.029 1.00 94.31 427 LYS A CA 1
ATOM 3198 C C . LYS A 1 427 ? 36.544 8.764 -54.688 1.00 94.31 427 LYS A C 1
ATOM 3200 O O . LYS A 1 427 ? 37.392 9.542 -54.253 1.00 94.31 427 LYS A O 1
ATOM 3205 N N . THR A 1 428 ? 36.737 7.968 -55.729 1.00 95.62 428 THR A N 1
ATOM 3206 C CA . THR A 1 428 ? 37.970 7.888 -56.516 1.00 95.62 428 THR A CA 1
ATOM 3207 C C . THR A 1 428 ? 37.651 8.324 -57.939 1.00 95.62 428 THR A C 1
ATOM 3209 O O . THR A 1 428 ? 36.531 8.126 -58.403 1.00 95.62 428 THR A O 1
ATOM 3212 N N . LYS A 1 429 ? 38.593 8.992 -58.608 1.00 94.75 429 LYS A N 1
ATOM 3213 C CA . LYS A 1 429 ? 38.398 9.451 -59.988 1.00 94.75 429 LYS A CA 1
ATOM 3214 C C . LYS A 1 429 ? 38.955 8.441 -60.978 1.00 94.75 429 LYS A C 1
ATOM 3216 O O . LYS A 1 429 ? 40.058 7.928 -60.768 1.00 94.75 429 LYS A O 1
ATOM 3221 N N . ASP A 1 430 ? 38.232 8.257 -62.072 1.00 95.38 430 ASP A N 1
ATOM 3222 C CA . ASP A 1 430 ? 38.718 7.530 -63.238 1.00 95.38 430 ASP A CA 1
ATOM 3223 C C . ASP A 1 430 ? 39.954 8.217 -63.838 1.00 95.38 430 ASP A C 1
ATOM 3225 O O . ASP A 1 430 ? 40.174 9.425 -63.676 1.00 95.38 430 ASP A O 1
ATOM 3229 N N . VAL A 1 431 ? 40.773 7.435 -64.536 1.00 95.50 431 VAL A N 1
ATOM 3230 C CA . VAL A 1 431 ? 42.016 7.882 -65.165 1.00 95.50 431 VAL A CA 1
ATOM 3231 C C . VAL A 1 431 ? 41.982 7.541 -66.647 1.00 95.50 431 VAL A C 1
ATOM 3233 O O . VAL A 1 431 ? 42.027 6.374 -67.019 1.00 95.50 431 VAL A O 1
ATOM 3236 N N . GLU A 1 432 ? 41.989 8.559 -67.504 1.00 94.56 432 GLU A N 1
ATOM 3237 C CA . GLU A 1 432 ? 42.220 8.383 -68.940 1.00 94.56 432 GLU A CA 1
ATOM 3238 C C . GLU A 1 432 ? 43.672 8.716 -69.285 1.00 94.56 432 GLU A C 1
ATOM 3240 O O . GLU A 1 432 ? 44.169 9.812 -68.989 1.00 94.56 432 GLU A O 1
ATOM 3245 N N . THR A 1 433 ? 44.379 7.779 -69.910 1.00 95.00 433 THR A N 1
ATOM 3246 C CA . THR A 1 433 ? 45.772 7.943 -70.334 1.00 95.00 433 THR A CA 1
ATOM 3247 C C . THR A 1 433 ? 46.051 7.210 -71.642 1.00 95.00 433 THR A C 1
ATOM 3249 O O . THR A 1 433 ? 45.275 6.362 -72.053 1.00 95.00 433 THR A O 1
ATOM 3252 N N . GLU A 1 434 ? 47.158 7.538 -72.296 1.00 93.50 434 GLU A N 1
ATOM 3253 C CA . GLU A 1 434 ? 47.653 6.821 -73.476 1.00 93.50 434 GLU A CA 1
ATOM 3254 C C . GLU A 1 434 ? 48.665 5.739 -73.068 1.00 93.50 434 GLU A C 1
ATOM 3256 O O . GLU A 1 434 ? 49.318 5.844 -72.020 1.00 93.50 434 GLU A O 1
ATOM 3261 N N . TYR A 1 435 ? 48.851 4.728 -73.917 1.00 94.00 435 TYR A N 1
ATOM 3262 C CA . TYR A 1 435 ? 49.933 3.761 -73.751 1.00 94.00 435 TYR A CA 1
ATOM 3263 C C . TYR A 1 435 ? 51.306 4.454 -73.686 1.00 94.00 435 TYR A C 1
ATOM 3265 O O . TYR A 1 435 ? 51.598 5.392 -74.427 1.00 94.00 435 TYR A O 1
ATOM 3273 N N . GLY A 1 436 ? 52.169 4.013 -72.774 1.00 89.69 436 GLY A N 1
ATOM 3274 C CA . GLY A 1 436 ? 53.443 4.668 -72.482 1.00 89.69 436 GLY A CA 1
ATOM 3275 C C . GLY A 1 436 ? 53.389 5.669 -71.324 1.00 89.69 436 GLY A C 1
ATOM 3276 O O . GLY A 1 436 ? 54.407 5.864 -70.653 1.00 89.69 436 GLY A O 1
ATOM 3277 N N . THR A 1 437 ? 52.220 6.246 -71.025 1.00 92.44 437 THR A N 1
ATOM 3278 C CA . THR A 1 437 ? 52.071 7.346 -70.061 1.00 92.44 437 THR A CA 1
ATOM 3279 C C . THR A 1 437 ? 51.290 6.903 -68.818 1.00 92.44 437 THR A C 1
ATOM 3281 O O . THR A 1 437 ? 50.089 6.653 -68.872 1.00 92.44 437 THR A O 1
ATOM 3284 N N . VAL A 1 438 ? 51.949 6.851 -67.655 1.00 92.75 438 VAL A N 1
ATOM 3285 C CA . VAL A 1 438 ? 51.287 6.591 -66.361 1.00 92.75 438 VAL A CA 1
ATOM 3286 C C . VAL A 1 438 ? 50.726 7.893 -65.780 1.00 92.75 438 VAL A C 1
ATOM 3288 O O . VAL A 1 438 ? 51.450 8.883 -65.655 1.00 92.75 438 VAL A O 1
ATOM 3291 N N . LYS A 1 439 ? 49.453 7.884 -65.366 1.00 93.94 439 LYS A N 1
ATOM 3292 C CA . LYS A 1 439 ? 48.804 8.981 -64.630 1.00 93.94 439 LYS A CA 1
ATOM 3293 C C . LYS A 1 439 ? 48.282 8.461 -63.292 1.00 93.94 439 LYS A C 1
ATOM 3295 O O . LYS A 1 439 ? 47.798 7.344 -63.199 1.00 93.94 439 LYS A O 1
ATOM 3300 N N . MET A 1 440 ? 48.372 9.276 -62.246 1.00 90.56 440 MET A N 1
ATOM 3301 C CA . MET A 1 440 ? 47.910 8.900 -60.904 1.00 90.56 440 MET A CA 1
ATOM 3302 C C . MET A 1 440 ? 46.568 9.564 -60.597 1.00 90.56 440 MET A C 1
ATOM 3304 O O . MET A 1 440 ? 46.350 10.713 -60.986 1.00 90.56 440 MET A O 1
ATOM 3308 N N . THR A 1 441 ? 45.697 8.869 -59.863 1.00 93.56 441 THR A N 1
ATOM 3309 C CA . THR A 1 441 ? 44.418 9.428 -59.395 1.00 93.56 441 THR A CA 1
ATOM 3310 C C . THR A 1 441 ? 44.525 10.050 -57.999 1.00 93.56 441 THR A C 1
ATOM 3312 O O . THR A 1 441 ? 45.539 9.927 -57.305 1.00 93.56 441 THR A O 1
ATOM 3315 N N . THR A 1 442 ? 43.453 10.711 -57.565 1.00 92.44 442 THR A N 1
ATOM 3316 C CA . THR A 1 442 ? 43.241 11.110 -56.171 1.00 92.44 442 THR A CA 1
ATOM 3317 C C . THR A 1 442 ? 41.859 10.679 -55.694 1.00 92.44 442 THR A C 1
ATOM 3319 O O . THR A 1 442 ? 40.921 10.551 -56.482 1.00 92.44 442 THR A O 1
ATOM 3322 N N . SER A 1 443 ? 41.746 10.473 -54.382 1.00 94.75 443 SER A N 1
ATOM 3323 C CA . SER A 1 443 ? 40.498 10.113 -53.714 1.00 94.75 443 SER A CA 1
ATOM 3324 C C . SER A 1 443 ? 40.178 11.078 -52.586 1.00 94.75 443 SER A C 1
ATOM 3326 O O . SER A 1 443 ? 41.068 11.667 -51.967 1.00 94.75 443 SER A O 1
ATOM 3328 N N . GLU A 1 444 ? 38.891 11.190 -52.304 1.00 93.56 444 GLU A N 1
ATOM 3329 C CA . GLU A 1 444 ? 38.332 11.899 -51.161 1.00 93.56 444 GLU A CA 1
ATOM 3330 C C . GLU A 1 444 ? 37.352 10.988 -50.412 1.00 93.56 444 GLU A C 1
ATOM 3332 O O . GLU A 1 444 ? 36.933 9.947 -50.924 1.00 93.56 444 GLU A O 1
ATOM 3337 N N . VAL A 1 445 ? 36.990 11.371 -49.187 1.00 94.31 445 VAL A N 1
ATOM 3338 C CA . VAL A 1 445 ? 35.982 10.659 -48.393 1.00 94.31 445 VAL A CA 1
ATOM 3339 C C . VAL A 1 445 ? 34.818 11.571 -48.050 1.00 94.31 445 VAL A C 1
ATOM 3341 O O . VAL A 1 445 ? 34.993 12.766 -47.813 1.00 94.31 445 VAL A O 1
ATOM 3344 N N . ASP A 1 446 ? 33.636 10.977 -47.974 1.00 92.62 446 ASP A N 1
ATOM 3345 C CA . ASP A 1 446 ? 32.389 11.625 -47.595 1.00 92.62 446 ASP A CA 1
ATOM 3346 C C . ASP A 1 446 ? 31.747 10.866 -46.425 1.00 92.62 446 ASP A C 1
ATOM 3348 O O . ASP A 1 446 ? 31.821 9.637 -46.361 1.00 92.62 446 ASP A O 1
ATOM 3352 N N . GLY A 1 447 ? 31.130 11.590 -45.490 1.00 92.31 447 GLY A N 1
ATOM 3353 C CA . GLY A 1 447 ? 30.484 11.009 -44.306 1.00 92.31 447 GLY A CA 1
ATOM 3354 C C . GLY A 1 447 ? 31.286 11.009 -42.995 1.00 92.31 447 GLY A C 1
ATOM 3355 O O . GLY A 1 447 ? 30.840 10.368 -42.044 1.00 92.31 447 GLY A O 1
ATOM 3356 N N . LEU A 1 448 ? 32.409 11.735 -42.883 1.00 93.19 448 LEU A N 1
ATOM 3357 C CA . LEU A 1 448 ? 33.101 11.924 -41.592 1.00 93.19 448 LEU A CA 1
ATOM 3358 C C . LEU A 1 448 ? 32.186 12.600 -40.552 1.00 93.19 448 LEU A C 1
ATOM 3360 O O . LEU A 1 448 ? 31.468 13.556 -40.853 1.00 93.19 448 LEU A O 1
ATOM 3364 N N . ARG A 1 449 ? 32.209 12.093 -39.315 1.00 91.38 449 ARG A N 1
ATOM 3365 C CA . ARG A 1 449 ? 31.374 12.531 -38.181 1.00 91.38 449 ARG A CA 1
ATOM 3366 C C . ARG A 1 449 ? 32.204 12.567 -36.894 1.00 91.38 449 ARG A C 1
ATOM 3368 O O . ARG A 1 449 ? 33.422 12.487 -36.924 1.00 91.38 449 ARG A O 1
ATOM 3375 N N . ASN A 1 450 ? 31.541 12.744 -35.751 1.00 92.69 450 ASN A N 1
ATOM 3376 C CA . ASN A 1 450 ? 32.130 12.682 -34.406 1.00 92.69 450 ASN A CA 1
ATOM 3377 C C . ASN A 1 450 ? 33.315 13.634 -34.117 1.00 92.69 450 ASN A C 1
ATOM 3379 O O . ASN A 1 450 ? 33.999 13.452 -33.114 1.00 92.69 450 ASN A O 1
ATOM 3383 N N . GLY A 1 451 ? 33.545 14.648 -34.959 1.00 88.44 451 GLY A N 1
ATOM 3384 C CA . GLY A 1 451 ? 34.708 15.539 -34.872 1.00 88.44 451 GLY A CA 1
ATOM 3385 C C . GLY A 1 451 ? 35.965 15.023 -35.588 1.00 88.44 451 GLY A C 1
ATOM 3386 O O . GLY A 1 451 ? 37.019 15.644 -35.458 1.00 88.44 451 GLY A O 1
ATOM 3387 N N . ASP A 1 452 ? 35.872 13.922 -36.339 1.00 92.88 452 ASP A N 1
ATOM 3388 C CA . ASP A 1 452 ? 36.987 13.372 -37.110 1.00 92.88 452 ASP A CA 1
ATOM 3389 C C . ASP A 1 452 ? 37.351 14.277 -38.301 1.00 92.88 452 ASP A C 1
ATOM 3391 O O . ASP A 1 452 ? 36.488 14.855 -38.967 1.00 92.88 452 ASP A O 1
ATOM 3395 N N . LEU A 1 453 ? 38.651 14.386 -38.585 1.00 90.19 453 LEU A N 1
ATOM 3396 C CA . LEU A 1 453 ? 39.207 15.215 -39.658 1.00 90.19 453 LEU A CA 1
ATOM 3397 C C . LEU A 1 453 ? 39.863 14.342 -40.739 1.00 90.19 453 LEU A C 1
ATOM 3399 O O . LEU A 1 453 ? 40.399 13.282 -40.410 1.00 90.19 453 LEU A O 1
ATOM 3403 N N . PRO A 1 454 ? 39.896 14.785 -42.013 1.00 89.25 454 PRO A N 1
ATOM 3404 C CA . PRO A 1 454 ? 40.495 14.034 -43.115 1.00 89.25 454 PRO A CA 1
ATOM 3405 C C . PRO A 1 454 ? 42.033 14.115 -43.104 1.00 89.25 454 PRO A C 1
ATOM 3407 O O . PRO A 1 454 ? 42.662 14.664 -44.007 1.00 89.25 454 PRO A O 1
ATOM 3410 N N . THR A 1 455 ? 42.654 13.601 -42.043 1.00 88.25 455 THR A N 1
ATOM 3411 C CA . THR A 1 455 ? 44.102 13.661 -41.797 1.00 88.25 455 THR A CA 1
ATOM 3412 C C . THR A 1 455 ? 44.651 12.284 -41.445 1.00 88.25 455 THR A C 1
ATOM 3414 O O . THR A 1 455 ? 44.022 11.544 -40.696 1.00 88.25 455 THR A O 1
ATOM 3417 N N . GLY A 1 456 ? 45.847 11.953 -41.943 1.00 86.50 456 GLY A N 1
ATOM 3418 C CA . GLY A 1 456 ? 46.476 10.647 -41.704 1.00 86.50 456 GLY A CA 1
ATOM 3419 C C . GLY A 1 456 ? 45.918 9.503 -42.560 1.00 86.50 456 GLY A C 1
ATOM 3420 O O . GLY A 1 456 ? 46.206 8.344 -42.278 1.00 86.50 456 GLY A O 1
ATOM 3421 N N . PHE A 1 457 ? 45.131 9.813 -43.594 1.00 94.12 457 PHE A N 1
ATOM 3422 C CA . PHE A 1 457 ? 44.625 8.823 -44.541 1.00 94.12 457 PHE A CA 1
ATOM 3423 C C . PHE A 1 457 ? 45.703 8.333 -45.502 1.00 94.12 457 PHE A C 1
ATOM 3425 O O . PHE A 1 457 ? 46.458 9.118 -46.075 1.00 94.12 457 PHE A O 1
ATOM 3432 N N . ILE A 1 458 ? 45.705 7.021 -45.706 1.00 93.25 458 ILE A N 1
ATOM 3433 C CA . ILE A 1 458 ? 46.469 6.320 -46.730 1.00 93.25 458 ILE A CA 1
ATOM 3434 C C . ILE A 1 458 ? 45.442 5.692 -47.671 1.00 93.25 458 ILE A C 1
ATOM 3436 O O . ILE A 1 458 ? 44.699 4.799 -47.260 1.00 93.25 458 ILE A O 1
ATOM 3440 N N . TYR A 1 459 ? 45.396 6.189 -48.907 1.00 93.88 459 TYR A N 1
ATOM 3441 C CA . TYR A 1 459 ? 44.641 5.583 -50.001 1.00 93.88 459 TYR A CA 1
ATOM 3442 C C . TYR A 1 459 ? 45.561 4.607 -50.731 1.00 93.88 459 TYR A C 1
ATOM 3444 O O . TYR A 1 459 ? 46.593 5.019 -51.264 1.00 93.88 459 TYR A O 1
ATOM 3452 N N . ASP A 1 460 ? 45.202 3.329 -50.724 1.00 92.94 460 ASP A N 1
ATOM 3453 C CA . ASP A 1 460 ? 45.898 2.282 -51.460 1.00 92.94 460 ASP A CA 1
ATOM 3454 C C . ASP A 1 460 ? 45.107 1.936 -52.727 1.00 92.94 460 ASP A C 1
ATOM 3456 O O . ASP A 1 460 ? 43.973 1.459 -52.661 1.00 92.94 460 ASP A O 1
ATOM 3460 N N . TYR A 1 461 ? 45.723 2.216 -53.875 1.00 93.44 461 TYR A N 1
ATOM 3461 C CA . TYR A 1 461 ? 45.212 1.934 -55.221 1.00 93.44 461 TYR A CA 1
ATOM 3462 C C . TYR A 1 461 ? 45.750 0.609 -55.787 1.00 93.44 461 TYR A C 1
ATOM 3464 O O . TYR A 1 461 ? 45.443 0.240 -56.923 1.00 93.44 461 TYR A O 1
ATOM 3472 N N . GLY A 1 462 ? 46.625 -0.076 -55.041 1.00 90.75 462 GLY A N 1
ATOM 3473 C CA . GLY A 1 462 ? 47.386 -1.222 -55.518 1.00 90.75 462 GLY A CA 1
ATOM 3474 C C . GLY A 1 462 ? 48.122 -0.920 -56.827 1.00 90.75 462 GLY A C 1
ATOM 3475 O O . GLY A 1 462 ? 48.876 0.049 -56.946 1.00 90.75 462 GLY A O 1
ATOM 3476 N N . ASN A 1 463 ? 47.878 -1.763 -57.828 1.00 91.06 463 ASN A N 1
ATOM 3477 C CA . ASN A 1 463 ? 48.375 -1.624 -59.197 1.00 91.06 463 ASN A CA 1
ATOM 3478 C C . ASN A 1 463 ? 47.289 -1.156 -60.186 1.00 91.06 463 ASN A C 1
ATOM 3480 O O . ASN A 1 463 ? 47.349 -1.505 -61.367 1.00 91.06 463 ASN A O 1
ATOM 3484 N N . TYR A 1 464 ? 46.276 -0.421 -59.705 1.00 93.75 464 TYR A N 1
ATOM 3485 C CA . TYR A 1 464 ? 45.159 0.076 -60.516 1.00 93.75 464 TYR A CA 1
ATOM 3486 C C . TYR A 1 464 ? 44.473 -1.048 -61.316 1.00 93.75 464 TYR A C 1
ATOM 3488 O O . TYR A 1 464 ? 44.325 -0.976 -62.533 1.00 93.75 464 TYR A O 1
ATOM 3496 N N . GLY A 1 465 ? 44.140 -2.159 -60.650 1.00 91.06 465 GLY A N 1
ATOM 3497 C CA . GLY A 1 465 ? 43.467 -3.300 -61.292 1.00 91.06 465 GLY A CA 1
ATOM 3498 C C . GLY A 1 465 ? 44.338 -4.064 -62.299 1.00 91.06 465 GLY A C 1
ATOM 3499 O O . GLY A 1 465 ? 43.838 -4.907 -63.039 1.00 91.06 465 GLY A O 1
ATOM 3500 N N . GLY A 1 466 ? 45.643 -3.780 -62.339 1.00 92.81 466 GLY A N 1
ATOM 3501 C CA . GLY A 1 466 ? 46.563 -4.284 -63.356 1.00 92.81 466 GLY A CA 1
ATOM 3502 C C . GLY A 1 466 ? 46.785 -3.334 -64.532 1.00 92.81 466 GLY A C 1
ATOM 3503 O O . GLY A 1 466 ? 47.501 -3.722 -65.453 1.00 92.81 466 GLY A O 1
ATOM 3504 N N . ALA A 1 467 ? 46.240 -2.112 -64.505 1.00 93.75 467 ALA A N 1
ATOM 3505 C CA . ALA A 1 467 ? 46.512 -1.086 -65.514 1.00 93.75 467 ALA A CA 1
ATOM 3506 C C . ALA A 1 467 ? 47.992 -0.695 -65.572 1.00 93.75 467 ALA A C 1
ATOM 3508 O O . ALA A 1 467 ? 48.493 -0.336 -66.636 1.00 93.75 467 ALA A O 1
ATOM 3509 N N . TYR A 1 468 ? 48.694 -0.756 -64.433 1.00 95.19 468 TYR A N 1
ATOM 3510 C CA . TYR A 1 468 ? 50.099 -0.375 -64.344 1.00 95.19 468 TYR A CA 1
ATOM 3511 C C . TYR A 1 468 ? 51.001 -1.515 -63.857 1.00 95.19 468 TYR A C 1
ATOM 3513 O O . TYR A 1 468 ? 50.649 -2.323 -62.994 1.00 95.19 468 TYR A O 1
ATOM 3521 N N . LEU A 1 469 ? 52.197 -1.562 -64.443 1.00 91.31 469 LEU A N 1
ATOM 3522 C CA . LEU A 1 469 ? 53.224 -2.583 -64.253 1.00 91.31 469 LEU A CA 1
ATOM 3523 C C . LEU A 1 469 ? 54.472 -1.979 -63.585 1.00 91.31 469 LEU A C 1
ATOM 3525 O O . LEU A 1 469 ? 54.571 -0.764 -63.390 1.00 91.31 469 LEU A O 1
ATOM 3529 N N . ASP A 1 470 ? 55.428 -2.838 -63.217 1.00 89.19 470 ASP A N 1
ATOM 3530 C CA . ASP A 1 470 ? 56.748 -2.461 -62.684 1.00 89.19 470 ASP A CA 1
ATOM 3531 C C . ASP A 1 470 ? 56.693 -1.426 -61.539 1.00 89.19 470 ASP A C 1
ATOM 3533 O O . ASP A 1 470 ? 57.420 -0.432 -61.527 1.00 89.19 470 ASP A O 1
ATOM 3537 N N . GLY A 1 471 ? 55.799 -1.639 -60.566 1.00 85.88 471 GLY A N 1
ATOM 3538 C CA . GLY A 1 471 ? 55.625 -0.731 -59.425 1.00 85.88 471 GLY A CA 1
ATOM 3539 C C . GLY A 1 471 ? 54.939 0.589 -59.788 1.00 85.88 471 GLY A C 1
ATOM 3540 O O . GLY A 1 471 ? 55.303 1.633 -59.254 1.00 85.88 471 GLY A O 1
ATOM 3541 N N . ASN A 1 472 ? 53.962 0.535 -60.696 1.00 90.25 472 ASN A N 1
ATOM 3542 C CA . ASN A 1 472 ? 53.243 1.679 -61.259 1.00 90.25 472 ASN A CA 1
ATOM 3543 C C . ASN A 1 472 ? 54.156 2.652 -62.034 1.00 90.25 472 ASN A C 1
ATOM 3545 O O . ASN A 1 472 ? 53.997 3.867 -61.948 1.00 90.25 472 ASN A O 1
ATOM 3549 N N . THR A 1 473 ? 55.123 2.115 -62.790 1.00 89.62 473 THR A N 1
ATOM 3550 C CA . THR A 1 473 ? 56.044 2.908 -63.634 1.00 89.62 473 THR A CA 1
ATOM 3551 C C . THR A 1 473 ? 55.831 2.722 -65.137 1.00 89.62 473 THR A C 1
ATOM 3553 O O . THR A 1 473 ? 56.350 3.517 -65.921 1.00 89.62 473 THR A O 1
ATOM 3556 N N . LYS A 1 474 ? 55.036 1.725 -65.548 1.00 92.25 474 LYS A N 1
ATOM 3557 C CA . LYS A 1 474 ? 54.637 1.490 -66.945 1.00 92.25 474 LYS A CA 1
ATOM 3558 C C . LYS A 1 474 ? 53.142 1.223 -67.073 1.00 92.25 474 LYS A C 1
ATOM 3560 O O . LYS A 1 474 ? 52.534 0.712 -66.135 1.00 92.25 474 LYS A O 1
ATOM 3565 N N . THR A 1 475 ? 52.579 1.505 -68.242 1.00 95.25 475 THR A N 1
ATOM 3566 C CA . THR A 1 475 ? 51.248 1.056 -68.657 1.00 95.25 475 THR A CA 1
ATOM 3567 C C . THR A 1 475 ? 51.263 -0.420 -69.036 1.00 95.25 475 THR A C 1
ATOM 3569 O O . THR A 1 475 ? 52.244 -0.925 -69.580 1.00 95.25 475 THR A O 1
ATOM 3572 N N . ASN A 1 476 ? 50.161 -1.102 -68.753 1.00 94.31 476 ASN A N 1
ATOM 3573 C CA . ASN A 1 476 ? 49.792 -2.359 -69.388 1.00 94.31 476 ASN A CA 1
ATOM 3574 C C . ASN A 1 476 ? 49.157 -2.074 -70.768 1.00 94.31 476 ASN A C 1
ATOM 3576 O O . ASN A 1 476 ? 49.058 -0.911 -71.167 1.00 94.31 476 ASN A O 1
ATOM 3580 N N . ASP A 1 477 ? 48.773 -3.120 -71.496 1.00 94.19 477 ASP A N 1
ATOM 3581 C CA . ASP A 1 477 ? 48.171 -3.023 -72.832 1.00 94.19 477 ASP A CA 1
ATOM 3582 C C . ASP A 1 477 ? 46.901 -2.144 -72.877 1.00 94.19 477 ASP A C 1
ATOM 3584 O O . ASP A 1 477 ? 46.237 -1.901 -71.869 1.00 94.19 477 ASP A O 1
ATOM 3588 N N . VAL A 1 478 ? 46.549 -1.667 -74.074 1.00 93.00 478 VAL A N 1
ATOM 3589 C CA . VAL A 1 478 ? 45.354 -0.844 -74.336 1.00 93.00 478 VAL A CA 1
ATOM 3590 C C . VAL A 1 478 ? 44.083 -1.588 -73.921 1.00 93.00 478 VAL A C 1
ATOM 3592 O O . VAL A 1 478 ? 43.671 -2.552 -74.569 1.00 93.00 478 VAL A O 1
ATOM 3595 N N . ASN A 1 479 ? 43.453 -1.132 -72.837 1.00 94.38 479 ASN A N 1
ATOM 3596 C CA . ASN A 1 479 ? 42.203 -1.665 -72.298 1.00 94.38 479 ASN A CA 1
ATOM 3597 C C . ASN A 1 479 ? 41.620 -0.716 -71.226 1.00 94.38 479 ASN A C 1
ATOM 3599 O O . ASN A 1 479 ? 42.265 0.253 -70.815 1.00 94.38 479 ASN A O 1
ATOM 3603 N N . THR A 1 480 ? 40.427 -1.038 -70.722 1.00 95.38 480 THR A N 1
ATOM 3604 C CA . THR A 1 480 ? 39.890 -0.486 -69.469 1.00 95.38 480 THR A CA 1
ATOM 3605 C C . THR A 1 480 ? 40.123 -1.468 -68.319 1.00 95.38 480 THR A C 1
ATOM 3607 O O . THR A 1 480 ? 39.805 -2.653 -68.424 1.00 95.38 480 THR A O 1
ATOM 3610 N N . TYR A 1 481 ? 40.659 -0.969 -67.206 1.00 95.88 481 TYR A N 1
ATOM 3611 C CA . TYR A 1 481 ? 40.988 -1.732 -66.004 1.00 95.88 481 TYR A CA 1
ATOM 3612 C C . TYR A 1 481 ? 40.214 -1.184 -64.800 1.00 95.88 481 TYR A C 1
ATOM 3614 O O . TYR A 1 481 ? 40.446 -0.054 -64.373 1.00 95.88 481 TYR A O 1
ATOM 3622 N N . HIS A 1 482 ? 39.321 -1.996 -64.237 1.00 95.81 482 HIS A N 1
ATOM 3623 C CA . HIS A 1 482 ? 38.557 -1.662 -63.030 1.00 95.81 482 HIS A CA 1
ATOM 3624 C C . HIS A 1 482 ? 39.408 -1.862 -61.766 1.00 95.81 482 HIS A C 1
ATOM 3626 O O . HIS A 1 482 ? 40.075 -2.894 -61.628 1.00 95.81 482 HIS A O 1
ATOM 3632 N N . PHE A 1 483 ? 39.365 -0.920 -60.820 1.00 94.88 483 PHE A N 1
ATOM 3633 C CA . PHE A 1 483 ? 40.086 -1.019 -59.548 1.00 94.88 483 PHE A CA 1
ATOM 3634 C C . PHE A 1 483 ? 39.322 -0.405 -58.370 1.00 94.88 483 PHE A C 1
ATOM 3636 O O . PHE A 1 483 ? 38.622 0.591 -58.513 1.00 94.88 483 PHE A O 1
ATOM 3643 N N . GLY A 1 484 ? 39.515 -0.983 -57.182 1.00 93.00 484 GLY A N 1
ATOM 3644 C CA . GLY A 1 484 ? 38.979 -0.473 -55.920 1.00 93.00 484 GLY A CA 1
ATOM 3645 C C . GLY A 1 484 ? 40.069 0.149 -55.046 1.00 93.00 484 GLY A C 1
ATOM 3646 O O . GLY A 1 484 ? 41.198 -0.344 -54.996 1.00 93.00 484 GLY A O 1
ATOM 3647 N N . THR A 1 485 ? 39.725 1.219 -54.333 1.00 94.56 485 THR A N 1
ATOM 3648 C CA . THR A 1 485 ? 40.621 1.947 -53.422 1.00 94.56 485 THR A CA 1
ATOM 3649 C C . THR A 1 485 ? 40.392 1.526 -51.974 1.00 94.56 485 THR A C 1
ATOM 3651 O O . THR A 1 485 ? 39.291 1.674 -51.446 1.00 94.56 485 THR A O 1
ATOM 3654 N N . MET A 1 486 ? 41.440 1.073 -51.283 1.00 92.50 486 MET A N 1
ATOM 3655 C CA . MET A 1 486 ? 41.380 0.794 -49.844 1.00 92.50 486 MET A CA 1
ATOM 3656 C C . MET A 1 486 ? 41.827 2.010 -49.024 1.00 92.50 486 MET A C 1
ATOM 3658 O O . MET A 1 486 ? 42.779 2.701 -49.379 1.00 92.50 486 MET A O 1
ATOM 3662 N N . LEU A 1 487 ? 41.160 2.262 -47.895 1.00 94.62 487 LEU A N 1
ATOM 3663 C CA . LEU A 1 487 ? 41.459 3.377 -46.992 1.00 94.62 487 LEU A CA 1
ATOM 3664 C C . LEU A 1 487 ? 41.991 2.871 -45.647 1.00 94.62 487 LEU A C 1
ATOM 3666 O O . LEU A 1 487 ? 41.368 2.032 -44.997 1.00 94.62 487 LEU A O 1
ATOM 3670 N N . SER A 1 488 ? 43.124 3.415 -45.203 1.00 92.56 488 SER A N 1
ATOM 3671 C CA . SER A 1 488 ? 43.745 3.070 -43.918 1.00 92.56 488 SER A CA 1
ATOM 3672 C C . SER A 1 488 ? 44.500 4.256 -43.290 1.00 92.56 488 SER A C 1
ATOM 3674 O O . SER A 1 488 ? 44.360 5.401 -43.724 1.00 92.56 488 SER A O 1
ATOM 3676 N N . GLY A 1 489 ? 45.279 4.000 -42.233 1.00 91.00 489 GLY A N 1
ATOM 3677 C CA . GLY A 1 489 ? 46.178 4.968 -41.588 1.00 91.00 489 GLY A CA 1
ATOM 3678 C C . GLY A 1 489 ? 45.626 5.620 -40.315 1.00 91.00 489 GLY A C 1
ATOM 3679 O O . GLY A 1 489 ? 46.326 5.659 -39.305 1.00 91.00 489 GLY A O 1
ATOM 3680 N N . ALA A 1 490 ? 44.370 6.074 -40.316 1.00 92.19 490 ALA A N 1
ATOM 3681 C CA . ALA A 1 490 ? 43.761 6.736 -39.158 1.00 92.19 490 ALA A CA 1
ATOM 3682 C C . ALA A 1 490 ? 43.023 5.753 -38.223 1.00 92.19 490 ALA A C 1
ATOM 3684 O O . ALA A 1 490 ? 42.136 5.019 -38.657 1.00 92.19 490 ALA A O 1
ATOM 3685 N N . GLU A 1 491 ? 43.330 5.768 -36.918 1.00 91.00 491 GLU A N 1
ATOM 3686 C CA . GLU A 1 491 ? 42.761 4.816 -35.940 1.00 91.00 491 GLU A CA 1
ATOM 3687 C C . GLU A 1 491 ? 41.231 4.880 -35.808 1.00 91.00 491 GLU A C 1
ATOM 3689 O O . GLU A 1 491 ? 40.595 3.868 -35.509 1.00 91.00 491 GLU A O 1
ATOM 3694 N N . PHE A 1 492 ? 40.619 6.049 -36.035 1.00 92.38 492 PHE A N 1
ATOM 3695 C CA . PHE A 1 492 ? 39.165 6.213 -35.942 1.00 92.38 492 PHE A CA 1
ATOM 3696 C C . PHE A 1 492 ? 38.404 5.486 -37.060 1.00 92.38 492 PHE A C 1
ATOM 3698 O O . PHE A 1 492 ? 37.205 5.265 -36.916 1.00 92.38 492 PHE A O 1
ATOM 3705 N N . LEU A 1 493 ? 39.069 5.056 -38.142 1.00 93.81 493 LEU A N 1
ATOM 3706 C CA . LEU A 1 493 ? 38.431 4.334 -39.253 1.00 93.81 493 LEU A CA 1
ATOM 3707 C C . LEU A 1 493 ? 37.786 3.011 -38.812 1.00 93.81 493 LEU A C 1
ATOM 3709 O O . LEU A 1 493 ? 36.801 2.592 -39.411 1.00 93.81 493 LEU A O 1
ATOM 3713 N N . LYS A 1 494 ? 38.247 2.409 -37.704 1.00 93.25 494 LYS A N 1
ATOM 3714 C CA . LYS A 1 494 ? 37.595 1.249 -37.058 1.00 93.25 494 LYS A CA 1
ATOM 3715 C C . LYS A 1 494 ? 36.128 1.507 -36.663 1.00 93.25 494 LYS A C 1
ATOM 3717 O O . LYS A 1 494 ? 35.384 0.561 -36.425 1.00 93.25 494 LYS A O 1
ATOM 3722 N N . ASN A 1 495 ? 35.734 2.778 -36.553 1.00 96.06 495 ASN A N 1
ATOM 3723 C CA . ASN A 1 495 ? 34.392 3.212 -36.179 1.00 96.06 495 ASN A CA 1
ATOM 3724 C C . ASN A 1 495 ? 33.456 3.408 -37.391 1.00 96.06 495 ASN A C 1
ATOM 3726 O O . ASN A 1 495 ? 32.309 3.825 -37.214 1.00 96.06 495 ASN A O 1
ATOM 3730 N N . TYR A 1 496 ? 33.927 3.121 -38.609 1.00 95.75 496 TYR A N 1
ATOM 3731 C CA . TYR A 1 496 ? 33.176 3.306 -39.847 1.00 95.75 496 TYR A CA 1
ATOM 3732 C C . TYR A 1 496 ? 33.052 2.002 -40.643 1.00 95.75 496 TYR A C 1
ATOM 3734 O O . TYR A 1 496 ? 33.987 1.210 -40.738 1.00 95.75 496 TYR A O 1
ATOM 3742 N N . THR A 1 497 ? 31.897 1.812 -41.275 1.00 95.50 497 THR A N 1
ATOM 3743 C CA . THR A 1 497 ? 31.724 0.901 -42.406 1.00 95.50 497 THR A CA 1
ATOM 3744 C C . THR A 1 497 ? 32.117 1.670 -43.661 1.00 95.50 497 THR A C 1
ATOM 3746 O O . THR A 1 497 ? 31.433 2.622 -44.043 1.00 95.50 497 THR A O 1
ATOM 3749 N N . ILE A 1 498 ? 33.237 1.282 -44.269 1.00 94.44 498 ILE A N 1
ATOM 3750 C CA . ILE A 1 498 ? 33.813 1.960 -45.435 1.00 94.44 498 ILE A CA 1
ATOM 3751 C C . ILE A 1 498 ? 33.285 1.307 -46.718 1.00 94.44 498 ILE A C 1
ATOM 3753 O O . ILE A 1 498 ? 33.289 0.082 -46.835 1.00 94.44 498 ILE A O 1
ATOM 3757 N N . THR A 1 499 ? 32.823 2.120 -47.668 1.00 93.81 499 THR A N 1
ATOM 3758 C CA . THR A 1 499 ? 32.276 1.689 -48.966 1.00 93.81 499 THR A CA 1
ATOM 3759 C C . THR A 1 499 ? 32.745 2.604 -50.104 1.00 93.81 499 THR A C 1
ATOM 3761 O O . THR A 1 499 ? 33.288 3.681 -49.860 1.00 93.81 499 THR A O 1
ATOM 3764 N N . GLY A 1 500 ? 32.521 2.200 -51.359 1.00 91.12 500 GLY A N 1
ATOM 3765 C CA . GLY A 1 500 ? 32.955 2.961 -52.537 1.00 91.12 500 GLY A CA 1
ATOM 3766 C C . GLY A 1 500 ? 34.455 2.823 -52.816 1.00 91.12 500 GLY A C 1
ATOM 3767 O O . GLY A 1 500 ? 35.091 1.886 -52.345 1.00 91.12 500 GLY A O 1
ATOM 3768 N N . GLY A 1 501 ? 35.008 3.765 -53.582 1.00 92.69 501 GLY A N 1
ATOM 3769 C CA . GLY A 1 501 ? 36.414 3.759 -54.006 1.00 92.69 501 GLY A CA 1
ATOM 3770 C C . GLY A 1 501 ? 36.703 2.986 -55.297 1.00 92.69 501 GLY A C 1
ATOM 3771 O O . GLY A 1 501 ? 37.868 2.898 -55.677 1.00 92.69 501 GLY A O 1
ATOM 3772 N N . GLU A 1 502 ? 35.674 2.445 -55.952 1.00 94.56 502 GLU A N 1
ATOM 3773 C CA . GLU A 1 502 ? 35.759 1.855 -57.294 1.00 94.56 502 GLU A CA 1
ATOM 3774 C C . GLU A 1 502 ? 35.945 2.954 -58.353 1.00 94.56 502 GLU A C 1
ATOM 3776 O O . GLU A 1 502 ? 35.263 3.983 -58.290 1.00 94.56 502 GLU A O 1
ATOM 3781 N N . ALA A 1 503 ? 36.855 2.734 -59.301 1.00 96.50 503 ALA A N 1
ATOM 3782 C CA . ALA A 1 503 ? 37.145 3.606 -60.438 1.00 96.50 503 ALA A CA 1
ATOM 3783 C C . ALA A 1 503 ? 37.843 2.823 -61.569 1.00 96.50 503 ALA A C 1
ATOM 3785 O O . ALA A 1 503 ? 38.310 1.697 -61.372 1.00 96.50 503 ALA A O 1
ATOM 3786 N N . ASP A 1 504 ? 37.959 3.449 -62.738 1.00 96.25 504 ASP A N 1
ATOM 3787 C CA . ASP A 1 504 ? 38.505 2.835 -63.949 1.00 96.25 504 ASP A CA 1
ATOM 3788 C C . ASP A 1 504 ? 39.799 3.520 -64.411 1.00 96.25 504 ASP A C 1
ATOM 3790 O O . ASP A 1 504 ? 39.932 4.744 -64.364 1.00 96.25 504 ASP A O 1
ATOM 3794 N N . VAL A 1 505 ? 40.759 2.743 -64.922 1.00 97.25 505 VAL A N 1
ATOM 3795 C CA . VAL A 1 505 ? 41.848 3.267 -65.762 1.00 97.25 505 VAL A CA 1
ATOM 3796 C C . VAL A 1 505 ? 41.609 2.845 -67.202 1.00 97.25 505 VAL A C 1
ATOM 3798 O O . VAL A 1 505 ? 41.662 1.658 -67.520 1.00 97.25 505 VAL A O 1
ATOM 3801 N N . LYS A 1 506 ? 41.389 3.820 -68.079 1.00 96.31 506 LYS A N 1
ATOM 3802 C CA . LYS A 1 506 ? 41.301 3.637 -69.527 1.00 96.31 506 LYS A CA 1
ATOM 3803 C C . LYS A 1 506 ? 42.643 3.996 -70.157 1.00 96.31 506 LYS A C 1
ATOM 3805 O O . LYS A 1 506 ? 43.110 5.131 -70.029 1.00 96.31 506 LYS A O 1
ATOM 3810 N N . ILE A 1 507 ? 43.263 3.012 -70.803 1.00 96.56 507 ILE A N 1
ATOM 3811 C CA . ILE A 1 507 ? 44.510 3.163 -71.554 1.00 96.56 507 ILE A CA 1
ATOM 3812 C C . ILE A 1 507 ? 44.152 3.165 -73.038 1.00 96.56 507 ILE A C 1
ATOM 3814 O O . ILE A 1 507 ? 43.832 2.120 -73.599 1.00 96.56 507 ILE A O 1
ATOM 3818 N N . ASP A 1 508 ? 44.179 4.339 -73.658 1.00 93.62 508 ASP A N 1
ATOM 3819 C CA . ASP A 1 508 ? 43.972 4.521 -75.093 1.00 93.62 508 ASP A CA 1
ATOM 3820 C C . ASP A 1 508 ? 45.264 4.221 -75.887 1.00 93.62 508 ASP A C 1
ATOM 3822 O O . ASP A 1 508 ? 46.370 4.350 -75.345 1.00 93.62 508 ASP A O 1
ATOM 3826 N N . PRO A 1 509 ? 45.170 3.832 -77.175 1.00 94.44 509 PRO A N 1
ATOM 3827 C CA . PRO A 1 509 ? 46.345 3.635 -78.018 1.00 94.44 509 PRO A CA 1
ATOM 3828 C C . PRO A 1 509 ? 47.168 4.913 -78.146 1.00 94.44 509 PRO A C 1
ATOM 3830 O O . PRO A 1 509 ? 46.610 5.989 -78.356 1.00 94.44 509 PRO A O 1
ATOM 3833 N N . LYS A 1 510 ? 48.495 4.786 -78.094 1.00 93.12 510 LYS A N 1
ATOM 3834 C CA . LYS A 1 510 ? 49.393 5.917 -78.344 1.00 93.12 510 LYS A CA 1
ATOM 3835 C C . LYS A 1 510 ? 49.488 6.195 -79.843 1.00 93.12 510 LYS A C 1
ATOM 3837 O O . LYS A 1 510 ? 49.723 5.269 -80.620 1.00 93.12 510 LYS A O 1
ATOM 3842 N N . ASP A 1 511 ? 49.342 7.452 -80.249 1.00 91.50 511 ASP A N 1
ATOM 3843 C CA . ASP A 1 511 ? 49.514 7.845 -81.648 1.00 91.50 511 ASP A CA 1
ATOM 3844 C C . ASP A 1 511 ? 50.986 7.773 -82.084 1.00 91.50 511 ASP A C 1
ATOM 3846 O O . ASP A 1 511 ? 51.886 8.300 -81.427 1.00 91.50 511 ASP A O 1
ATOM 3850 N N . VAL A 1 512 ? 51.214 7.148 -83.238 1.00 90.69 512 VAL A N 1
ATOM 3851 C CA . VAL A 1 512 ? 52.509 7.038 -83.915 1.00 90.69 512 VAL A CA 1
ATOM 3852 C C . VAL A 1 512 ? 52.331 7.583 -85.322 1.00 90.69 512 VAL A C 1
ATOM 3854 O O . VAL A 1 512 ? 51.581 7.022 -86.123 1.00 90.69 512 VAL A O 1
ATOM 3857 N N . THR A 1 513 ? 52.983 8.708 -85.618 1.00 89.69 513 THR A N 1
ATOM 3858 C CA . THR A 1 513 ? 52.788 9.437 -86.876 1.00 89.69 513 THR A CA 1
ATOM 3859 C C . THR A 1 513 ? 54.077 9.482 -87.678 1.00 89.69 513 THR A C 1
ATOM 3861 O O . THR A 1 513 ? 55.100 9.940 -87.177 1.00 89.69 513 THR A O 1
ATOM 3864 N N . PHE A 1 514 ? 54.050 9.024 -88.927 1.00 89.00 514 PHE A N 1
ATOM 3865 C CA . PHE A 1 514 ? 55.245 8.967 -89.774 1.00 89.00 514 PHE A CA 1
ATOM 3866 C C . PHE A 1 514 ? 54.918 9.190 -91.253 1.00 89.00 514 PHE A C 1
ATOM 3868 O O . PHE A 1 514 ? 53.816 8.903 -91.721 1.00 89.00 514 PHE A O 1
ATOM 3875 N N . PHE A 1 515 ? 55.883 9.701 -92.014 1.00 87.50 515 PHE A N 1
ATOM 3876 C CA . PHE A 1 515 ? 55.771 9.845 -93.461 1.00 87.50 515 PHE A CA 1
ATOM 3877 C C . PHE A 1 515 ? 56.810 8.978 -94.175 1.00 87.50 515 PHE A C 1
ATOM 3879 O O . PHE A 1 515 ? 57.985 8.984 -93.812 1.00 87.50 515 PHE A O 1
ATOM 3886 N N . VAL A 1 516 ? 56.384 8.254 -95.212 1.00 87.81 516 VAL A N 1
ATOM 3887 C CA . VAL A 1 516 ? 57.236 7.352 -95.997 1.00 87.81 516 VAL A CA 1
ATOM 3888 C C . VAL A 1 516 ? 57.475 7.924 -97.393 1.00 87.81 516 VAL A C 1
ATOM 3890 O O . VAL A 1 516 ? 56.567 7.971 -98.223 1.00 87.81 516 VAL A O 1
ATOM 3893 N N . SER A 1 517 ? 58.708 8.315 -97.702 1.00 83.12 517 SER A N 1
ATOM 3894 C CA . SER A 1 517 ? 59.091 8.749 -99.050 1.00 83.12 517 SER A CA 1
ATOM 3895 C C . SER A 1 517 ? 59.867 7.658 -99.787 1.00 83.12 517 SER A C 1
ATOM 3897 O O . SER A 1 517 ? 60.889 7.187 -99.294 1.00 83.12 517 SER A O 1
ATOM 3899 N N . GLY A 1 518 ? 59.407 7.278 -100.980 1.00 83.38 518 GLY A N 1
ATOM 3900 C CA . GLY A 1 518 ? 60.070 6.309 -101.856 1.00 83.38 518 GLY A CA 1
ATOM 3901 C C . GLY A 1 518 ? 60.693 6.960 -103.094 1.00 83.38 518 GLY A C 1
ATOM 3902 O O . GLY A 1 518 ? 60.066 7.795 -103.746 1.00 83.38 518 GLY A O 1
ATOM 3903 N N . THR A 1 519 ? 61.906 6.557 -103.476 1.00 78.75 519 THR A N 1
ATOM 3904 C CA . THR A 1 519 ? 62.540 6.998 -104.737 1.00 78.75 519 THR A CA 1
ATOM 3905 C C . THR A 1 519 ? 63.169 5.833 -105.499 1.00 78.75 519 THR A C 1
ATOM 3907 O O . THR A 1 519 ? 63.734 4.929 -104.890 1.00 78.75 519 THR A O 1
ATOM 3910 N N . GLY A 1 520 ? 63.057 5.837 -106.831 1.00 76.62 520 GLY A N 1
ATOM 3911 C CA . GLY A 1 520 ? 63.569 4.771 -107.704 1.00 76.62 520 GLY A CA 1
ATOM 3912 C C . GLY A 1 520 ? 63.485 5.122 -109.195 1.00 76.62 520 GLY A C 1
ATOM 3913 O O . GLY A 1 520 ? 63.130 6.245 -109.565 1.00 76.62 520 GLY A O 1
ATOM 3914 N N . ASN A 1 521 ? 63.799 4.163 -110.069 1.00 72.44 521 ASN A N 1
ATOM 3915 C CA . ASN A 1 521 ? 63.633 4.301 -111.527 1.00 72.44 521 ASN A CA 1
ATOM 3916 C C . ASN A 1 521 ? 62.398 3.534 -112.040 1.00 72.44 521 ASN A C 1
ATOM 3918 O O . ASN A 1 521 ? 61.850 3.840 -113.096 1.00 72.44 521 ASN A O 1
ATOM 3922 N N . THR A 1 522 ? 61.963 2.536 -111.276 1.00 75.00 522 THR A N 1
ATOM 3923 C CA . THR A 1 522 ? 60.852 1.610 -111.502 1.00 75.00 522 THR A CA 1
ATOM 3924 C C . THR A 1 522 ? 60.173 1.304 -110.160 1.00 75.00 522 THR A C 1
ATOM 3926 O O . THR A 1 522 ? 60.721 1.582 -109.096 1.00 75.00 522 THR A O 1
ATOM 3929 N N . LEU A 1 523 ? 59.008 0.652 -110.176 1.00 75.69 523 LEU A N 1
ATOM 3930 C CA . LEU A 1 523 ? 58.359 0.183 -108.940 1.00 75.69 523 LEU A CA 1
ATOM 3931 C C . LEU A 1 523 ? 59.108 -0.965 -108.232 1.00 75.69 523 LEU A C 1
ATOM 3933 O O . LEU A 1 523 ? 58.757 -1.318 -107.112 1.00 75.69 523 LEU A O 1
ATOM 3937 N N . THR A 1 524 ? 60.130 -1.548 -108.868 1.00 76.69 524 THR A N 1
ATOM 3938 C CA . THR A 1 524 ? 60.910 -2.680 -108.336 1.00 76.69 524 THR A CA 1
ATOM 3939 C C . THR A 1 524 ? 62.257 -2.292 -107.717 1.00 76.69 524 THR A C 1
ATOM 3941 O O . THR A 1 524 ? 62.898 -3.148 -107.116 1.00 76.69 524 THR A O 1
ATOM 3944 N N . ASP A 1 525 ? 62.696 -1.034 -107.846 1.00 82.69 525 ASP A N 1
ATOM 3945 C CA . ASP A 1 525 ? 63.949 -0.507 -107.269 1.00 82.69 525 ASP A CA 1
ATOM 3946 C C . ASP A 1 525 ? 63.718 0.717 -106.361 1.00 82.69 525 ASP A C 1
ATOM 3948 O O . ASP A 1 525 ? 64.583 1.583 -106.229 1.00 82.69 525 ASP A O 1
ATOM 3952 N N . VAL A 1 526 ? 62.542 0.796 -105.728 1.00 80.69 526 VAL A N 1
ATOM 3953 C CA . VAL A 1 526 ? 62.198 1.871 -104.787 1.00 80.69 526 VAL A CA 1
ATOM 3954 C C . VAL A 1 526 ? 62.965 1.700 -103.473 1.00 80.69 526 VAL A C 1
ATOM 3956 O O . VAL A 1 526 ? 62.832 0.686 -102.793 1.00 80.69 526 VAL A O 1
ATOM 3959 N N . THR A 1 527 ? 63.731 2.721 -103.090 1.00 81.88 527 THR A N 1
ATOM 3960 C CA . THR A 1 527 ? 64.294 2.865 -101.739 1.00 81.88 527 THR A CA 1
ATOM 3961 C C . THR A 1 527 ? 63.378 3.756 -100.910 1.00 81.88 527 THR A C 1
ATOM 3963 O O . THR A 1 527 ? 63.066 4.870 -101.338 1.00 81.88 527 THR A O 1
ATOM 3966 N N . TYR A 1 528 ? 62.960 3.275 -99.738 1.00 85.56 528 TYR A N 1
ATOM 3967 C CA . TYR A 1 528 ? 62.081 3.990 -98.811 1.00 85.56 528 TYR A CA 1
ATOM 3968 C C . TYR A 1 528 ? 62.875 4.641 -97.675 1.00 85.56 528 TYR A C 1
ATOM 3970 O O . TYR A 1 528 ? 63.835 4.062 -97.166 1.00 85.56 528 TYR A O 1
ATOM 3978 N N . THR A 1 529 ? 62.440 5.824 -97.252 1.00 83.62 529 THR A N 1
ATOM 3979 C CA . THR A 1 529 ? 62.904 6.511 -96.039 1.00 83.62 529 THR A CA 1
ATOM 3980 C C . THR A 1 529 ? 61.703 6.988 -95.231 1.00 83.62 529 THR A C 1
ATOM 3982 O O . THR A 1 529 ? 60.683 7.360 -95.813 1.00 83.62 529 THR A O 1
ATOM 3985 N N . VAL A 1 530 ? 61.832 6.978 -93.905 1.00 86.50 530 VAL A N 1
ATOM 3986 C CA . VAL A 1 530 ? 60.744 7.249 -92.955 1.00 86.50 530 VAL A CA 1
ATOM 3987 C C . VAL A 1 530 ? 61.134 8.413 -92.048 1.00 86.50 530 VAL A C 1
ATOM 3989 O O . VAL A 1 530 ? 62.264 8.439 -91.561 1.00 86.50 530 VAL A O 1
ATOM 3992 N N . ASP A 1 531 ? 60.230 9.372 -91.848 1.00 82.25 531 ASP A N 1
ATOM 3993 C CA . ASP A 1 531 ? 60.438 10.535 -90.974 1.00 82.25 531 ASP A CA 1
ATOM 3994 C C . ASP A 1 531 ? 59.103 11.018 -90.356 1.00 82.25 531 ASP A C 1
ATOM 3996 O O . ASP A 1 531 ? 58.128 11.188 -91.097 1.00 82.25 531 ASP A O 1
ATOM 4000 N N . PRO A 1 532 ? 59.018 11.262 -89.033 1.00 84.69 532 PRO A N 1
ATOM 4001 C CA . PRO A 1 532 ? 59.970 10.826 -88.010 1.00 84.69 532 PRO A CA 1
ATOM 4002 C C . PRO A 1 532 ? 60.070 9.297 -87.919 1.00 84.69 532 PRO A C 1
ATOM 4004 O O . PRO A 1 532 ? 59.173 8.568 -88.342 1.00 84.69 532 PRO A O 1
ATOM 4007 N N . ASP A 1 533 ? 61.180 8.827 -87.351 1.00 85.25 533 ASP A N 1
ATOM 4008 C CA . ASP A 1 533 ? 61.401 7.413 -87.043 1.00 85.25 533 ASP A CA 1
ATOM 4009 C C . ASP A 1 533 ? 60.257 6.842 -86.182 1.00 85.25 533 ASP A C 1
ATOM 4011 O O . ASP A 1 533 ? 59.709 7.524 -85.308 1.00 85.25 533 ASP A O 1
ATOM 4015 N N . ILE A 1 534 ? 59.874 5.596 -86.460 1.00 86.69 534 ILE A N 1
ATOM 4016 C CA . ILE A 1 534 ? 58.716 4.945 -85.840 1.00 86.69 534 ILE A CA 1
ATOM 4017 C C . ILE A 1 534 ? 59.087 4.486 -84.430 1.00 86.69 534 ILE A C 1
ATOM 4019 O O . ILE A 1 534 ? 58.393 4.834 -83.476 1.00 86.69 534 ILE A O 1
ATOM 4023 N N . ASP A 1 535 ? 60.223 3.799 -84.279 1.00 87.38 535 ASP A N 1
ATOM 4024 C CA . ASP A 1 535 ? 60.694 3.271 -82.991 1.00 87.38 535 ASP A CA 1
ATOM 4025 C C . ASP A 1 535 ? 60.933 4.390 -81.968 1.00 87.38 535 ASP A C 1
ATOM 4027 O O . ASP A 1 535 ? 60.584 4.263 -80.794 1.00 87.38 535 ASP A O 1
ATOM 4031 N N . ALA A 1 536 ? 61.449 5.538 -82.420 1.00 86.75 536 ALA A N 1
ATOM 4032 C CA . ALA A 1 536 ? 61.636 6.730 -81.593 1.00 86.75 536 ALA A CA 1
ATOM 4033 C C . ALA A 1 536 ? 60.332 7.291 -80.981 1.00 86.75 536 ALA A C 1
ATOM 4035 O O . ALA A 1 536 ? 60.393 8.075 -80.029 1.00 86.75 536 ALA A O 1
ATOM 4036 N N . GLN A 1 537 ? 59.163 6.915 -81.513 1.00 89.19 537 GLN A N 1
ATOM 4037 C CA . GLN A 1 537 ? 57.846 7.295 -80.994 1.00 89.19 537 GLN A CA 1
ATOM 4038 C C . GLN A 1 537 ? 57.218 6.218 -80.102 1.00 89.19 537 GLN A C 1
ATOM 4040 O O . GLN A 1 537 ? 56.321 6.541 -79.315 1.00 89.19 537 GLN A O 1
ATOM 4045 N N . LEU A 1 538 ? 57.669 4.964 -80.183 1.00 90.19 538 LEU A N 1
ATOM 4046 C CA . LEU A 1 538 ? 57.124 3.872 -79.379 1.00 90.19 538 LEU A CA 1
ATOM 4047 C C . LEU A 1 538 ? 57.432 4.074 -77.885 1.00 90.19 538 LEU A C 1
ATOM 4049 O O . LEU A 1 538 ? 58.376 4.758 -77.478 1.00 90.19 538 LEU A O 1
ATOM 4053 N N . ALA A 1 539 ? 56.574 3.529 -77.030 1.00 87.81 539 ALA A N 1
ATOM 4054 C CA . ALA A 1 539 ? 56.808 3.506 -75.596 1.00 87.81 539 ALA A CA 1
ATOM 4055 C C . ALA A 1 539 ? 57.931 2.517 -75.243 1.00 87.81 539 ALA A C 1
ATOM 4057 O O . ALA A 1 539 ? 58.253 1.602 -75.993 1.00 87.81 539 ALA A O 1
ATOM 4058 N N . TYR A 1 540 ? 58.550 2.728 -74.080 1.00 89.50 540 TYR A N 1
ATOM 4059 C CA . TYR A 1 540 ? 59.457 1.778 -73.416 1.00 89.50 540 TYR A CA 1
ATOM 4060 C C . TYR A 1 540 ? 60.674 1.261 -74.214 1.00 89.50 540 TYR A C 1
ATOM 4062 O O . TYR A 1 540 ? 61.374 0.373 -73.725 1.00 89.50 540 TYR A O 1
ATOM 4070 N N . GLY A 1 541 ? 60.998 1.869 -75.361 1.00 83.38 541 GLY A N 1
ATOM 4071 C CA . GLY A 1 541 ? 62.069 1.411 -76.252 1.00 83.38 541 GLY A CA 1
ATOM 4072 C C . GLY A 1 541 ? 61.683 0.174 -77.067 1.00 83.38 541 GLY A C 1
ATOM 4073 O O . GLY A 1 541 ? 62.548 -0.640 -77.385 1.00 83.38 541 GLY A O 1
ATOM 4074 N N . GLU A 1 542 ? 60.388 0.007 -77.334 1.00 90.06 542 GLU A N 1
ATOM 4075 C CA . GLU A 1 542 ? 59.855 -1.012 -78.236 1.00 90.06 542 GLU A CA 1
ATOM 4076 C C . GLU A 1 542 ? 60.288 -0.765 -79.690 1.00 90.06 542 GLU A C 1
ATOM 4078 O O . GLU A 1 542 ? 60.744 0.320 -80.048 1.00 90.06 542 GLU A O 1
ATOM 4083 N N . HIS A 1 543 ? 60.161 -1.803 -80.515 1.00 87.25 543 HIS A N 1
ATOM 4084 C CA . HIS A 1 543 ? 60.521 -1.807 -81.931 1.00 87.25 543 HIS A CA 1
ATOM 4085 C C . HIS A 1 543 ? 59.375 -2.412 -82.741 1.00 87.25 543 HIS A C 1
ATOM 4087 O O . HIS A 1 543 ? 58.685 -3.309 -82.242 1.00 87.25 543 HIS A O 1
ATOM 4093 N N . VAL A 1 544 ? 59.191 -1.960 -83.982 1.00 87.19 544 VAL A N 1
ATOM 4094 C CA . VAL A 1 544 ? 58.183 -2.513 -84.890 1.00 87.19 544 VAL A CA 1
ATOM 4095 C C . VAL A 1 544 ? 58.754 -2.825 -86.275 1.00 87.19 544 VAL A C 1
ATOM 4097 O O . VAL A 1 544 ? 59.402 -1.991 -86.906 1.00 87.19 544 VAL A O 1
ATOM 4100 N N . ASP A 1 545 ? 58.472 -4.031 -86.775 1.00 86.00 545 ASP A N 1
ATOM 4101 C CA . ASP A 1 545 ? 58.857 -4.445 -88.125 1.00 86.00 545 ASP A CA 1
ATOM 4102 C C . ASP A 1 545 ? 57.932 -3.746 -89.139 1.00 86.00 545 ASP A C 1
ATOM 4104 O O . ASP A 1 545 ? 56.783 -4.157 -89.341 1.00 86.00 545 ASP A O 1
ATOM 4108 N N . ALA A 1 546 ? 58.410 -2.660 -89.753 1.00 85.94 546 ALA A N 1
ATOM 4109 C CA . ALA A 1 546 ? 57.649 -1.853 -90.705 1.00 85.94 546 ALA A CA 1
ATOM 4110 C C . ALA A 1 546 ? 58.171 -2.006 -92.147 1.00 85.94 546 ALA A C 1
ATOM 4112 O O . ALA A 1 546 ? 59.287 -1.592 -92.467 1.00 85.94 546 ALA A O 1
ATOM 4113 N N . ASP A 1 547 ? 57.327 -2.552 -93.026 1.00 88.00 547 ASP A N 1
ATOM 4114 C CA . ASP A 1 547 ? 57.603 -2.779 -94.450 1.00 88.00 547 ASP A CA 1
ATOM 4115 C C . ASP A 1 547 ? 56.732 -1.881 -95.346 1.00 88.00 547 ASP A C 1
ATOM 4117 O O . ASP A 1 547 ? 55.599 -1.528 -95.007 1.00 88.00 547 ASP A O 1
ATOM 4121 N N . TYR A 1 548 ? 57.228 -1.542 -96.542 1.00 87.19 548 TYR A N 1
ATOM 4122 C CA . TYR A 1 548 ? 56.562 -0.605 -97.456 1.00 87.19 548 TYR A CA 1
ATOM 4123 C C . TYR A 1 548 ? 56.442 -1.160 -98.872 1.00 87.19 548 TYR A C 1
ATOM 4125 O O . TYR A 1 548 ? 57.396 -1.692 -99.444 1.00 87.19 548 TYR A O 1
ATOM 4133 N N . THR A 1 549 ? 55.262 -0.991 -99.467 1.00 85.94 549 THR A N 1
ATOM 4134 C CA . THR A 1 549 ? 54.974 -1.426 -100.842 1.00 85.94 549 THR A CA 1
ATOM 4135 C C . THR A 1 549 ? 54.288 -0.317 -101.646 1.00 85.94 549 THR A C 1
ATOM 4137 O O . THR A 1 549 ? 53.655 0.561 -101.048 1.00 85.94 549 THR A O 1
ATOM 4140 N N . PRO A 1 550 ? 54.385 -0.322 -102.990 1.00 82.12 550 PRO A N 1
ATOM 4141 C CA . PRO A 1 550 ? 53.661 0.632 -103.821 1.00 82.12 550 PRO A CA 1
ATOM 4142 C C . PRO A 1 550 ? 52.147 0.443 -103.717 1.00 82.12 550 PRO A C 1
ATOM 4144 O O . PRO A 1 550 ? 51.633 -0.658 -103.908 1.00 82.12 550 PRO A O 1
ATOM 4147 N N . GLY A 1 551 ? 51.446 1.539 -103.436 1.00 80.44 551 GLY A N 1
ATOM 4148 C CA . GLY A 1 551 ? 49.992 1.626 -103.474 1.00 80.44 551 GLY A CA 1
ATOM 4149 C C . GLY A 1 551 ? 49.469 2.074 -104.839 1.00 80.44 551 GLY A C 1
ATOM 4150 O O . GLY A 1 551 ? 50.058 1.799 -105.886 1.00 80.44 551 GLY A O 1
ATOM 4151 N N . ASN A 1 552 ? 48.343 2.784 -104.817 1.00 81.94 552 ASN A N 1
ATOM 4152 C CA . ASN A 1 552 ? 47.666 3.274 -106.018 1.00 81.94 552 ASN A CA 1
ATOM 4153 C C . ASN A 1 552 ? 48.556 4.225 -106.844 1.00 81.94 552 ASN A C 1
ATOM 4155 O O . ASN A 1 552 ? 49.319 5.013 -106.284 1.00 81.94 552 ASN A O 1
ATOM 4159 N N . ASP A 1 553 ? 48.417 4.181 -108.172 1.00 80.06 553 ASP A N 1
ATOM 4160 C CA . ASP A 1 553 ? 49.008 5.164 -109.091 1.00 80.06 553 ASP A CA 1
ATOM 4161 C C . ASP A 1 553 ? 48.354 6.539 -108.879 1.00 80.06 553 ASP A C 1
ATOM 4163 O O . ASP A 1 553 ? 47.126 6.654 -108.855 1.00 80.06 553 ASP A O 1
ATOM 4167 N N . LEU A 1 554 ? 49.182 7.570 -108.694 1.00 79.25 554 LEU A N 1
ATOM 4168 C CA . LEU A 1 554 ? 48.770 8.962 -108.485 1.00 79.25 554 LEU A CA 1
ATOM 4169 C C . LEU A 1 554 ? 49.075 9.842 -109.716 1.00 79.25 554 LEU A C 1
ATOM 4171 O O . LEU A 1 554 ? 48.754 11.031 -109.730 1.00 79.25 554 LEU A O 1
ATOM 4175 N N . GLY A 1 555 ? 49.657 9.260 -110.770 1.00 71.19 555 GLY A N 1
ATOM 4176 C CA . GLY A 1 555 ? 50.037 9.930 -112.009 1.00 71.19 555 GLY A CA 1
ATOM 4177 C C . GLY A 1 555 ? 51.404 10.618 -111.948 1.00 71.19 555 GLY A C 1
ATOM 4178 O O . GLY A 1 555 ? 52.032 10.751 -110.905 1.00 71.19 555 GLY A O 1
ATOM 4179 N N . SER A 1 556 ? 51.899 11.077 -113.103 1.00 76.31 556 SER A N 1
ATOM 4180 C CA . SER A 1 556 ? 53.165 11.833 -113.224 1.00 76.31 556 SER A CA 1
ATOM 4181 C C . SER A 1 556 ? 54.389 11.162 -112.570 1.00 76.31 556 SER A C 1
ATOM 4183 O O . SER A 1 556 ? 55.215 11.836 -111.958 1.00 76.31 556 SER A O 1
ATOM 4185 N N . ASN A 1 557 ? 54.517 9.836 -112.717 1.00 74.56 557 ASN A N 1
ATOM 4186 C CA . ASN A 1 557 ? 55.531 8.993 -112.065 1.00 74.56 557 ASN A CA 1
ATOM 4187 C C . ASN A 1 557 ? 55.446 8.940 -110.524 1.00 74.56 557 ASN A C 1
ATOM 4189 O O . ASN A 1 557 ? 56.442 8.598 -109.879 1.00 74.56 557 ASN A O 1
ATOM 4193 N N . GLN A 1 558 ? 54.290 9.255 -109.934 1.00 81.00 558 GLN A N 1
ATOM 4194 C CA . GLN A 1 558 ? 54.052 9.182 -108.493 1.00 81.00 558 GLN A CA 1
ATOM 4195 C C . GLN A 1 558 ? 53.050 8.089 -108.118 1.00 81.00 558 GLN A C 1
ATOM 4197 O O . GLN A 1 558 ? 52.080 7.845 -108.830 1.00 81.00 558 GLN A O 1
ATOM 4202 N N . TYR A 1 559 ? 53.283 7.448 -106.973 1.00 81.69 559 TYR A N 1
ATOM 4203 C CA . TYR A 1 559 ? 52.440 6.376 -106.435 1.00 81.69 559 TYR A CA 1
ATOM 4204 C C . TYR A 1 559 ? 52.283 6.555 -104.924 1.00 81.69 559 TYR A C 1
ATOM 4206 O O . TYR A 1 559 ? 53.185 7.077 -104.265 1.00 81.69 559 TYR A O 1
ATOM 4214 N N . GLY A 1 560 ? 51.162 6.106 -104.364 1.00 83.75 560 GLY A N 1
ATOM 4215 C CA . GLY A 1 560 ? 50.992 6.019 -102.914 1.00 83.75 560 GLY A CA 1
ATOM 4216 C C . GLY A 1 560 ? 51.894 4.946 -102.295 1.00 83.75 560 GLY A C 1
ATOM 4217 O O . GLY A 1 560 ? 52.487 4.126 -102.998 1.00 83.75 560 GLY A O 1
ATOM 4218 N N . VAL A 1 561 ? 51.962 4.917 -100.966 1.00 85.75 561 VAL A N 1
ATOM 4219 C CA . VAL A 1 561 ? 52.608 3.843 -100.194 1.00 85.75 561 VAL A CA 1
ATOM 4220 C C . VAL A 1 561 ? 51.539 3.078 -99.419 1.00 85.75 561 VAL A C 1
ATOM 4222 O O . VAL A 1 561 ? 50.630 3.696 -98.872 1.00 85.75 561 VAL A O 1
ATOM 4225 N N . VAL A 1 562 ? 51.666 1.752 -99.339 1.00 86.12 562 VAL A N 1
ATOM 4226 C CA . VAL A 1 562 ? 50.954 0.923 -98.355 1.00 86.12 562 VAL A CA 1
ATOM 4227 C C . VAL A 1 562 ? 51.962 0.457 -97.310 1.00 86.12 562 VAL A C 1
ATOM 4229 O O . VAL A 1 562 ? 52.858 -0.342 -97.615 1.00 86.12 562 VAL A O 1
ATOM 4232 N N . ALA A 1 563 ? 51.817 0.969 -96.089 1.00 86.12 563 ALA A N 1
ATOM 4233 C CA . ALA A 1 563 ? 52.601 0.539 -94.940 1.00 86.12 563 ALA A CA 1
ATOM 4234 C C . ALA A 1 563 ? 52.061 -0.787 -94.393 1.00 86.12 563 ALA A C 1
ATOM 4236 O O . ALA A 1 563 ? 50.850 -0.984 -94.277 1.00 86.12 563 ALA A O 1
ATOM 4237 N N . HIS A 1 564 ? 52.979 -1.689 -94.066 1.00 86.69 564 HIS A N 1
ATOM 4238 C CA . HIS A 1 564 ? 52.708 -2.956 -93.410 1.00 86.69 564 HIS A CA 1
ATOM 4239 C C . HIS A 1 564 ? 53.387 -2.940 -92.044 1.00 86.69 564 HIS A C 1
ATOM 4241 O O . HIS A 1 564 ? 54.605 -2.816 -91.964 1.00 86.69 564 HIS A O 1
ATOM 4247 N N . ILE A 1 565 ? 52.602 -3.078 -90.980 1.00 87.00 565 ILE A N 1
ATOM 4248 C CA . ILE A 1 565 ? 53.089 -3.155 -89.604 1.00 87.00 565 ILE A CA 1
ATOM 4249 C C . ILE A 1 565 ? 53.063 -4.621 -89.173 1.00 87.00 565 ILE A C 1
ATOM 4251 O O . ILE A 1 565 ? 52.020 -5.276 -89.242 1.00 87.00 565 ILE A O 1
ATOM 4255 N N . ASN A 1 566 ? 54.222 -5.157 -88.785 1.00 83.00 566 ASN A N 1
ATOM 4256 C CA . ASN A 1 566 ? 54.438 -6.574 -88.483 1.00 83.00 566 ASN A CA 1
ATOM 4257 C C . ASN A 1 566 ? 53.873 -7.498 -89.588 1.00 83.00 566 ASN A C 1
ATOM 4259 O O . ASN A 1 566 ? 53.186 -8.487 -89.322 1.00 83.00 566 ASN A O 1
ATOM 4263 N N . GLY A 1 567 ? 54.100 -7.123 -90.853 1.00 80.56 567 GLY A N 1
ATOM 4264 C CA . GLY A 1 567 ? 53.627 -7.842 -92.043 1.00 80.56 567 GLY A CA 1
ATOM 4265 C C . GLY A 1 567 ? 52.137 -7.683 -92.393 1.00 80.56 567 GLY A C 1
ATOM 4266 O O . GLY A 1 567 ? 51.694 -8.269 -93.380 1.00 80.56 567 GLY A O 1
ATOM 4267 N N . THR A 1 568 ? 51.358 -6.898 -91.639 1.00 84.44 568 THR A N 1
ATOM 4268 C CA . THR A 1 568 ? 49.926 -6.652 -91.910 1.00 84.44 568 THR A CA 1
ATOM 4269 C C . THR A 1 568 ? 49.720 -5.255 -92.508 1.00 84.44 568 THR A C 1
ATOM 4271 O O . THR A 1 568 ? 50.180 -4.291 -91.898 1.00 84.44 568 THR A O 1
ATOM 4274 N N . PRO A 1 569 ? 49.050 -5.098 -93.669 1.00 87.19 569 PRO A N 1
ATOM 4275 C CA . PRO A 1 569 ? 48.775 -3.780 -94.242 1.00 87.19 569 PRO A CA 1
ATOM 4276 C C . PRO A 1 569 ? 47.831 -2.975 -93.343 1.00 87.19 569 PRO A C 1
ATOM 4278 O O . PRO A 1 569 ? 46.833 -3.515 -92.866 1.00 87.19 569 PRO A O 1
ATOM 4281 N N . ILE A 1 570 ? 48.127 -1.688 -93.166 1.00 84.38 570 ILE A N 1
ATOM 4282 C CA . ILE A 1 570 ? 47.326 -0.748 -92.367 1.00 84.38 570 ILE A CA 1
ATOM 4283 C C . ILE A 1 570 ? 46.848 0.449 -93.199 1.00 84.38 570 ILE A C 1
ATOM 4285 O O . ILE A 1 570 ? 47.466 0.817 -94.205 1.00 84.38 570 ILE A O 1
ATOM 4289 N N . VAL A 1 571 ? 45.784 1.107 -92.745 1.00 85.50 571 VAL A N 1
ATOM 4290 C CA . VAL A 1 571 ? 45.391 2.463 -93.151 1.00 85.50 571 VAL A CA 1
ATOM 4291 C C . VAL A 1 571 ? 45.546 3.446 -91.987 1.00 85.50 571 VAL A C 1
ATOM 4293 O O . VAL A 1 571 ? 45.623 3.066 -90.822 1.00 85.50 571 VAL A O 1
ATOM 4296 N N . THR A 1 572 ? 45.626 4.736 -92.301 1.00 83.38 572 THR A N 1
ATOM 4297 C CA . THR A 1 572 ? 45.783 5.796 -91.295 1.00 83.38 572 THR A CA 1
ATOM 4298 C C . THR A 1 572 ? 44.612 5.835 -90.322 1.00 83.38 572 THR A C 1
ATOM 4300 O O . THR A 1 572 ? 43.459 5.951 -90.736 1.00 83.38 572 THR A O 1
ATOM 4303 N N . GLY A 1 573 ? 44.933 5.757 -89.031 1.00 83.50 573 GLY A N 1
ATOM 4304 C CA . GLY A 1 573 ? 43.975 5.673 -87.932 1.00 83.50 573 GLY A CA 1
ATOM 4305 C C . GLY A 1 573 ? 43.767 4.255 -87.389 1.00 83.50 573 GLY A C 1
ATOM 4306 O O . GLY A 1 573 ? 43.140 4.119 -86.332 1.00 83.50 573 GLY A O 1
ATOM 4307 N N . ASP A 1 574 ? 44.307 3.220 -88.046 1.00 87.88 574 ASP A N 1
ATOM 4308 C CA . ASP A 1 574 ? 44.255 1.836 -87.563 1.00 87.88 574 ASP A CA 1
ATOM 4309 C C . ASP A 1 574 ? 45.040 1.656 -86.258 1.00 87.88 574 ASP A C 1
ATOM 4311 O O . ASP A 1 574 ? 46.090 2.265 -86.035 1.00 87.88 574 ASP A O 1
ATOM 4315 N N . VAL A 1 575 ? 44.538 0.765 -85.401 1.00 88.12 575 VAL A N 1
ATOM 4316 C CA . VAL A 1 575 ? 45.196 0.360 -84.154 1.00 88.12 575 VAL A CA 1
ATOM 4317 C C . VAL A 1 575 ? 45.809 -1.022 -84.341 1.00 88.12 575 VAL A C 1
ATOM 4319 O O . VAL A 1 575 ? 45.097 -1.978 -84.652 1.00 88.12 575 VAL A O 1
ATOM 4322 N N . ALA A 1 576 ? 47.117 -1.139 -84.117 1.00 84.62 576 ALA A N 1
ATOM 4323 C CA . ALA A 1 576 ? 47.831 -2.411 -84.131 1.00 84.62 576 ALA A CA 1
ATOM 4324 C C . ALA A 1 576 ? 48.654 -2.555 -82.842 1.00 84.62 576 ALA A C 1
ATOM 4326 O O . ALA A 1 576 ? 49.573 -1.779 -82.572 1.00 84.62 576 ALA A O 1
ATOM 4327 N N . GLY A 1 577 ? 48.297 -3.546 -82.020 1.00 86.56 577 GLY A N 1
ATOM 4328 C CA . GLY A 1 577 ? 48.794 -3.635 -80.647 1.00 86.56 577 GLY A CA 1
ATOM 4329 C C . GLY A 1 577 ? 48.353 -2.418 -79.830 1.00 86.56 577 GLY A C 1
ATOM 4330 O O . GLY A 1 577 ? 47.182 -2.048 -79.853 1.00 86.56 577 GLY A O 1
ATOM 4331 N N . ASN A 1 578 ? 49.302 -1.780 -79.147 1.00 91.88 578 ASN A N 1
ATOM 4332 C CA . ASN A 1 578 ? 49.044 -0.652 -78.249 1.00 91.88 578 ASN A CA 1
ATOM 4333 C C . ASN A 1 578 ? 49.133 0.737 -78.917 1.00 91.88 578 ASN A C 1
ATOM 4335 O O . ASN A 1 578 ? 49.092 1.763 -78.234 1.00 91.88 578 ASN A O 1
ATOM 4339 N N . TYR A 1 579 ? 49.259 0.780 -80.245 1.00 92.44 579 TYR A N 1
ATOM 4340 C CA . TYR A 1 579 ? 49.547 1.997 -81.002 1.00 92.44 579 TYR A CA 1
ATOM 4341 C C . TYR A 1 579 ? 48.511 2.246 -82.092 1.00 92.44 579 TYR A C 1
ATOM 4343 O O . TYR A 1 579 ? 48.062 1.309 -82.757 1.00 92.44 579 TYR A O 1
ATOM 4351 N N . ARG A 1 580 ? 48.168 3.520 -82.299 1.00 92.50 580 ARG A N 1
ATOM 4352 C CA . ARG A 1 580 ? 47.416 3.989 -83.465 1.00 92.50 580 ARG A CA 1
ATOM 4353 C C . ARG A 1 580 ? 48.400 4.537 -84.489 1.00 92.50 580 ARG A C 1
ATOM 4355 O O . ARG A 1 580 ? 49.131 5.479 -84.196 1.00 92.50 580 ARG A O 1
ATOM 4362 N N . TYR A 1 581 ? 48.421 3.953 -85.679 1.00 90.25 581 TYR A N 1
ATOM 4363 C CA . TYR A 1 581 ? 49.365 4.338 -86.722 1.00 90.25 581 TYR A CA 1
ATOM 4364 C C . TYR A 1 581 ? 48.713 5.304 -87.708 1.00 90.25 581 TYR A C 1
ATOM 4366 O O . TYR A 1 581 ? 47.714 4.992 -88.359 1.00 90.25 581 TYR A O 1
ATOM 4374 N N . ASN A 1 582 ? 49.306 6.487 -87.840 1.00 88.12 582 ASN A N 1
ATOM 4375 C CA . ASN A 1 582 ? 48.865 7.524 -88.762 1.00 88.12 582 ASN A CA 1
ATOM 4376 C C . ASN A 1 582 ? 49.990 7.793 -89.762 1.00 88.12 582 ASN A C 1
ATOM 4378 O O . ASN A 1 582 ? 51.031 8.328 -89.385 1.00 88.12 582 ASN A O 1
ATOM 4382 N N . TYR A 1 583 ? 49.815 7.421 -91.031 1.00 87.75 583 TYR A N 1
ATOM 4383 C CA . TYR A 1 583 ? 50.881 7.568 -92.019 1.00 87.75 583 TYR A CA 1
ATOM 4384 C C . TYR A 1 583 ? 50.468 8.294 -93.297 1.00 87.75 583 TYR A C 1
ATOM 4386 O O . TYR A 1 583 ? 49.332 8.244 -93.768 1.00 87.75 583 TYR A O 1
ATOM 4394 N N . GLY A 1 584 ? 51.441 8.983 -93.877 1.00 83.00 584 GLY A N 1
ATOM 4395 C CA . GLY A 1 584 ? 51.402 9.407 -95.270 1.00 83.00 584 GLY A CA 1
ATOM 4396 C C . GLY A 1 584 ? 52.531 8.730 -96.030 1.00 83.00 584 GLY A C 1
ATOM 4397 O O . GLY A 1 584 ? 53.534 8.331 -95.439 1.00 83.00 584 GLY A O 1
ATOM 4398 N N . GLY A 1 585 ? 52.414 8.612 -97.348 1.00 83.12 585 GLY A N 1
ATOM 4399 C CA . GLY A 1 585 ? 53.566 8.194 -98.131 1.00 83.12 585 GLY A CA 1
ATOM 4400 C C . GLY A 1 585 ? 53.422 8.394 -99.627 1.00 83.12 585 GLY A C 1
ATOM 4401 O O . GLY A 1 585 ? 52.328 8.308 -100.184 1.00 83.12 585 GLY A O 1
ATOM 4402 N N . LEU A 1 586 ? 54.557 8.679 -100.261 1.00 84.81 586 LEU A N 1
ATOM 4403 C CA . LEU A 1 586 ? 54.659 9.038 -101.670 1.00 84.81 586 LEU A CA 1
ATOM 4404 C C . LEU A 1 586 ? 55.931 8.445 -102.283 1.00 84.81 586 LEU A C 1
ATOM 4406 O O . LEU A 1 586 ? 57.036 8.671 -101.792 1.00 84.81 586 LEU A O 1
ATOM 4410 N N . ILE A 1 587 ? 55.778 7.738 -103.396 1.00 84.25 587 ILE A N 1
ATOM 4411 C CA . ILE A 1 587 ? 56.867 7.234 -104.238 1.00 84.25 587 ILE A CA 1
ATOM 4412 C C . ILE A 1 587 ? 57.009 8.157 -105.452 1.00 84.25 587 ILE A C 1
ATOM 4414 O O . ILE A 1 587 ? 56.000 8.584 -106.004 1.00 84.25 587 ILE A O 1
ATOM 4418 N N . THR A 1 588 ? 58.232 8.460 -105.899 1.00 80.69 588 THR A N 1
ATOM 4419 C CA . THR A 1 588 ? 58.499 9.221 -107.139 1.00 80.69 588 THR A CA 1
ATOM 4420 C C . THR A 1 588 ? 59.562 8.534 -108.008 1.00 80.69 588 THR A C 1
ATOM 4422 O O . THR A 1 588 ? 60.638 8.191 -107.511 1.00 80.69 588 THR A O 1
ATOM 4425 N N . LEU A 1 589 ? 59.285 8.359 -109.310 1.00 77.31 589 LEU A N 1
ATOM 4426 C CA . LEU A 1 589 ? 60.195 7.720 -110.278 1.00 77.31 589 LEU A CA 1
ATOM 4427 C C . LEU A 1 589 ? 60.809 8.704 -111.295 1.00 77.31 589 LEU A C 1
ATOM 4429 O O . LEU A 1 589 ? 60.147 9.616 -111.798 1.00 77.31 589 LEU A O 1
ATOM 4433 N N . SER A 1 590 ? 62.079 8.487 -111.653 1.00 58.81 590 SER A N 1
ATOM 4434 C CA . SER A 1 590 ? 62.837 9.354 -112.577 1.00 58.81 590 SER A CA 1
ATOM 4435 C C . SER A 1 590 ? 62.762 8.906 -114.048 1.00 58.81 590 SER A C 1
ATOM 4437 O O . SER A 1 590 ? 62.926 7.729 -114.353 1.00 58.81 590 SER A O 1
ATOM 4439 N N . SER A 1 591 ? 62.584 9.842 -114.993 1.00 43.91 591 SER A N 1
ATOM 4440 C CA . SER A 1 591 ? 62.564 9.564 -116.447 1.00 43.91 591 SER A CA 1
ATOM 4441 C C . SER A 1 591 ? 63.773 10.136 -117.198 1.00 43.91 591 SER A C 1
ATOM 4443 O O . SER A 1 591 ? 64.226 11.242 -116.913 1.00 43.91 591 SER A O 1
ATOM 4445 N N . THR A 1 592 ? 64.254 9.416 -118.220 1.00 36.75 592 THR A N 1
ATOM 4446 C CA . THR A 1 592 ? 65.330 9.857 -119.132 1.00 36.75 592 THR A CA 1
ATOM 4447 C C . THR A 1 592 ? 64.849 9.866 -120.592 1.00 36.75 592 THR A C 1
ATOM 4449 O O . THR A 1 592 ? 64.176 8.935 -121.029 1.00 36.75 592 THR A O 1
ATOM 4452 N N . VAL A 1 593 ? 65.154 10.932 -121.352 1.00 37.00 593 VAL A N 1
ATOM 4453 C CA . VAL A 1 593 ? 64.621 11.177 -122.716 1.00 37.00 593 VAL A CA 1
ATOM 4454 C C . VAL A 1 593 ? 65.657 11.882 -123.623 1.00 37.00 593 VAL A C 1
ATOM 4456 O O . VAL A 1 593 ? 66.250 12.869 -123.185 1.00 37.00 593 VAL A O 1
ATOM 4459 N N . PRO A 1 594 ? 65.844 11.460 -124.894 1.00 35.44 594 PRO A N 1
ATOM 4460 C CA . PRO A 1 594 ? 66.504 12.233 -125.962 1.00 35.44 594 PRO A CA 1
ATOM 4461 C C . PRO A 1 594 ? 65.528 12.722 -127.074 1.00 35.44 594 PRO A C 1
ATOM 4463 O O . PRO A 1 594 ? 64.408 12.231 -127.180 1.00 35.44 594 PRO A O 1
ATOM 4466 N N . THR A 1 595 ? 65.919 13.716 -127.895 1.00 34.41 595 THR A N 1
ATOM 4467 C CA . THR A 1 595 ? 64.985 14.633 -128.617 1.00 34.41 595 THR A CA 1
ATOM 4468 C C . THR A 1 595 ? 65.279 14.934 -130.118 1.00 34.41 595 THR A C 1
ATOM 4470 O O . THR A 1 595 ? 66.382 14.671 -130.595 1.00 34.41 595 THR A O 1
ATOM 4473 N N . LYS A 1 596 ? 64.310 15.621 -130.792 1.00 27.56 596 LYS A N 1
ATOM 4474 C CA . LYS A 1 596 ? 64.338 16.412 -132.081 1.00 27.56 596 LYS A CA 1
ATOM 4475 C C . LYS A 1 596 ? 64.157 15.676 -133.448 1.00 27.56 596 LYS A C 1
ATOM 4477 O O . LYS A 1 596 ? 64.510 14.502 -133.494 1.00 27.56 596 LYS A O 1
ATOM 4482 N N . PRO A 1 597 ? 63.766 16.334 -134.594 1.00 39.19 597 PRO A N 1
ATOM 4483 C CA . PRO A 1 597 ? 63.143 17.675 -134.850 1.00 39.19 597 PRO A CA 1
ATOM 4484 C C . PRO A 1 597 ? 61.985 17.806 -135.925 1.00 39.19 597 PRO A C 1
ATOM 4486 O O . PRO A 1 597 ? 62.081 17.234 -137.001 1.00 39.19 597 PRO A O 1
ATOM 4489 N N . ASP A 1 598 ? 61.007 18.700 -135.666 1.00 28.53 598 ASP A N 1
ATOM 4490 C CA . ASP A 1 598 ? 60.466 19.859 -136.469 1.00 28.53 598 ASP A CA 1
ATOM 4491 C C . ASP A 1 598 ? 59.770 19.822 -137.893 1.00 28.53 598 ASP A C 1
ATOM 4493 O O . ASP A 1 598 ? 60.208 19.141 -138.817 1.00 28.53 598 ASP A O 1
ATOM 4497 N N . ILE A 1 599 ? 58.800 20.762 -138.055 1.00 31.84 599 ILE A N 1
ATOM 4498 C CA . ILE A 1 599 ? 58.172 21.455 -139.236 1.00 31.84 599 ILE A CA 1
ATOM 4499 C C . ILE A 1 599 ? 56.739 21.101 -139.782 1.00 31.84 599 ILE A C 1
ATOM 4501 O O . ILE A 1 599 ? 56.389 19.960 -140.069 1.00 31.84 599 ILE A O 1
ATOM 4505 N N . ASP A 1 600 ? 55.965 22.200 -139.936 1.00 39.38 600 ASP A N 1
ATOM 4506 C CA . ASP A 1 600 ? 54.549 22.548 -140.280 1.00 39.38 600 ASP A CA 1
ATOM 4507 C C . ASP A 1 600 ? 54.105 22.334 -141.773 1.00 39.38 600 ASP A C 1
ATOM 4509 O O . ASP A 1 600 ? 54.987 22.058 -142.596 1.00 39.38 600 ASP A O 1
ATOM 4513 N N . PRO A 1 601 ? 52.800 22.444 -142.194 1.00 38.62 601 PRO A N 1
ATOM 4514 C CA . PRO A 1 601 ? 52.196 23.765 -142.539 1.00 38.62 601 PRO A CA 1
ATOM 4515 C C . PRO A 1 601 ? 50.634 23.983 -142.459 1.00 38.62 601 PRO A C 1
ATOM 4517 O O . PRO A 1 601 ? 49.850 23.254 -143.069 1.00 38.62 601 PRO A O 1
ATOM 4520 N N . HIS A 1 602 ? 50.238 25.183 -141.987 1.00 28.97 602 HIS A N 1
ATOM 4521 C CA . HIS A 1 602 ? 49.228 26.133 -142.563 1.00 28.97 602 HIS A CA 1
ATOM 4522 C C . HIS A 1 602 ? 47.681 26.135 -142.292 1.00 28.97 602 HIS A C 1
ATOM 4524 O O . HIS A 1 602 ? 47.089 25.248 -141.692 1.00 28.97 602 HIS A O 1
ATOM 4530 N N . ASN A 1 603 ? 47.059 27.268 -142.705 1.00 41.38 603 ASN A N 1
ATOM 4531 C CA . ASN A 1 603 ? 45.887 28.008 -142.159 1.00 41.38 603 ASN A CA 1
ATOM 4532 C C . ASN A 1 603 ? 44.831 28.393 -143.245 1.00 41.38 603 ASN A C 1
ATOM 4534 O O . ASN A 1 603 ? 45.185 28.413 -144.426 1.00 41.38 603 ASN A O 1
ATOM 4538 N N . PRO A 1 604 ? 43.567 28.740 -142.890 1.00 37.50 604 PRO A N 1
ATOM 4539 C CA . PRO A 1 604 ? 42.985 30.082 -143.207 1.00 37.50 604 PRO A CA 1
ATOM 4540 C C . PRO A 1 604 ? 41.920 30.601 -142.177 1.00 37.50 604 PRO A C 1
ATOM 4542 O O . PRO A 1 604 ? 41.377 29.801 -141.427 1.00 37.50 604 PRO A O 1
ATOM 4545 N N . SER A 1 605 ? 41.415 31.855 -142.123 1.00 31.81 605 SER A N 1
ATOM 4546 C CA . SER A 1 605 ? 41.851 33.217 -142.534 1.00 31.81 605 SER A CA 1
ATOM 4547 C C . SER A 1 605 ? 40.780 34.296 -142.155 1.00 31.81 605 SER A C 1
ATOM 4549 O O . SER A 1 605 ? 39.627 34.092 -142.521 1.00 31.81 605 SER A O 1
ATOM 4551 N N . ASN A 1 606 ? 41.176 35.462 -141.596 1.00 29.02 606 ASN A N 1
ATOM 4552 C CA . ASN A 1 606 ? 40.531 36.820 -141.642 1.00 29.02 606 ASN A CA 1
ATOM 4553 C C . ASN A 1 606 ? 39.122 37.019 -140.983 1.00 29.02 606 ASN A C 1
ATOM 4555 O O . ASN A 1 606 ? 38.231 36.213 -141.205 1.00 29.02 606 ASN A O 1
ATOM 4559 N N . LEU A 1 607 ? 38.791 38.082 -140.214 1.00 27.80 607 LEU A N 1
ATOM 4560 C CA . LEU A 1 607 ? 38.822 39.538 -140.521 1.00 27.80 607 LEU A CA 1
ATOM 4561 C C . LEU A 1 607 ? 38.624 40.433 -139.245 1.00 27.80 607 LEU A C 1
ATOM 4563 O O . LEU A 1 607 ? 38.212 39.930 -138.203 1.00 27.80 607 LEU A O 1
ATOM 4567 N N . ASP A 1 608 ? 38.886 41.749 -139.341 1.00 29.75 608 ASP A N 1
ATOM 4568 C CA . ASP A 1 608 ? 39.088 42.728 -138.239 1.00 29.75 608 ASP A CA 1
ATOM 4569 C C . ASP A 1 608 ? 37.864 43.489 -137.645 1.00 29.75 608 ASP A C 1
ATOM 4571 O O . ASP A 1 608 ? 36.814 43.622 -138.273 1.00 29.75 608 ASP A O 1
ATOM 4575 N N . GLY A 1 609 ? 38.078 44.136 -136.479 1.00 27.55 609 GLY A N 1
ATOM 4576 C CA . GLY A 1 609 ? 37.272 45.232 -135.887 1.00 27.55 609 GLY A CA 1
ATOM 4577 C C . GLY A 1 609 ? 37.966 45.872 -134.655 1.00 27.55 609 GLY A C 1
ATOM 4578 O O . GLY A 1 609 ? 38.609 45.150 -133.900 1.00 27.55 609 GLY A O 1
ATOM 4579 N N . SER A 1 610 ? 37.923 47.205 -134.455 1.00 29.12 610 SER A N 1
ATOM 4580 C CA . SER A 1 610 ? 38.960 47.951 -133.686 1.00 29.12 610 SER A CA 1
ATOM 4581 C C . SER A 1 610 ? 38.506 48.967 -132.602 1.00 29.12 610 SER A C 1
ATOM 4583 O O . SER A 1 610 ? 37.460 49.597 -132.721 1.00 29.12 610 SER A O 1
ATOM 4585 N N . GLY A 1 611 ? 39.391 49.220 -131.610 1.00 24.86 611 GLY A N 1
ATOM 4586 C CA . GLY A 1 611 ? 39.372 50.359 -130.651 1.00 24.86 611 GLY A CA 1
ATOM 4587 C C . GLY A 1 611 ? 38.583 50.134 -129.340 1.00 24.86 611 GLY A C 1
ATOM 4588 O O . GLY A 1 611 ? 37.723 49.269 -129.300 1.00 24.86 611 GLY A O 1
ATOM 4589 N N . SER A 1 612 ? 38.781 50.859 -128.222 1.00 24.81 612 SER A N 1
ATOM 4590 C CA . SER A 1 612 ? 39.788 51.862 -127.797 1.00 24.81 612 SER A CA 1
ATOM 4591 C C . SER A 1 612 ? 39.778 51.997 -126.242 1.00 24.81 612 SER A C 1
ATOM 4593 O O . SER A 1 612 ? 39.044 51.285 -125.566 1.00 24.81 612 SER A O 1
ATOM 4595 N N . TRP A 1 613 ? 40.599 52.886 -125.667 1.00 24.05 613 TRP A N 1
ATOM 4596 C CA . TRP A 1 613 ? 40.887 53.059 -124.223 1.00 24.05 613 TRP A CA 1
ATOM 4597 C C . TRP A 1 613 ? 39.804 53.750 -123.345 1.00 24.05 613 TRP A C 1
ATOM 4599 O O . TRP A 1 613 ? 38.995 54.532 -123.840 1.00 24.05 613 TRP A O 1
ATOM 4609 N N . THR A 1 614 ? 39.999 53.626 -122.014 1.00 24.69 614 THR A N 1
ATOM 4610 C CA . THR A 1 614 ? 39.650 54.542 -120.881 1.00 24.69 614 THR A CA 1
ATOM 4611 C C . THR A 1 614 ? 38.515 54.179 -119.895 1.00 24.69 614 THR A C 1
ATOM 4613 O O . THR A 1 614 ? 37.629 53.377 -120.157 1.00 24.69 614 THR A O 1
ATOM 4616 N N . SER A 1 615 ? 38.650 54.749 -118.689 1.00 37.97 615 SER A N 1
ATOM 4617 C CA . SER A 1 615 ? 37.958 54.500 -117.413 1.00 37.97 615 SER A CA 1
ATOM 4618 C C . SER A 1 615 ? 36.657 55.288 -117.203 1.00 37.97 615 SER A C 1
ATOM 4620 O O . SER A 1 615 ? 36.640 56.468 -117.551 1.00 37.97 615 SER A O 1
ATOM 4622 N N . ASN A 1 616 ? 35.688 54.748 -116.440 1.00 24.81 616 ASN A N 1
ATOM 4623 C CA . ASN A 1 616 ? 35.190 55.402 -115.205 1.00 24.81 616 ASN A CA 1
ATOM 4624 C C . ASN A 1 616 ? 34.165 54.577 -114.394 1.00 24.81 616 ASN A C 1
ATOM 4626 O O . ASN A 1 616 ? 33.576 53.623 -114.889 1.00 24.81 616 ASN A O 1
ATOM 4630 N N . MET A 1 617 ? 33.940 55.007 -113.144 1.00 32.19 617 MET A N 1
ATOM 4631 C CA . MET A 1 617 ? 32.844 54.580 -112.252 1.00 32.19 617 MET A CA 1
ATOM 4632 C C . MET A 1 617 ? 31.452 54.902 -112.843 1.00 32.19 617 MET A C 1
ATOM 4634 O O . MET A 1 617 ? 31.304 55.924 -113.513 1.00 32.19 617 MET A O 1
ATOM 4638 N N . GLY A 1 618 ? 30.414 54.110 -112.528 1.00 26.81 618 GLY A N 1
ATOM 4639 C CA . GLY A 1 618 ? 29.062 54.310 -113.090 1.00 26.81 618 GLY A CA 1
ATOM 4640 C C . GLY A 1 618 ? 27.928 53.531 -112.406 1.00 26.81 618 GLY A C 1
ATOM 4641 O O . GLY A 1 618 ? 27.369 52.607 -112.973 1.00 26.81 618 GLY A O 1
ATOM 4642 N N . ASN A 1 619 ? 27.620 53.933 -111.178 1.00 33.19 619 ASN A N 1
ATOM 4643 C CA . ASN A 1 619 ? 26.562 53.482 -110.263 1.00 33.19 619 ASN A CA 1
ATOM 4644 C C . ASN A 1 619 ? 25.110 53.361 -110.838 1.00 33.19 619 ASN A C 1
ATOM 4646 O O . ASN A 1 619 ? 24.738 54.118 -111.729 1.00 33.19 619 ASN A O 1
ATOM 4650 N N . HIS A 1 620 ? 24.278 52.541 -110.168 1.00 31.36 620 HIS A N 1
ATOM 4651 C CA . HIS A 1 620 ? 22.793 52.451 -110.180 1.00 31.36 620 HIS A CA 1
ATOM 4652 C C . HIS A 1 620 ? 22.002 51.886 -111.387 1.00 31.36 620 HIS A C 1
ATOM 4654 O O . HIS A 1 620 ? 22.065 52.405 -112.495 1.00 31.36 620 HIS A O 1
ATOM 4660 N N . GLY A 1 621 ? 21.028 51.010 -111.069 1.00 28.22 621 GLY A N 1
ATOM 4661 C CA . GLY A 1 621 ? 19.645 51.173 -111.565 1.00 28.22 621 GLY A CA 1
ATOM 4662 C C . GLY A 1 621 ? 18.913 49.932 -112.101 1.00 28.22 621 GLY A C 1
ATOM 4663 O O . GLY A 1 621 ? 18.895 49.712 -113.306 1.00 28.22 621 GLY A O 1
ATOM 4664 N N . VAL A 1 622 ? 18.196 49.200 -111.236 1.00 42.94 622 VAL A N 1
ATOM 4665 C CA . VAL A 1 622 ? 17.115 48.266 -111.647 1.00 42.94 622 VAL A CA 1
ATOM 4666 C C . VAL A 1 622 ? 15.957 49.064 -112.275 1.00 42.94 622 VAL A C 1
ATOM 4668 O O . VAL A 1 622 ? 15.682 50.164 -111.782 1.00 42.94 622 VAL A O 1
ATOM 4671 N N . PRO A 1 623 ? 15.248 48.556 -113.309 1.00 39.97 623 PRO A N 1
ATOM 4672 C CA . PRO A 1 623 ? 13.807 48.301 -113.094 1.00 39.97 623 PRO A CA 1
ATOM 4673 C C . PRO A 1 623 ? 13.121 47.220 -113.977 1.00 39.97 623 PRO A C 1
ATOM 4675 O O . PRO A 1 623 ? 13.127 47.317 -115.202 1.00 39.97 623 PRO A O 1
ATOM 4678 N N . GLY A 1 624 ? 12.341 46.334 -113.332 1.00 34.19 624 GLY A N 1
ATOM 4679 C CA . GLY A 1 624 ? 11.202 45.587 -113.916 1.00 34.19 624 GLY A CA 1
ATOM 4680 C C . GLY A 1 624 ? 11.539 44.316 -114.723 1.00 34.19 624 GLY A C 1
ATOM 4681 O O . GLY A 1 624 ? 12.572 44.261 -115.374 1.00 34.19 624 GLY A O 1
ATOM 4682 N N . VAL A 1 625 ? 10.712 43.262 -114.775 1.00 34.22 625 VAL A N 1
ATOM 4683 C CA . VAL A 1 625 ? 9.350 42.977 -114.247 1.00 34.22 625 VAL A CA 1
ATOM 4684 C C . VAL A 1 625 ? 9.254 41.428 -114.132 1.00 34.22 625 VAL A C 1
ATOM 4686 O O . VAL A 1 625 ? 9.821 40.762 -114.990 1.00 34.22 625 VAL A O 1
ATOM 4689 N N . GLU A 1 626 ? 8.631 40.744 -113.160 1.00 35.25 626 GLU A N 1
ATOM 4690 C CA . GLU A 1 626 ? 7.640 41.093 -112.118 1.00 35.25 626 GLU A CA 1
ATOM 4691 C C . GLU A 1 626 ? 7.966 40.422 -110.748 1.00 35.25 626 GLU A C 1
ATOM 4693 O O . GLU A 1 626 ? 9.089 39.987 -110.522 1.00 35.25 626 GLU A O 1
ATOM 4698 N N . ARG A 1 627 ? 6.985 40.296 -109.833 1.00 47.75 627 ARG A N 1
ATOM 4699 C CA . ARG A 1 627 ? 6.988 39.349 -108.695 1.00 47.75 627 ARG A CA 1
ATOM 4700 C C . ARG A 1 627 ? 5.689 38.538 -108.700 1.00 47.75 627 ARG A C 1
ATOM 4702 O O . ARG A 1 627 ? 4.626 39.105 -108.455 1.00 47.75 627 ARG A O 1
ATOM 4709 N N . VAL A 1 628 ? 5.780 37.221 -108.883 1.00 39.53 628 VAL A N 1
ATOM 4710 C CA . VAL A 1 628 ? 4.687 36.267 -108.618 1.00 39.53 628 VAL A CA 1
ATOM 4711 C C . VAL A 1 628 ? 5.172 35.282 -107.558 1.00 39.53 628 VAL A C 1
ATOM 4713 O O . VAL A 1 628 ? 6.295 34.790 -107.631 1.00 39.53 628 VAL A O 1
ATOM 4716 N N . ALA A 1 629 ? 4.354 35.025 -106.538 1.00 40.22 629 ALA A N 1
ATOM 4717 C CA . ALA A 1 629 ? 4.724 34.119 -105.457 1.00 40.22 629 ALA A CA 1
ATOM 4718 C C . ALA A 1 629 ? 4.803 32.664 -105.959 1.00 40.22 629 ALA A C 1
ATOM 4720 O O . ALA A 1 629 ? 3.814 32.150 -106.479 1.00 40.22 629 ALA A O 1
ATOM 4721 N N . GLY A 1 630 ? 5.950 32.008 -105.749 1.00 48.41 630 GLY A N 1
ATOM 4722 C CA . GLY A 1 630 ? 6.095 30.551 -105.877 1.00 48.41 630 GLY A CA 1
ATOM 4723 C C . GLY A 1 630 ? 6.918 30.012 -107.054 1.00 48.41 630 GLY A C 1
ATOM 4724 O O . GLY A 1 630 ? 6.916 28.803 -107.228 1.00 48.41 630 GLY A O 1
ATOM 4725 N N . LEU A 1 631 ? 7.593 30.854 -107.849 1.00 57.47 631 LEU A N 1
ATOM 4726 C CA . LEU A 1 631 ? 8.527 30.416 -108.902 1.00 57.47 631 LEU A CA 1
ATOM 4727 C C . LEU A 1 631 ? 9.734 31.367 -108.989 1.00 57.47 631 LEU A C 1
ATOM 4729 O O . LEU A 1 631 ? 9.766 32.271 -109.824 1.00 57.47 631 LEU A O 1
ATOM 4733 N N . ALA A 1 632 ? 10.721 31.174 -108.113 1.00 63.03 632 ALA A N 1
ATOM 4734 C CA . ALA A 1 632 ? 12.042 31.792 -108.248 1.00 63.03 632 ALA A CA 1
ATOM 4735 C C . ALA A 1 632 ? 13.018 30.765 -108.838 1.00 63.03 632 ALA A C 1
ATOM 4737 O O . ALA A 1 632 ? 13.045 29.623 -108.371 1.00 63.03 632 ALA A O 1
ATOM 4738 N N . SER A 1 633 ? 13.808 31.170 -109.839 1.00 72.12 633 SER A N 1
ATOM 4739 C CA . SER A 1 633 ? 14.830 30.324 -110.468 1.00 72.12 633 SER A CA 1
ATOM 4740 C C . SER A 1 633 ? 16.171 31.042 -110.627 1.00 72.12 633 SER A C 1
ATOM 4742 O O . SER A 1 633 ? 16.186 32.163 -111.140 1.00 72.12 633 SER A O 1
ATOM 4744 N N . ALA A 1 634 ? 17.278 30.398 -110.248 1.00 82.12 634 ALA A N 1
ATOM 4745 C CA . ALA A 1 634 ? 18.637 30.942 -110.364 1.00 82.12 634 ALA A CA 1
ATOM 4746 C C . ALA A 1 634 ? 19.668 29.854 -110.721 1.00 82.12 634 ALA A C 1
ATOM 4748 O O . ALA A 1 634 ? 19.542 28.715 -110.276 1.00 82.12 634 ALA A O 1
ATOM 4749 N N . GLU A 1 635 ? 20.707 30.210 -111.484 1.00 86.31 635 GLU A N 1
ATOM 4750 C CA . GLU A 1 635 ? 21.843 29.322 -111.772 1.00 86.31 635 GLU A CA 1
ATOM 4751 C C . GLU A 1 635 ? 22.877 29.409 -110.642 1.00 86.31 635 GLU A C 1
ATOM 4753 O O . GLU A 1 635 ? 23.572 30.419 -110.537 1.00 86.31 635 GLU A O 1
ATOM 4758 N N . LEU A 1 636 ? 23.021 28.356 -109.829 1.00 89.88 636 LEU A N 1
ATOM 4759 C CA . LEU A 1 636 ? 23.999 28.316 -108.732 1.00 89.88 636 LEU A CA 1
ATOM 4760 C C . LEU A 1 636 ? 25.089 27.253 -108.960 1.00 89.88 636 LEU A C 1
ATOM 4762 O O . LEU A 1 636 ? 24.785 26.149 -109.426 1.00 89.88 636 LEU A O 1
ATOM 4766 N N . PRO A 1 637 ? 26.363 27.537 -108.626 1.00 92.38 637 PRO A N 1
ATOM 4767 C CA . PRO A 1 637 ? 27.405 26.529 -108.490 1.00 92.38 637 PRO A CA 1
ATOM 4768 C C . PRO A 1 637 ? 27.268 25.754 -107.168 1.00 92.38 637 PRO A C 1
ATOM 4770 O O . PRO A 1 637 ? 27.047 26.328 -106.099 1.00 92.38 637 PRO A O 1
ATOM 4773 N N . PHE A 1 638 ? 27.435 24.436 -107.256 1.00 94.56 638 PHE A N 1
ATOM 4774 C CA . PHE A 1 638 ? 27.446 23.514 -106.124 1.00 94.56 638 PHE A CA 1
ATOM 4775 C C . PHE A 1 638 ? 28.843 22.906 -105.976 1.00 94.56 638 PHE A C 1
ATOM 4777 O O . PHE A 1 638 ? 29.473 22.517 -106.968 1.00 94.56 638 PHE A O 1
ATOM 4784 N N . PHE A 1 639 ? 29.305 22.792 -104.735 1.00 92.94 639 PHE A N 1
ATOM 4785 C CA . PHE A 1 639 ? 30.654 22.375 -104.372 1.00 92.94 639 PHE A CA 1
ATOM 4786 C C . PHE A 1 639 ? 30.646 21.225 -103.361 1.00 92.94 639 PHE A C 1
ATOM 4788 O O . PHE A 1 639 ? 29.810 21.179 -102.458 1.00 92.94 639 PHE A O 1
ATOM 4795 N N . LYS A 1 640 ? 31.628 20.333 -103.489 1.00 92.81 640 LYS A N 1
ATOM 4796 C CA . LYS A 1 640 ? 32.026 19.362 -102.469 1.00 92.81 640 LYS A CA 1
ATOM 4797 C C . LYS A 1 640 ? 33.202 19.941 -101.687 1.00 92.81 640 LYS A C 1
ATOM 4799 O O . LYS A 1 640 ? 34.160 20.407 -102.305 1.00 92.81 640 LYS A O 1
ATOM 4804 N N . VAL A 1 641 ? 33.149 19.873 -100.362 1.00 89.81 641 VAL A N 1
ATOM 4805 C CA . VAL A 1 641 ? 34.273 20.174 -99.468 1.00 89.81 641 VAL A CA 1
ATOM 4806 C C . VAL A 1 641 ? 34.647 18.897 -98.730 1.00 89.81 641 VAL A C 1
ATOM 4808 O O . VAL A 1 641 ? 33.794 18.300 -98.083 1.00 89.81 641 VAL A O 1
ATOM 4811 N N . GLU A 1 642 ? 35.895 18.459 -98.844 1.00 85.75 642 GLU A N 1
ATOM 4812 C CA . GLU A 1 642 ? 36.396 17.230 -98.212 1.00 85.75 642 GLU A CA 1
ATOM 4813 C C . GLU A 1 642 ? 37.859 17.445 -97.813 1.00 85.75 642 GLU A C 1
ATOM 4815 O O . GLU A 1 642 ? 38.658 17.901 -98.635 1.00 85.75 642 GLU A O 1
ATOM 4820 N N . ALA A 1 643 ? 38.201 17.206 -96.543 1.00 78.12 643 ALA A N 1
ATOM 4821 C CA . ALA A 1 643 ? 39.514 17.515 -95.965 1.00 78.12 643 ALA A CA 1
ATOM 4822 C C . ALA A 1 643 ? 39.991 18.961 -96.250 1.00 78.12 643 ALA A C 1
ATOM 4824 O O . ALA A 1 643 ? 41.173 19.221 -96.489 1.00 78.12 643 ALA A O 1
ATOM 4825 N N . GLY A 1 644 ? 39.054 19.916 -96.274 1.00 73.44 644 GLY A N 1
ATOM 4826 C CA . GLY A 1 644 ? 39.312 21.327 -96.589 1.00 73.44 644 GLY A CA 1
ATOM 4827 C C . GLY A 1 644 ? 39.602 21.650 -98.065 1.00 73.44 644 GLY A C 1
ATOM 4828 O O . GLY A 1 644 ? 39.854 22.813 -98.380 1.00 73.44 644 GLY A O 1
ATOM 4829 N N . GLN A 1 645 ? 39.552 20.677 -98.985 1.00 81.69 645 GLN A N 1
ATOM 4830 C CA . GLN A 1 645 ? 39.640 20.928 -100.428 1.00 81.69 645 GLN A CA 1
ATOM 4831 C C . GLN A 1 645 ? 38.253 21.130 -101.043 1.00 81.69 645 GLN A C 1
ATOM 4833 O O . GLN A 1 645 ? 37.343 20.336 -100.816 1.00 81.69 645 GLN A O 1
ATOM 4838 N N . VAL A 1 646 ? 38.109 22.173 -101.867 1.00 86.25 646 VAL A N 1
ATOM 4839 C CA . VAL A 1 646 ? 36.872 22.488 -102.598 1.00 86.25 646 VAL A CA 1
ATOM 4840 C C . VAL A 1 646 ? 36.942 21.919 -104.018 1.00 86.25 646 VAL A C 1
ATOM 4842 O O . VAL A 1 646 ? 37.865 22.219 -104.777 1.00 86.25 646 VAL A O 1
ATOM 4845 N N . SER A 1 647 ? 35.944 21.128 -104.411 1.00 87.12 647 SER A N 1
ATOM 4846 C CA . SER A 1 647 ? 35.757 20.636 -105.782 1.00 87.12 647 SER A CA 1
ATOM 4847 C C . SER A 1 647 ? 34.330 20.902 -106.277 1.00 87.12 647 SER A C 1
ATOM 4849 O O . SER A 1 647 ? 33.426 21.171 -105.493 1.00 87.12 647 SER A O 1
ATOM 4851 N N . HIS A 1 648 ? 34.119 20.930 -107.594 1.00 85.88 648 HIS A N 1
ATOM 4852 C CA . HIS A 1 648 ? 32.914 21.515 -108.198 1.00 85.88 648 HIS A CA 1
ATOM 4853 C C . HIS A 1 648 ? 31.947 20.428 -108.699 1.00 85.88 648 HIS A C 1
ATOM 4855 O O . HIS A 1 648 ? 32.217 19.799 -109.720 1.00 85.88 648 HIS A O 1
ATOM 4861 N N . TYR A 1 649 ? 30.795 20.257 -108.040 1.00 85.88 649 TYR A N 1
ATOM 4862 C CA . TYR A 1 649 ? 29.759 19.286 -108.426 1.00 85.88 649 TYR A CA 1
ATOM 4863 C C . TYR A 1 649 ? 29.021 19.659 -109.719 1.00 85.88 649 TYR A C 1
ATOM 4865 O O . TYR A 1 649 ? 28.592 18.784 -110.467 1.00 85.88 649 TYR A O 1
ATOM 4873 N N . GLY A 1 650 ? 28.840 20.954 -109.989 1.00 84.44 650 GLY A N 1
ATOM 4874 C CA . GLY A 1 650 ? 28.177 21.434 -111.207 1.00 84.44 650 GLY A CA 1
ATOM 4875 C C . GLY A 1 650 ? 27.457 22.760 -110.997 1.00 84.44 650 GLY A C 1
ATOM 4876 O O . GLY A 1 650 ? 27.335 23.227 -109.868 1.00 84.44 650 GLY A O 1
ATOM 4877 N N . THR A 1 651 ? 27.015 23.389 -112.086 1.00 88.62 651 THR A N 1
ATOM 4878 C CA . THR A 1 651 ? 26.074 24.513 -112.023 1.00 88.62 651 THR A CA 1
ATOM 4879 C C . THR A 1 651 ? 24.679 23.996 -112.346 1.00 88.62 651 THR A C 1
ATOM 4881 O O . THR A 1 651 ? 24.488 23.332 -113.369 1.00 88.62 651 THR A O 1
ATOM 4884 N N . TYR A 1 652 ? 23.720 24.298 -111.475 1.00 88.31 652 TYR A N 1
ATOM 4885 C CA . TYR A 1 652 ? 22.341 23.830 -111.578 1.00 88.31 652 TYR A CA 1
ATOM 4886 C C . TYR A 1 652 ? 21.386 25.021 -111.655 1.00 88.31 652 TYR A C 1
ATOM 4888 O O . TYR A 1 652 ? 21.571 26.008 -110.943 1.00 88.31 652 TYR A O 1
ATOM 4896 N N . ASP A 1 653 ? 20.363 24.904 -112.498 1.00 86.44 653 ASP A N 1
ATOM 4897 C CA . ASP A 1 653 ? 19.150 25.707 -112.425 1.00 86.44 653 ASP A CA 1
ATOM 4898 C C . ASP A 1 653 ? 18.387 25.261 -111.174 1.00 86.44 653 ASP A C 1
ATOM 4900 O O . ASP A 1 653 ? 17.895 24.132 -111.088 1.00 86.44 653 ASP A O 1
ATOM 4904 N N . VAL A 1 654 ? 18.339 26.140 -110.178 1.00 88.38 654 VAL A N 1
ATOM 4905 C CA . VAL A 1 654 ? 17.653 25.934 -108.902 1.00 88.38 654 VAL A CA 1
ATOM 4906 C C . VAL A 1 654 ? 16.274 26.556 -109.008 1.00 88.38 654 VAL A C 1
ATOM 4908 O O . VAL A 1 654 ? 16.188 27.767 -109.167 1.00 88.38 654 VAL A O 1
ATOM 4911 N N . ALA A 1 655 ? 15.205 25.771 -108.891 1.00 83.81 655 ALA A N 1
ATOM 4912 C CA . ALA A 1 655 ? 13.829 26.267 -108.858 1.00 83.81 655 ALA A CA 1
ATOM 4913 C C . ALA A 1 655 ? 13.172 25.959 -107.504 1.00 83.81 655 ALA A C 1
ATOM 4915 O O . ALA A 1 655 ? 13.121 24.801 -107.081 1.00 83.81 655 ALA A O 1
ATOM 4916 N N . ALA A 1 656 ? 12.668 26.992 -106.826 1.00 78.12 656 ALA A N 1
ATOM 4917 C CA . ALA A 1 656 ? 12.025 26.873 -105.518 1.00 78.12 656 ALA A CA 1
ATOM 4918 C C . ALA A 1 656 ? 10.488 26.904 -105.638 1.00 78.12 656 ALA A C 1
ATOM 4920 O O . ALA A 1 656 ? 9.905 27.969 -105.858 1.00 78.12 656 ALA A O 1
ATOM 4921 N N . ASP A 1 657 ? 9.851 25.740 -105.462 1.00 75.25 657 ASP A N 1
ATOM 4922 C CA . ASP A 1 657 ? 8.400 25.586 -105.290 1.00 75.25 657 ASP A CA 1
ATOM 4923 C C . ASP A 1 657 ? 8.052 25.676 -103.774 1.00 75.25 657 ASP A C 1
ATOM 4925 O O . ASP A 1 657 ? 8.904 25.389 -102.927 1.00 75.25 657 ASP A O 1
ATOM 4929 N N . PRO A 1 658 ? 6.806 26.007 -103.370 1.00 73.69 658 PRO A N 1
ATOM 4930 C CA . PRO A 1 658 ? 6.417 26.048 -101.951 1.00 73.69 658 PRO A CA 1
ATOM 4931 C C . PRO A 1 658 ? 6.582 24.723 -101.188 1.00 73.69 658 PRO A C 1
ATOM 4933 O O . PRO A 1 658 ? 6.807 24.751 -99.982 1.00 73.69 658 PRO A O 1
ATOM 4936 N N . ASP A 1 659 ? 6.486 23.587 -101.888 1.00 75.62 659 ASP A N 1
ATOM 4937 C CA . ASP A 1 659 ? 6.500 22.238 -101.303 1.00 75.62 659 ASP A CA 1
ATOM 4938 C C . ASP A 1 659 ? 7.822 21.470 -101.532 1.00 75.62 659 ASP A C 1
ATOM 4940 O O . ASP A 1 659 ? 7.935 20.335 -101.076 1.00 75.62 659 ASP A O 1
ATOM 4944 N N . LYS A 1 660 ? 8.781 22.020 -102.305 1.00 82.56 660 LYS A N 1
ATOM 4945 C CA . LYS A 1 660 ? 10.088 21.390 -102.621 1.00 82.56 660 LYS A CA 1
ATOM 4946 C C . LYS A 1 660 ? 11.034 22.317 -103.394 1.00 82.56 660 LYS A C 1
ATOM 4948 O O . LYS A 1 660 ? 10.600 23.279 -104.021 1.00 82.56 660 LYS A O 1
ATOM 4953 N N . VAL A 1 661 ? 12.312 21.954 -103.477 1.00 89.31 661 VAL A N 1
ATOM 4954 C CA . VAL A 1 661 ? 13.271 22.542 -104.433 1.00 89.31 661 VAL A CA 1
ATOM 4955 C C . VAL A 1 661 ? 13.583 21.543 -105.550 1.00 89.31 661 VAL A C 1
ATOM 4957 O O . VAL A 1 661 ? 13.564 20.330 -105.348 1.00 89.31 661 VAL A O 1
ATOM 4960 N N . ARG A 1 662 ? 13.845 22.050 -106.755 1.00 85.81 662 ARG A N 1
ATOM 4961 C CA . ARG A 1 662 ? 14.275 21.284 -107.932 1.00 85.81 662 ARG A CA 1
ATOM 4962 C C . ARG A 1 662 ? 15.621 21.801 -108.424 1.00 85.81 662 ARG A C 1
ATOM 4964 O O . ARG A 1 662 ? 15.844 23.007 -108.420 1.00 85.81 662 ARG A O 1
ATOM 4971 N N . LEU A 1 663 ? 16.480 20.883 -108.861 1.00 90.69 663 LEU A N 1
ATOM 4972 C CA . LEU A 1 663 ? 17.818 21.161 -109.383 1.00 90.69 663 LEU A CA 1
ATOM 4973 C C . LEU A 1 663 ? 17.974 20.485 -110.752 1.00 90.69 663 LEU A C 1
ATOM 4975 O O . LEU A 1 663 ? 17.894 19.259 -110.836 1.00 90.69 663 LEU A O 1
ATOM 4979 N N . GLU A 1 664 ? 18.216 21.259 -111.811 1.00 85.75 664 GLU A N 1
ATOM 4980 C CA . GLU A 1 664 ? 18.475 20.737 -113.164 1.00 85.75 664 GLU A CA 1
ATOM 4981 C C . GLU A 1 664 ? 19.883 21.152 -113.646 1.00 85.75 664 GLU A C 1
ATOM 4983 O O . GLU A 1 664 ? 20.240 22.323 -113.548 1.00 85.75 664 GLU A O 1
ATOM 4988 N N . PRO A 1 665 ? 20.742 20.230 -114.125 1.00 85.75 665 PRO A N 1
ATOM 4989 C CA . PRO A 1 665 ? 22.122 20.561 -114.494 1.00 85.75 665 PRO A CA 1
ATOM 4990 C C . PRO A 1 665 ? 22.197 21.350 -115.811 1.00 85.75 665 PRO A C 1
ATOM 4992 O O . PRO A 1 665 ? 21.746 20.879 -116.854 1.00 85.75 665 PRO A O 1
ATOM 4995 N N . THR A 1 666 ? 22.848 22.518 -115.795 1.00 80.31 666 THR A N 1
ATOM 4996 C CA . THR A 1 666 ? 22.855 23.458 -116.941 1.00 80.31 666 THR A CA 1
ATOM 4997 C C . THR A 1 666 ? 23.945 23.188 -117.981 1.00 80.31 666 THR A C 1
ATOM 4999 O O . THR A 1 666 ? 23.952 23.778 -119.062 1.00 80.31 666 THR A O 1
ATOM 5002 N N . GLY A 1 667 ? 24.932 22.351 -117.643 1.00 73.56 667 GLY A N 1
ATOM 5003 C CA . GLY A 1 667 ? 26.151 22.156 -118.438 1.00 73.56 667 GLY A CA 1
ATOM 5004 C C . GLY A 1 667 ? 27.138 23.335 -118.398 1.00 73.56 667 GLY A C 1
ATOM 5005 O O . GLY A 1 667 ? 28.200 23.257 -119.017 1.00 73.56 667 GLY A O 1
ATOM 5006 N N . LYS A 1 668 ? 26.826 24.414 -117.667 1.00 78.94 668 LYS A N 1
ATOM 5007 C CA . LYS A 1 668 ? 27.753 25.519 -117.383 1.00 78.94 668 LYS A CA 1
ATOM 5008 C C . LYS A 1 668 ? 28.648 25.185 -116.183 1.00 78.94 668 LYS A C 1
ATOM 5010 O O . LYS A 1 668 ? 28.399 24.244 -115.430 1.00 78.94 668 LYS A O 1
ATOM 5015 N N . ARG A 1 669 ? 29.688 25.999 -115.995 1.00 82.88 669 ARG A N 1
ATOM 5016 C CA . ARG A 1 669 ? 30.554 25.986 -114.811 1.00 82.88 669 ARG A CA 1
ATOM 5017 C C . ARG A 1 669 ? 30.810 27.422 -114.363 1.00 82.88 669 ARG A C 1
ATOM 5019 O O . ARG A 1 669 ? 31.665 28.101 -114.931 1.00 82.88 669 ARG A O 1
ATOM 5026 N N . LEU A 1 670 ? 30.027 27.888 -113.396 1.00 79.56 670 LEU A N 1
ATOM 5027 C CA . LEU A 1 670 ? 30.249 29.175 -112.737 1.00 79.56 670 LEU A CA 1
ATOM 5028 C C . LEU A 1 670 ? 31.503 29.109 -111.837 1.00 79.56 670 LEU A C 1
ATOM 5030 O O . LEU A 1 670 ? 31.885 28.026 -111.395 1.00 79.56 670 LEU A O 1
ATOM 5034 N N . PRO A 1 671 ? 32.205 30.232 -111.609 1.00 81.06 671 PRO A N 1
ATOM 5035 C CA . PRO A 1 671 ? 33.330 30.276 -110.679 1.00 81.06 671 PRO A CA 1
ATOM 5036 C C . PRO A 1 671 ? 32.855 30.201 -109.221 1.00 81.06 671 PRO A C 1
ATOM 5038 O O . PRO A 1 671 ? 31.680 30.410 -108.924 1.00 81.06 671 PRO A O 1
ATOM 5041 N N . GLU A 1 672 ? 33.789 29.945 -108.305 1.00 83.50 672 GLU A N 1
ATOM 5042 C CA . GLU A 1 672 ? 33.518 30.019 -106.869 1.00 83.50 672 GLU A CA 1
ATOM 5043 C C . GLU A 1 672 ? 33.171 31.460 -106.434 1.00 83.50 672 GLU A C 1
ATOM 5045 O O . GLU A 1 672 ? 33.881 32.395 -106.829 1.00 83.50 672 GLU A O 1
ATOM 5050 N N . PRO A 1 673 ? 32.098 31.670 -105.643 1.00 82.75 673 PRO A N 1
ATOM 5051 C CA . PRO A 1 673 ? 31.725 32.991 -105.149 1.00 82.75 673 PRO A CA 1
ATOM 5052 C C . PRO A 1 673 ? 32.810 33.648 -104.294 1.00 82.75 673 PRO A C 1
ATOM 5054 O O . PRO A 1 673 ? 33.332 33.062 -103.350 1.00 82.75 673 PRO A O 1
ATOM 5057 N N . ASN A 1 674 ? 33.092 34.921 -104.572 1.00 70.69 674 ASN A N 1
ATOM 5058 C CA . ASN A 1 674 ? 33.976 35.758 -103.760 1.00 70.69 674 ASN A CA 1
ATOM 5059 C C . ASN A 1 674 ? 33.235 37.040 -103.353 1.00 70.69 674 ASN A C 1
ATOM 5061 O O . ASN A 1 674 ? 33.505 38.131 -103.858 1.00 70.69 674 ASN A O 1
ATOM 5065 N N . GLN A 1 675 ? 32.230 36.861 -102.496 1.00 67.12 675 GLN A N 1
ATOM 5066 C CA . GLN A 1 675 ? 31.285 37.883 -102.037 1.00 67.12 675 GLN A CA 1
ATOM 5067 C C . GLN A 1 675 ? 31.327 37.982 -100.501 1.00 67.12 675 GLN A C 1
ATOM 5069 O O . GLN A 1 675 ? 31.625 36.989 -99.829 1.00 67.12 675 GLN A O 1
ATOM 5074 N N . PRO A 1 676 ? 31.070 39.162 -99.908 1.00 64.25 676 PRO A N 1
ATOM 5075 C CA . PRO A 1 676 ? 31.203 39.360 -98.469 1.00 64.25 676 PRO A CA 1
ATOM 5076 C C . PRO A 1 676 ? 30.131 38.596 -97.679 1.00 64.25 676 PRO A C 1
ATOM 5078 O O . PRO A 1 676 ? 28.935 38.748 -97.918 1.00 64.25 676 PRO A O 1
ATOM 5081 N N . LYS A 1 677 ? 30.568 37.843 -96.665 1.00 73.75 677 LYS A N 1
ATOM 5082 C CA . LYS A 1 677 ? 29.697 37.155 -95.701 1.00 73.75 677 LYS A CA 1
ATOM 5083 C C . LYS A 1 677 ? 29.041 38.195 -94.781 1.00 73.75 677 LYS A C 1
ATOM 5085 O O . LYS A 1 677 ? 29.723 38.797 -93.951 1.00 73.75 677 LYS A O 1
ATOM 5090 N N . THR A 1 678 ? 27.752 38.477 -94.979 1.00 70.75 678 THR A N 1
ATOM 5091 C CA . THR A 1 678 ? 27.036 39.601 -94.327 1.00 70.75 678 THR A CA 1
ATOM 5092 C C . THR A 1 678 ? 25.930 39.185 -93.356 1.00 70.75 678 THR A C 1
ATOM 5094 O O . THR A 1 678 ? 25.413 40.037 -92.631 1.00 70.75 678 THR A O 1
ATOM 5097 N N . GLN A 1 679 ? 25.570 37.902 -93.301 1.00 73.50 679 GLN A N 1
ATOM 5098 C CA . GLN A 1 679 ? 24.580 37.359 -92.364 1.00 73.50 679 GLN A CA 1
ATOM 5099 C C . GLN A 1 679 ? 25.122 36.077 -91.717 1.00 73.50 679 GLN A C 1
ATOM 5101 O O . GLN A 1 679 ? 26.178 35.583 -92.091 1.00 73.50 679 GLN A O 1
ATOM 5106 N N . TYR A 1 680 ? 24.412 35.533 -90.730 1.00 86.06 680 TYR A N 1
ATOM 5107 C CA . TYR A 1 680 ? 24.663 34.184 -90.226 1.00 86.06 680 TYR A CA 1
ATOM 5108 C C . TYR A 1 680 ? 23.345 33.562 -89.768 1.00 86.06 680 TYR A C 1
ATOM 5110 O O . TYR A 1 680 ? 22.623 34.168 -88.974 1.00 86.06 680 TYR A O 1
ATOM 5118 N N . ARG A 1 681 ? 23.017 32.370 -90.270 1.00 84.56 681 ARG A N 1
ATOM 5119 C CA . ARG A 1 681 ? 21.898 31.539 -89.804 1.00 84.56 681 ARG A CA 1
ATOM 5120 C C . ARG A 1 681 ? 22.349 30.087 -89.781 1.00 84.56 681 ARG A C 1
ATOM 5122 O O . ARG A 1 681 ? 22.901 29.609 -90.765 1.00 84.56 681 ARG A O 1
ATOM 5129 N N . GLU A 1 682 ? 22.075 29.395 -88.686 1.00 89.94 682 GLU A N 1
ATOM 5130 C CA . GLU A 1 682 ? 22.412 27.987 -88.473 1.00 89.94 682 GLU A CA 1
ATOM 5131 C C . GLU A 1 682 ? 21.134 27.225 -88.119 1.00 89.94 682 GLU A C 1
ATOM 5133 O O . GLU A 1 682 ? 20.325 27.704 -87.320 1.00 89.94 682 GLU A O 1
ATOM 5138 N N . TYR A 1 683 ? 20.928 26.061 -88.732 1.00 89.06 683 TYR A N 1
ATOM 5139 C CA . TYR A 1 683 ? 19.764 25.219 -88.479 1.00 89.06 683 TYR A CA 1
ATOM 5140 C C . TYR A 1 683 ? 20.116 23.740 -88.618 1.00 89.06 683 TYR A C 1
ATOM 5142 O O . TYR A 1 683 ? 20.721 23.336 -89.607 1.00 89.06 683 TYR A O 1
ATOM 5150 N N . THR A 1 684 ? 19.721 22.929 -87.639 1.00 92.56 684 THR A N 1
ATOM 5151 C CA . THR A 1 684 ? 20.055 21.500 -87.584 1.00 92.56 684 THR A CA 1
ATOM 5152 C C . THR A 1 684 ? 18.778 20.671 -87.628 1.00 92.56 684 THR A C 1
ATOM 5154 O O . THR A 1 684 ? 17.931 20.798 -86.742 1.00 92.56 684 THR A O 1
ATOM 5157 N N . LYS A 1 685 ? 18.624 19.833 -88.660 1.00 88.69 685 LYS A N 1
ATOM 5158 C CA . LYS A 1 685 ? 17.393 19.081 -88.943 1.00 88.69 685 LYS A CA 1
ATOM 5159 C C . LYS A 1 685 ? 17.680 17.727 -89.601 1.00 88.69 685 LYS A C 1
ATOM 5161 O O . LYS A 1 685 ? 18.646 17.578 -90.343 1.00 88.69 685 LYS A O 1
ATOM 5166 N N . ALA A 1 686 ? 16.803 16.755 -89.353 1.00 91.19 686 ALA A N 1
ATOM 5167 C CA . ALA A 1 686 ? 16.773 15.493 -90.085 1.00 91.19 686 ALA A CA 1
ATOM 5168 C C . ALA A 1 686 ? 16.296 15.728 -91.527 1.00 91.19 686 ALA A C 1
ATOM 5170 O O . ALA A 1 686 ? 15.138 16.097 -91.739 1.00 91.19 686 ALA A O 1
ATOM 5171 N N . LEU A 1 687 ? 17.167 15.493 -92.507 1.00 90.88 687 LEU A N 1
ATOM 5172 C CA . LEU A 1 687 ? 16.812 15.486 -93.928 1.00 90.88 687 LEU A CA 1
ATOM 5173 C C . LEU A 1 687 ? 16.606 14.039 -94.383 1.00 90.88 687 LEU A C 1
ATOM 5175 O O . LEU A 1 687 ? 17.312 13.139 -93.928 1.00 90.88 687 LEU A O 1
ATOM 5179 N N . THR A 1 688 ? 15.620 13.811 -95.253 1.00 88.44 688 THR A N 1
ATOM 5180 C CA . THR A 1 688 ? 15.266 12.479 -95.768 1.00 88.44 688 THR A CA 1
ATOM 5181 C C . THR A 1 688 ? 15.341 12.479 -97.286 1.00 88.44 688 THR A C 1
ATOM 5183 O O . THR A 1 688 ? 14.698 13.303 -97.923 1.00 88.44 688 THR A O 1
ATOM 5186 N N . THR A 1 689 ? 16.091 11.539 -97.850 1.00 87.06 689 THR A N 1
ATOM 5187 C CA . THR A 1 689 ? 16.185 11.277 -99.291 1.00 87.06 689 THR A CA 1
ATOM 5188 C C . THR A 1 689 ? 15.723 9.846 -99.586 1.00 87.06 689 THR A C 1
ATOM 5190 O O . THR A 1 689 ? 15.435 9.064 -98.678 1.00 87.06 689 THR A O 1
ATOM 5193 N N . THR A 1 690 ? 15.686 9.457 -100.860 1.00 84.25 690 THR A N 1
ATOM 5194 C CA . THR A 1 690 ? 15.445 8.068 -101.280 1.00 84.25 690 THR A CA 1
ATOM 5195 C C . THR A 1 690 ? 16.443 7.064 -100.693 1.00 84.25 690 THR A C 1
ATOM 5197 O O . THR A 1 690 ? 16.097 5.890 -100.552 1.00 84.25 690 THR A O 1
ATOM 5200 N N . ASP A 1 691 ? 17.644 7.514 -100.315 1.00 81.38 691 ASP A N 1
ATOM 5201 C CA . ASP A 1 691 ? 18.719 6.674 -99.781 1.00 81.38 691 ASP A CA 1
ATOM 5202 C C . ASP A 1 691 ? 18.727 6.594 -98.231 1.00 81.38 691 ASP A C 1
ATOM 5204 O O . ASP A 1 691 ? 19.448 5.763 -97.676 1.00 81.38 691 ASP A O 1
ATOM 5208 N N . GLY A 1 692 ? 17.920 7.396 -97.512 1.00 83.62 692 GLY A N 1
ATOM 5209 C CA . GLY A 1 692 ? 17.757 7.302 -96.049 1.00 83.62 692 GLY A CA 1
ATOM 5210 C C . GLY A 1 692 ? 17.343 8.605 -95.345 1.00 83.62 692 GLY A C 1
ATOM 5211 O O . GLY A 1 692 ? 16.856 9.542 -95.970 1.00 83.62 692 GLY A O 1
ATOM 5212 N N . THR A 1 693 ? 17.583 8.684 -94.031 1.00 90.44 693 THR A N 1
ATOM 5213 C CA . THR A 1 693 ? 17.402 9.898 -93.208 1.00 90.44 693 THR A CA 1
ATOM 5214 C C . THR A 1 693 ? 18.644 10.125 -92.342 1.00 90.44 693 THR A C 1
ATOM 5216 O O . THR A 1 693 ? 19.169 9.164 -91.784 1.00 90.44 693 THR A O 1
ATOM 5219 N N . GLY A 1 694 ? 19.084 11.377 -92.182 1.00 89.00 694 GLY A N 1
ATOM 5220 C CA . GLY A 1 694 ? 20.193 11.747 -91.287 1.00 89.00 694 GLY A CA 1
ATOM 5221 C C . GLY A 1 694 ? 20.111 13.197 -90.802 1.00 89.00 694 GLY A C 1
ATOM 5222 O O . GLY A 1 694 ? 19.451 14.024 -91.437 1.00 89.00 694 GLY A O 1
ATOM 5223 N N . MET A 1 695 ? 20.754 13.518 -89.676 1.00 90.44 695 MET A N 1
ATOM 5224 C CA . MET A 1 695 ? 20.795 14.880 -89.129 1.00 90.44 695 MET A CA 1
ATOM 5225 C C . MET A 1 695 ? 21.864 15.736 -89.815 1.00 90.44 695 MET A C 1
ATOM 5227 O O . MET A 1 695 ? 23.060 15.483 -89.681 1.00 90.44 695 MET A O 1
ATOM 5231 N N . PHE A 1 696 ? 21.444 16.809 -90.484 1.00 94.38 696 PHE A N 1
ATOM 5232 C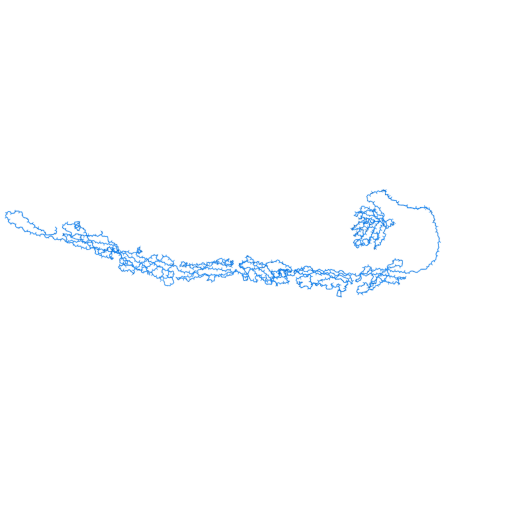 CA . PHE A 1 696 ? 22.342 17.783 -91.103 1.00 94.38 696 PHE A CA 1
ATOM 5233 C C . PHE A 1 696 ? 22.237 19.140 -90.420 1.00 94.38 696 PHE A C 1
ATOM 5235 O O . PHE A 1 696 ? 21.146 19.603 -90.077 1.00 94.38 696 PHE A O 1
ATOM 5242 N N . ARG A 1 697 ? 23.384 19.803 -90.280 1.00 92.06 697 ARG A N 1
ATOM 5243 C CA . ARG A 1 697 ? 23.494 21.220 -89.967 1.00 92.06 697 ARG A CA 1
ATOM 5244 C C . ARG A 1 697 ? 23.636 22.002 -91.267 1.00 92.06 697 ARG A C 1
ATOM 5246 O O . ARG A 1 697 ? 24.495 21.706 -92.092 1.00 92.06 697 ARG A O 1
ATOM 5253 N N . MET A 1 698 ? 22.809 23.025 -91.411 1.00 94.38 698 MET A N 1
ATOM 5254 C CA . MET A 1 698 ? 22.784 23.961 -92.524 1.00 94.38 698 MET A CA 1
ATOM 5255 C C . MET A 1 698 ? 23.204 25.343 -92.022 1.00 94.38 698 MET A C 1
ATOM 5257 O O . MET A 1 698 ? 22.619 25.853 -91.065 1.00 94.38 698 MET A O 1
ATOM 5261 N N . VAL A 1 699 ? 24.216 25.947 -92.646 1.00 89.94 699 VAL A N 1
ATOM 5262 C CA . VAL A 1 699 ? 24.754 27.267 -92.283 1.00 89.94 699 VAL A CA 1
ATOM 5263 C C . VAL A 1 699 ? 24.733 28.197 -93.491 1.00 89.94 699 VAL A C 1
ATOM 5265 O O . VAL A 1 699 ? 25.390 27.946 -94.500 1.00 89.94 699 VAL A O 1
ATOM 5268 N N . TYR A 1 700 ? 24.003 29.300 -93.363 1.00 90.00 700 TYR A N 1
ATOM 5269 C CA . TYR A 1 700 ? 23.939 30.381 -94.340 1.00 90.00 700 TYR A CA 1
ATOM 5270 C C . TYR A 1 700 ? 24.700 31.603 -93.829 1.00 90.00 700 TYR A C 1
ATOM 5272 O O . TYR A 1 700 ? 24.383 32.105 -92.751 1.00 90.00 700 TYR A O 1
ATOM 5280 N N . ASP A 1 701 ? 25.664 32.108 -94.599 1.00 81.94 701 ASP A N 1
ATOM 5281 C CA . ASP A 1 701 ? 26.539 33.221 -94.192 1.00 81.94 701 ASP A CA 1
ATOM 5282 C C . ASP A 1 701 ? 26.294 34.549 -94.941 1.00 81.94 701 ASP A C 1
ATOM 5284 O O . ASP A 1 701 ? 27.103 35.481 -94.901 1.00 81.94 701 ASP A O 1
ATOM 5288 N N . GLY A 1 702 ? 25.138 34.674 -95.596 1.00 76.38 702 GLY A N 1
ATOM 5289 C CA . GLY A 1 702 ? 24.763 35.871 -96.355 1.00 76.38 702 GLY A CA 1
ATOM 5290 C C . GLY A 1 702 ? 25.165 35.848 -97.831 1.00 76.38 702 GLY A C 1
ATOM 5291 O O . GLY A 1 702 ? 24.903 36.834 -98.510 1.00 76.38 702 GLY A O 1
ATOM 5292 N N . SER A 1 703 ? 25.798 34.768 -98.301 1.00 84.12 703 SER A N 1
ATOM 5293 C CA . SER A 1 703 ? 26.004 34.485 -99.732 1.00 84.12 703 SER A CA 1
ATOM 5294 C C . SER A 1 703 ? 26.126 32.987 -100.041 1.00 84.12 703 SER A C 1
ATOM 5296 O O . SER A 1 703 ? 25.708 32.545 -101.109 1.00 84.12 703 SER A O 1
ATOM 5298 N N . THR A 1 704 ? 26.647 32.169 -99.119 1.00 90.69 704 THR A N 1
ATOM 5299 C CA . THR A 1 704 ? 26.830 30.722 -99.327 1.00 90.69 704 THR A CA 1
ATOM 5300 C C . THR A 1 704 ? 25.977 29.881 -98.382 1.00 90.69 704 THR A C 1
ATOM 5302 O O . THR A 1 704 ? 25.760 30.242 -97.222 1.00 90.69 704 THR A O 1
ATOM 5305 N N . PHE A 1 705 ? 25.497 28.735 -98.872 1.00 93.62 705 PHE A N 1
ATOM 5306 C CA . PHE A 1 705 ? 24.755 27.751 -98.080 1.00 93.62 705 PHE A CA 1
ATOM 5307 C C . PHE A 1 705 ? 25.594 26.491 -97.867 1.00 93.62 705 PHE A C 1
ATOM 5309 O O . PHE A 1 705 ? 25.975 25.827 -98.825 1.00 93.62 705 PHE A O 1
ATOM 5316 N N . ASN A 1 706 ? 25.895 26.167 -96.614 1.00 93.12 706 ASN A N 1
ATOM 5317 C CA . ASN A 1 706 ? 26.809 25.097 -96.228 1.00 93.12 706 ASN A CA 1
ATOM 5318 C C . ASN A 1 706 ? 26.023 23.974 -95.549 1.00 93.12 706 ASN A C 1
ATOM 5320 O O . ASN A 1 706 ? 25.281 24.239 -94.609 1.00 93.12 706 ASN A O 1
ATOM 5324 N N . ILE A 1 707 ? 26.191 22.738 -96.008 1.00 94.81 707 ILE A N 1
ATOM 5325 C CA . ILE A 1 707 ? 25.499 21.543 -95.516 1.00 94.81 707 ILE A CA 1
ATOM 5326 C C . ILE A 1 707 ? 26.554 20.615 -94.910 1.00 94.81 707 ILE A C 1
ATOM 5328 O O . ILE A 1 707 ? 27.496 20.233 -95.600 1.00 94.81 707 ILE A O 1
ATOM 5332 N N . THR A 1 708 ? 26.409 20.255 -93.637 1.00 93.31 708 THR A N 1
ATOM 5333 C CA . THR A 1 708 ? 27.377 19.445 -92.877 1.00 93.31 708 THR A CA 1
ATOM 5334 C C . THR A 1 708 ? 26.642 18.330 -92.123 1.00 93.31 708 THR A C 1
ATOM 5336 O O . THR A 1 708 ? 25.614 18.616 -91.502 1.00 93.31 708 THR A O 1
ATOM 5339 N N . PRO A 1 709 ? 27.116 17.071 -92.130 1.00 92.69 709 PRO A N 1
ATOM 5340 C CA . PRO A 1 709 ? 26.525 16.003 -91.326 1.00 92.69 709 PRO A CA 1
ATOM 5341 C C . PRO A 1 709 ? 26.752 16.250 -89.828 1.00 92.69 709 PRO A C 1
ATOM 5343 O O . PRO A 1 709 ? 27.768 16.818 -89.425 1.00 92.69 709 PRO A O 1
ATOM 5346 N N . VAL A 1 710 ? 25.801 15.810 -89.004 1.00 89.69 710 VAL A N 1
ATOM 5347 C CA . VAL A 1 710 ? 25.865 15.886 -87.531 1.00 89.69 710 VAL A CA 1
ATOM 5348 C C . VAL A 1 710 ? 25.885 14.495 -86.894 1.00 89.69 710 VAL A C 1
ATOM 5350 O O . VAL A 1 710 ? 26.438 14.339 -85.810 1.00 89.69 710 VAL A O 1
ATOM 5353 N N . ASP A 1 711 ? 25.321 13.485 -87.560 1.00 86.62 711 ASP A N 1
ATOM 5354 C CA . ASP A 1 711 ? 25.357 12.086 -87.132 1.00 86.62 711 ASP A CA 1
ATOM 5355 C C . ASP A 1 711 ? 25.929 11.150 -88.213 1.00 86.62 711 ASP A C 1
ATOM 5357 O O . ASP A 1 711 ? 26.056 11.506 -89.391 1.00 86.62 711 ASP A O 1
ATOM 5361 N N . ASP A 1 712 ? 26.265 9.922 -87.808 1.00 84.31 712 ASP A N 1
ATOM 5362 C CA . ASP A 1 712 ? 26.787 8.882 -88.706 1.00 84.31 712 ASP A CA 1
ATOM 5363 C C . ASP A 1 712 ? 25.805 8.547 -89.843 1.00 84.31 712 ASP A C 1
ATOM 5365 O O . ASP A 1 712 ? 26.223 8.182 -90.943 1.00 84.31 712 ASP A O 1
ATOM 5369 N N . GLY A 1 713 ? 24.497 8.708 -89.600 1.00 82.44 713 GLY A N 1
ATOM 5370 C CA . GLY A 1 713 ? 23.446 8.530 -90.603 1.00 82.44 713 GLY A CA 1
ATOM 5371 C C . GLY A 1 713 ? 23.537 9.561 -91.728 1.00 82.44 713 GLY A C 1
ATOM 5372 O O . GLY A 1 713 ? 23.506 9.197 -92.903 1.00 82.44 713 GLY A O 1
ATOM 5373 N N . ALA A 1 714 ? 23.723 10.837 -91.390 1.00 88.06 714 ALA A N 1
ATOM 5374 C CA . ALA A 1 714 ? 23.946 11.917 -92.343 1.00 88.06 714 ALA A CA 1
ATOM 5375 C C . ALA A 1 714 ? 25.267 11.759 -93.102 1.00 88.06 714 ALA A C 1
ATOM 5377 O O . ALA A 1 714 ? 25.301 11.935 -94.322 1.00 88.06 714 ALA A O 1
ATOM 5378 N N . LEU A 1 715 ? 26.346 11.378 -92.407 1.00 87.50 715 LEU A N 1
ATOM 5379 C CA . LEU A 1 715 ? 27.641 11.132 -93.042 1.00 87.50 715 LEU A CA 1
ATOM 5380 C C . LEU A 1 715 ? 27.563 9.963 -94.040 1.00 87.50 715 LEU A C 1
ATOM 5382 O O . LEU A 1 715 ? 28.082 10.067 -95.153 1.00 87.50 715 LEU A O 1
ATOM 5386 N N . ALA A 1 716 ? 26.871 8.876 -93.686 1.00 83.81 716 ALA A N 1
ATOM 5387 C CA . ALA A 1 716 ? 26.619 7.755 -94.588 1.00 83.81 716 ALA A CA 1
ATOM 5388 C C . ALA A 1 716 ? 25.752 8.163 -95.793 1.00 83.81 716 ALA A C 1
ATOM 5390 O O . ALA A 1 716 ? 26.117 7.874 -96.933 1.00 83.81 716 ALA A O 1
ATOM 5391 N N . LEU A 1 717 ? 24.651 8.885 -95.562 1.00 86.19 717 LEU A N 1
ATOM 5392 C CA . LEU A 1 717 ? 23.718 9.327 -96.604 1.00 86.19 717 LEU A CA 1
ATOM 5393 C C . LEU A 1 717 ? 24.389 10.248 -97.633 1.00 86.19 717 LEU A C 1
ATOM 5395 O O . LEU A 1 717 ? 24.220 10.070 -98.838 1.00 86.19 717 LEU A O 1
ATOM 5399 N N . MET A 1 718 ? 25.209 11.189 -97.172 1.00 86.56 718 MET A N 1
ATOM 5400 C CA . MET A 1 718 ? 25.967 12.105 -98.026 1.00 86.56 718 MET A CA 1
ATOM 5401 C C . MET A 1 718 ? 27.089 11.402 -98.810 1.00 86.56 718 MET A C 1
ATOM 5403 O O . MET A 1 718 ? 27.343 11.745 -99.966 1.00 86.56 718 MET A O 1
ATOM 5407 N N . ARG A 1 719 ? 27.732 10.380 -98.226 1.00 88.75 719 ARG A N 1
ATOM 5408 C CA . ARG A 1 719 ? 28.690 9.515 -98.941 1.00 88.75 719 ARG A CA 1
ATOM 5409 C C . ARG A 1 719 ? 28.002 8.657 -100.006 1.00 88.75 719 ARG A C 1
ATOM 5411 O O . ARG A 1 719 ? 28.542 8.502 -101.096 1.00 88.75 719 ARG A O 1
ATOM 5418 N N . MET A 1 720 ? 26.798 8.148 -99.735 1.00 84.75 720 MET A N 1
ATOM 5419 C CA . MET A 1 720 ? 25.984 7.428 -100.725 1.00 84.75 720 MET A CA 1
ATOM 5420 C C . MET A 1 720 ? 25.505 8.345 -101.861 1.00 84.75 720 MET A C 1
ATOM 5422 O O . MET A 1 720 ? 25.487 7.930 -103.020 1.00 84.75 720 MET A O 1
ATOM 5426 N N . GLY A 1 721 ? 25.164 9.598 -101.551 1.00 84.56 721 GLY A N 1
ATOM 5427 C CA . GLY A 1 721 ? 24.738 10.600 -102.529 1.00 84.56 721 GLY A CA 1
ATOM 5428 C C . GLY A 1 721 ? 25.863 11.199 -103.387 1.00 84.56 721 GLY A C 1
ATOM 5429 O O . GLY A 1 721 ? 25.563 11.795 -104.423 1.00 84.56 721 GLY A O 1
ATOM 5430 N N . ASP A 1 722 ? 27.140 11.018 -103.025 1.00 90.50 722 ASP A N 1
ATOM 5431 C CA . ASP A 1 722 ? 28.294 11.629 -103.714 1.00 90.50 722 ASP A CA 1
ATOM 5432 C C . ASP A 1 722 ? 28.372 11.239 -105.200 1.00 90.50 722 ASP A C 1
ATOM 5434 O O . ASP A 1 722 ? 28.563 12.087 -106.068 1.00 90.50 722 ASP A O 1
ATOM 5438 N N . VAL A 1 723 ? 28.082 9.973 -105.530 1.00 84.38 723 VAL A N 1
ATOM 5439 C CA . VAL A 1 723 ? 28.038 9.479 -106.925 1.00 84.38 723 VAL A CA 1
ATOM 5440 C C . VAL A 1 723 ? 26.902 10.088 -107.764 1.00 84.38 723 VAL A C 1
ATOM 5442 O O . VAL A 1 723 ? 26.900 9.956 -108.987 1.00 84.38 723 VAL A O 1
ATOM 5445 N N . LYS A 1 724 ? 25.937 10.754 -107.115 1.00 86.88 724 LYS A N 1
ATOM 5446 C CA . LYS A 1 724 ? 24.850 11.543 -107.721 1.00 86.88 724 LYS A CA 1
ATOM 5447 C C . LYS A 1 724 ? 25.068 13.056 -107.510 1.00 86.88 724 LYS A C 1
ATOM 5449 O O . LYS A 1 724 ? 24.106 13.818 -107.592 1.00 86.88 724 LYS A O 1
ATOM 5454 N N . ASN A 1 725 ? 26.292 13.495 -107.189 1.00 90.56 725 ASN A N 1
ATOM 5455 C CA . ASN A 1 725 ? 26.655 14.877 -106.842 1.00 90.56 725 ASN A CA 1
ATOM 5456 C C . ASN A 1 725 ? 25.838 15.488 -105.679 1.00 90.56 725 ASN A C 1
ATOM 5458 O O . ASN A 1 725 ? 25.641 16.701 -105.633 1.00 90.56 725 ASN A O 1
ATOM 5462 N N . ASN A 1 726 ? 25.301 14.661 -104.772 1.00 92.06 726 ASN A N 1
ATOM 5463 C CA . ASN A 1 726 ? 24.440 15.076 -103.654 1.00 92.06 726 ASN A CA 1
ATOM 5464 C C . ASN A 1 726 ? 23.263 16.002 -104.037 1.00 92.06 726 ASN A C 1
ATOM 5466 O O . ASN A 1 726 ? 22.797 16.801 -103.223 1.00 92.06 726 ASN A O 1
ATOM 5470 N N . VAL A 1 727 ? 22.743 15.872 -105.264 1.00 90.31 727 VAL A N 1
ATOM 5471 C CA . VAL A 1 727 ? 21.661 16.722 -105.797 1.00 90.31 727 VAL A CA 1
ATOM 5472 C C . VAL A 1 727 ? 20.383 16.609 -104.957 1.00 90.31 727 VAL A C 1
ATOM 5474 O O . VAL A 1 727 ? 19.803 17.622 -104.585 1.00 90.31 727 VAL A O 1
ATOM 5477 N N . GLU A 1 728 ? 19.963 15.394 -104.596 1.00 90.62 728 GLU A N 1
ATOM 5478 C CA . GLU A 1 728 ? 18.744 15.179 -103.800 1.00 90.62 728 GLU A CA 1
ATOM 5479 C C . GLU A 1 728 ? 18.878 15.741 -102.373 1.00 90.62 728 GLU A C 1
ATOM 5481 O O . GLU A 1 728 ? 18.023 16.500 -101.924 1.00 90.62 728 GLU A O 1
ATOM 5486 N N . LEU A 1 729 ? 20.005 15.467 -101.702 1.00 93.00 729 LEU A N 1
ATOM 5487 C CA . LEU A 1 729 ? 20.328 16.029 -100.385 1.00 93.00 729 LEU A CA 1
ATOM 5488 C C . LEU A 1 729 ? 20.352 17.566 -100.411 1.00 93.00 729 LEU A C 1
ATOM 5490 O O . LEU A 1 729 ? 19.813 18.213 -99.516 1.00 93.00 729 LEU A O 1
ATOM 5494 N N . SER A 1 730 ? 20.952 18.153 -101.448 1.00 93.50 730 SER A N 1
ATOM 5495 C CA . SER A 1 730 ? 21.056 19.608 -101.583 1.00 93.50 730 SER A CA 1
ATOM 5496 C C . SER A 1 730 ? 19.708 20.262 -101.895 1.00 93.50 730 SER A C 1
ATOM 5498 O O . SER A 1 730 ? 19.460 21.376 -101.443 1.00 93.50 730 SER A O 1
ATOM 5500 N N . ALA A 1 731 ? 18.814 19.578 -102.618 1.00 91.62 731 ALA A N 1
ATOM 5501 C CA . ALA A 1 731 ? 17.447 20.039 -102.845 1.00 91.62 731 ALA A CA 1
ATOM 5502 C C . ALA A 1 731 ? 16.630 20.053 -101.539 1.00 91.62 731 ALA A C 1
ATOM 5504 O O . ALA A 1 731 ? 16.020 21.071 -101.217 1.00 91.62 731 ALA A O 1
ATOM 5505 N N . GLU A 1 732 ? 16.674 18.978 -100.746 1.00 92.44 732 GLU A N 1
ATOM 5506 C CA . GLU A 1 732 ? 15.995 18.916 -99.441 1.00 92.44 732 GLU A CA 1
ATOM 5507 C C . GLU A 1 732 ? 16.562 19.944 -98.444 1.00 92.44 732 GLU A C 1
ATOM 5509 O O . GLU A 1 732 ? 15.812 20.637 -97.752 1.00 92.44 732 GLU A O 1
ATOM 5514 N N . ALA A 1 733 ? 17.886 20.124 -98.420 1.00 93.19 733 ALA A N 1
ATOM 5515 C CA . ALA A 1 733 ? 18.539 21.122 -97.576 1.00 93.19 733 ALA A CA 1
ATOM 5516 C C . ALA A 1 733 ? 18.175 22.564 -97.978 1.00 93.19 733 ALA A C 1
ATOM 5518 O O . ALA A 1 733 ? 17.868 23.387 -97.116 1.00 93.19 733 ALA A O 1
ATOM 5519 N N . LEU A 1 734 ? 18.152 22.883 -99.279 1.00 92.19 734 LEU A N 1
ATOM 5520 C CA . LEU A 1 734 ? 17.692 24.189 -99.765 1.00 92.19 734 LEU A CA 1
ATOM 5521 C C . LEU A 1 734 ? 16.198 24.404 -99.494 1.00 92.19 734 LEU A C 1
ATOM 5523 O O . LEU A 1 734 ? 15.798 25.518 -99.160 1.00 92.19 734 LEU A O 1
ATOM 5527 N N . HIS A 1 735 ? 15.372 23.357 -99.574 1.00 89.75 735 HIS A N 1
ATOM 5528 C CA . HIS A 1 735 ? 13.955 23.452 -99.233 1.00 89.75 735 HIS A CA 1
ATOM 5529 C C . HIS A 1 735 ? 13.750 23.810 -97.752 1.00 89.75 735 HIS A C 1
ATOM 5531 O O . HIS A 1 735 ? 12.983 24.730 -97.455 1.00 89.75 735 HIS A O 1
ATOM 5537 N N . ALA A 1 736 ? 14.491 23.183 -96.831 1.00 87.81 736 ALA A N 1
ATOM 5538 C CA . ALA A 1 736 ? 14.533 23.589 -95.421 1.00 87.81 736 ALA A CA 1
ATOM 5539 C C . ALA A 1 736 ? 15.104 25.016 -95.243 1.00 87.81 736 ALA A C 1
ATOM 5541 O O . ALA A 1 736 ? 14.576 25.820 -94.472 1.00 87.81 736 ALA A O 1
ATOM 5542 N N . GLY A 1 737 ? 16.134 25.385 -96.010 1.00 86.75 737 GLY A N 1
ATOM 5543 C CA . GLY A 1 737 ? 16.703 26.736 -96.024 1.00 86.75 737 GLY A CA 1
ATOM 5544 C C . GLY A 1 737 ? 15.687 27.829 -96.387 1.00 86.75 737 GLY A C 1
ATOM 5545 O O . GLY A 1 737 ? 15.602 28.861 -95.716 1.00 86.75 737 GLY A O 1
ATOM 5546 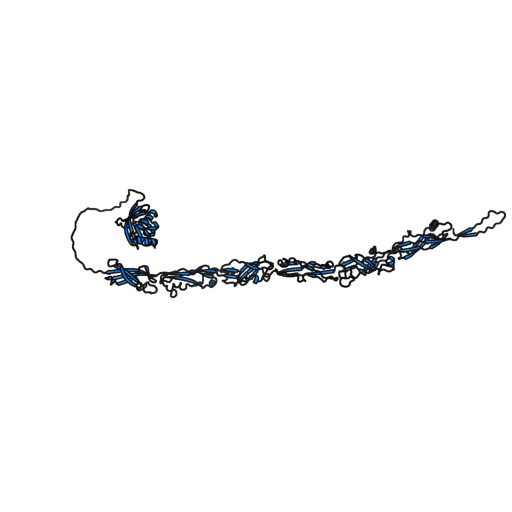N N . PHE A 1 738 ? 14.869 27.602 -97.413 1.00 87.31 738 PHE A N 1
ATOM 5547 C CA . PHE A 1 738 ? 13.850 28.562 -97.846 1.00 87.31 738 PHE A CA 1
ATOM 5548 C C . PHE A 1 738 ? 12.608 28.560 -96.943 1.00 87.31 738 PHE A C 1
ATOM 5550 O O . PHE A 1 738 ? 12.091 29.628 -96.616 1.00 87.31 738 PHE A O 1
ATOM 5557 N N . SER A 1 739 ? 12.135 27.386 -96.510 1.00 82.94 739 SER A N 1
ATOM 5558 C CA . SER A 1 739 ? 10.887 27.259 -95.737 1.00 82.94 739 SER A CA 1
ATOM 5559 C C . SER A 1 739 ? 11.043 27.523 -94.233 1.00 82.94 739 SER A C 1
ATOM 5561 O O . SER A 1 739 ? 10.133 28.083 -93.623 1.00 82.94 739 SER A O 1
ATOM 5563 N N . GLU A 1 740 ? 12.185 27.169 -93.633 1.00 84.25 740 GLU A N 1
ATOM 5564 C CA . GLU A 1 740 ? 12.392 27.198 -92.175 1.00 84.25 740 GLU A CA 1
ATOM 5565 C C . GLU A 1 740 ? 13.486 28.184 -91.741 1.00 84.25 740 GLU A C 1
ATOM 5567 O O . GLU A 1 740 ? 13.334 28.844 -90.713 1.00 84.25 740 GLU A O 1
ATOM 5572 N N . MET A 1 741 ? 14.556 28.358 -92.529 1.00 81.69 741 MET A N 1
ATOM 5573 C CA . MET A 1 741 ? 15.594 29.367 -92.239 1.00 81.69 741 MET A CA 1
ATOM 5574 C C . MET A 1 741 ? 15.272 30.755 -92.820 1.00 81.69 741 MET A C 1
ATOM 5576 O O . MET A 1 741 ? 15.958 31.731 -92.496 1.00 81.69 741 MET A O 1
ATOM 5580 N N . GLY A 1 742 ? 14.244 30.865 -93.672 1.00 79.75 742 GLY A N 1
ATOM 5581 C CA . GLY A 1 742 ? 13.805 32.114 -94.304 1.00 79.75 742 GLY A CA 1
ATOM 5582 C C . GLY A 1 742 ? 14.845 32.731 -95.246 1.00 79.75 742 GLY A C 1
ATOM 5583 O O . GLY A 1 742 ? 14.988 33.957 -95.278 1.00 79.75 742 GLY A O 1
ATOM 5584 N N . ILE A 1 743 ? 15.633 31.894 -95.922 1.00 85.56 743 ILE A N 1
ATOM 5585 C CA . ILE A 1 743 ? 16.610 32.301 -96.942 1.00 85.56 743 ILE A CA 1
ATOM 5586 C C . ILE A 1 743 ? 15.856 32.606 -98.245 1.00 85.56 743 ILE A C 1
ATOM 5588 O O . ILE A 1 743 ? 14.835 31.982 -98.531 1.00 85.56 743 ILE A O 1
ATOM 5592 N N . LEU A 1 744 ? 16.345 33.559 -99.039 1.00 82.00 744 LEU A N 1
ATOM 5593 C CA . LEU A 1 744 ? 15.825 33.837 -100.377 1.00 82.00 744 LEU A CA 1
ATOM 5594 C C . LEU A 1 744 ? 16.816 33.321 -101.424 1.00 82.00 744 LEU A C 1
ATOM 5596 O O . LEU A 1 744 ? 18.022 33.482 -101.268 1.00 82.00 744 LEU A O 1
ATOM 5600 N N . LEU A 1 745 ? 16.309 32.727 -102.508 1.00 83.50 745 LEU A N 1
ATOM 5601 C CA . LEU A 1 745 ? 17.151 32.220 -103.599 1.00 83.50 745 LEU A CA 1
ATOM 5602 C C . LEU A 1 745 ? 17.971 33.335 -104.279 1.00 83.50 745 LEU A C 1
ATOM 5604 O O . LEU A 1 745 ? 19.055 33.069 -104.779 1.00 83.50 745 LEU A O 1
ATOM 5608 N N . GLU A 1 746 ? 17.469 34.574 -104.270 1.00 81.06 746 GLU A N 1
ATOM 5609 C CA . GLU A 1 746 ? 18.151 35.752 -104.829 1.00 81.06 746 GLU A CA 1
ATOM 5610 C C . GLU A 1 746 ? 19.346 36.250 -103.994 1.00 81.06 746 GLU A C 1
ATOM 5612 O O . GLU A 1 746 ? 20.142 37.029 -104.512 1.00 81.06 746 GLU A O 1
ATOM 5617 N N . ASP A 1 747 ? 19.500 35.776 -102.750 1.00 82.31 747 ASP A N 1
ATOM 5618 C CA . ASP A 1 747 ? 20.639 36.097 -101.876 1.00 82.31 747 ASP A CA 1
ATOM 5619 C C . ASP A 1 747 ? 21.729 34.993 -101.874 1.00 82.31 747 ASP A C 1
ATOM 5621 O O . ASP A 1 747 ? 22.713 35.091 -101.139 1.00 82.31 747 ASP A O 1
ATOM 5625 N N . LEU A 1 748 ? 21.557 33.911 -102.646 1.00 87.81 748 LEU A N 1
ATOM 5626 C CA . LEU A 1 748 ? 22.532 32.819 -102.740 1.00 87.81 748 LEU A CA 1
ATOM 5627 C C . LEU A 1 748 ? 23.441 32.983 -103.960 1.00 87.81 748 LEU A C 1
ATOM 5629 O O . LEU A 1 748 ? 22.964 33.099 -105.084 1.00 87.81 748 LEU A O 1
ATOM 5633 N N . ASP A 1 749 ? 24.750 32.878 -103.738 1.00 88.06 749 ASP A N 1
ATOM 5634 C CA . ASP A 1 749 ? 25.771 32.801 -104.786 1.00 88.06 749 ASP A CA 1
ATOM 5635 C C . ASP A 1 749 ? 26.316 31.369 -104.978 1.00 88.06 749 ASP A C 1
ATOM 5637 O O . ASP A 1 749 ? 26.895 31.074 -106.022 1.00 88.06 749 ASP A O 1
ATOM 5641 N N . GLY A 1 750 ? 26.165 30.459 -104.001 1.00 90.44 750 GLY A N 1
ATOM 5642 C CA . GLY A 1 750 ? 26.651 29.075 -104.116 1.00 90.44 750 GLY A CA 1
ATOM 5643 C C . GLY A 1 750 ? 26.335 28.158 -102.928 1.00 90.44 750 GLY A C 1
ATOM 5644 O O . GLY A 1 750 ? 26.008 28.615 -101.830 1.00 90.44 750 GLY A O 1
ATOM 5645 N N . VAL A 1 751 ? 26.439 26.843 -103.152 1.00 93.50 751 VAL A N 1
ATOM 5646 C CA . VAL A 1 751 ? 26.100 25.793 -102.169 1.00 93.50 751 VAL A CA 1
ATOM 5647 C C . VAL A 1 751 ? 27.276 24.839 -101.960 1.00 93.50 751 VAL A C 1
ATOM 5649 O O . VAL A 1 751 ? 27.894 24.400 -102.924 1.00 93.50 751 VAL A O 1
ATOM 5652 N N . TYR A 1 752 ? 27.566 24.487 -100.709 1.00 93.88 752 TYR A N 1
ATOM 5653 C CA . TYR A 1 752 ? 28.709 23.668 -100.303 1.00 93.88 752 TYR A CA 1
ATOM 5654 C C . TYR A 1 752 ? 28.251 22.478 -99.457 1.00 93.88 752 TYR A C 1
ATOM 5656 O O . TYR A 1 752 ? 27.586 22.655 -98.438 1.00 93.88 752 TYR A O 1
ATOM 5664 N N . VAL A 1 753 ? 28.644 21.268 -99.847 1.00 93.06 753 VAL A N 1
ATOM 5665 C CA . VAL A 1 753 ? 28.387 20.021 -99.112 1.00 93.06 753 VAL A CA 1
ATOM 5666 C C . VAL A 1 753 ? 29.697 19.558 -98.477 1.00 93.06 753 VAL A C 1
ATOM 5668 O O . VAL A 1 753 ? 30.654 19.257 -99.189 1.00 93.06 753 VAL A O 1
ATOM 5671 N N . HIS A 1 754 ? 29.753 19.533 -97.146 1.00 91.88 754 HIS A N 1
ATOM 5672 C CA . HIS A 1 754 ? 30.959 19.266 -96.357 1.00 91.88 754 HIS A CA 1
ATOM 5673 C C . HIS A 1 754 ? 30.997 17.815 -95.888 1.00 91.88 754 HIS A C 1
ATOM 5675 O O . HIS A 1 754 ? 30.134 17.394 -95.125 1.00 91.88 754 HIS A O 1
ATOM 5681 N N . PHE A 1 755 ? 32.016 17.070 -96.315 1.00 88.31 755 PHE A N 1
ATOM 5682 C CA . PHE A 1 755 ? 32.194 15.641 -96.031 1.00 88.31 755 PHE A CA 1
ATOM 5683 C C . PHE A 1 755 ? 32.796 15.346 -94.654 1.00 88.31 755 PHE A C 1
ATOM 5685 O O . PHE A 1 755 ? 32.802 14.195 -94.214 1.00 88.31 755 PHE A O 1
ATOM 5692 N N . ASP A 1 756 ? 33.231 16.396 -93.965 1.00 76.50 756 ASP A N 1
ATOM 5693 C CA . ASP A 1 756 ? 33.803 16.355 -92.631 1.00 76.50 756 ASP A CA 1
ATOM 5694 C C . ASP A 1 756 ? 32.731 16.756 -91.601 1.00 76.50 756 ASP A C 1
ATOM 5696 O O . ASP A 1 756 ? 32.132 17.831 -91.689 1.00 76.50 756 ASP A O 1
ATOM 5700 N N . THR A 1 757 ? 32.486 15.914 -90.595 1.00 60.81 757 THR A N 1
ATOM 5701 C CA . THR A 1 757 ? 31.768 16.333 -89.380 1.00 60.81 757 THR A CA 1
ATOM 5702 C C . THR A 1 757 ? 32.626 17.370 -88.656 1.00 60.81 757 THR A C 1
ATOM 5704 O O . THR A 1 757 ? 33.786 17.082 -88.359 1.00 60.81 757 THR A O 1
ATOM 5707 N N . MET A 1 758 ? 32.095 18.558 -88.347 1.00 51.66 758 MET A N 1
ATOM 5708 C CA . MET A 1 758 ? 32.856 19.503 -87.517 1.00 51.66 758 MET A CA 1
ATOM 5709 C C . MET A 1 758 ? 33.071 18.915 -86.118 1.00 51.66 758 MET A C 1
ATOM 5711 O O . MET A 1 758 ? 32.103 18.489 -85.486 1.00 51.66 758 MET A O 1
ATOM 5715 N N . ALA A 1 759 ? 34.326 18.941 -85.666 1.00 35.56 759 ALA A N 1
ATOM 5716 C CA . ALA A 1 759 ? 34.707 18.748 -84.269 1.00 35.56 759 ALA A CA 1
ATOM 5717 C C . ALA A 1 759 ? 34.258 19.932 -83.388 1.00 35.56 759 ALA A C 1
ATOM 5719 O O . ALA A 1 759 ? 34.169 21.063 -83.927 1.00 35.56 759 ALA A O 1
#

Organism: NCBI:txid52226

Sequence (759 aa):
DVGDYDITTSVNDLKNYDVTTNTANLHIKQADLTIQIGNASTVYGTKFDESQYGYSYASGITNGDTEATLDAALGGMNYTNDAALDGTNGKWTKDVGDYALKGEGVNGLKNYKVTYLDGTATVTPLNITEDNVNDFITNATYTTVYGSKADFGQAVFTGVNGDGTRELSITGSSALTGNTEGVITKDAAENAYNTVVSLDGLSEQDKKNYGLEDTSSFTFDNSATVEKADLTVSRKGIETVYGTVKKDPGDMTTYTTLVNGDTNDIVIDNGNYGTAYNDDLTKTNNVGKYDYKATLNSASDVLWNYNIIDKGTNYVNITPYTITEQEVVNLDGSPLYTTKYGQKDAFGTATFTGVNGDGTYELAITDSSALATAGAGKVTQDVGKNIYDTTVKLSEAMNGNYQFADGATSKTFEKTASVTPAELTIKTKDVETEYGTVKMTTSEVDGLRNGDLPTGFIYDYGNYGGAYLDGNTKTNDVNTYHFGTMLSGAEFLKNYTITGGEADVKIDPKDVTFFVSGTGNTLTDVTYTVDPDIDAQLAYGEHVDADYTPGNDLGSNQYGVVAHINGTPIVTGDVAGNYRYNYGGLITLSSTVPTKPDIDPHNPSNLDGSGSWTSNMGNHGVPGVERVAGLASAELPFFKVEAGQVSHYGTYDVAADPDKVRLEPTGKRLPEPNQPKTQYREYTKALTTTDGTGMFRMVYDGSTFNITPVDDGALALMRMGDVKNNVELSAEALHAGFSEMGILLEDLDGVYVHFDTMA

Secondary structure (DSSP, 8-state):
--EEEEE-------TT----PPPEEEEEPPEEEEEEEPPEEEETTSPP-GGG--EEEEE---TT--HHHHHHHHTSEEEEETTB---GGG--B-SSEEEEEEEEESS--TTEEEEEE-EEEEEE-----TTTGGGTEE---EEEETT--PPP-EEEEE-STT--EEEEEEEEETTB-S-SSS--B----SS-EEEEEE-TTS-HHHHHHTT-TT--EEEEEEEEEEEPEEEEEEE-EEEEETT------S-SEEEPPP-TT-----EEE-TTTTTTEEGGGTEE-SSEEEEE-PEEE-SS-GGGGEEEE----EEEEEEPEE--GGGTS-TT---SEEEETT--PPP-EEEEE-STT--EEEEEEEEETTBPPTTSS-SB--SEEEEEEEEEE--TTTBTTEE-GGG-SEEEEEEEEEEEPEEEEEEE--EEEETT------EEEE---TT--S-S-EEE-TTGGGTEETTTTEE-SSSEEEEE-EEES-GGGGGEEEEE-EEEEEEEPEEEEEEEEEEESSTTSPEEEEES-SGGGSSTT----EEEEEEEEEETTEEEEEEEETTEE--TTEEETTEEEEEEEEEEE---------------------------------------TT-EEEEEEEEEEETTEEEEEEEEEEEEETTEEEEEE-S--PPPP-------EEEEEEEEETTEEEEEEEEE-SSEEEEEE-SHHHHHHHHHHGGGTTHHHHHHHHHHHHHTS---GGG-SEEEEE-SPP-

Radius of gyration: 85.78 Å; chains: 1; bounding box: 161×78×281 Å

pLDDT: mean 86.93, std 14.64, range [24.05, 98.44]